Protein AF-0000000070077041 (afdb_homodimer)

Secondary structure (DSSP, 8-state):
--EEEEEESSSTTHHHHHHHHHHTT--EEEEEEPP--TTT---HHHHTTTTTS--SS--SSEEEETTEEEESHHHHHHHHHHHTT-S-SSHHHHHHHHHHHHHHHHHHHHHHHHHH-TTHHHHHHHHHHHHHHHHHHHHHHHTT-SBTTBSS--HHHHHHHHHHHHHHHHSTTTTTT-HHHHHHHHHHHTSHHHHHHHTSTT------S-TT-SSS--/--EEEEEESSSTTHHHHHHHHHHTT--EEEEEEPP--TTT---HHHHTTTTTS--SS--SSEEEETTEEEESHHHHHHHHHHHTT-S-SSHHHHHHHHHHHHHHHHHHHHHHHHHH-TTHHHHHHHHHHHHHHHHHHHHHHHTT-SBTTBSS--HHHHHHHHHHHHHHHHSTTTTTT-HHHHHHHHHHHTSHHHHHHHTSTT------S-TT-SSS--

Foldseek 3Di:
DAKEWEAAPWCALCVLVVLLCLLLVGGYYYDHFYFDAPPVRRRCSCVVCQVVPPADVGDPTWMDDPVDIDDDSVRSLVVSQVVRVQCDDDPLLNVLLVVLQVLLVVLSVVVQCLQLDPCNVVCVVVCLVCLLVSVVVQLVQCDPALENSHVDHHSSLSSLLVSVLVVCVVPVCSCVVRVSVVSSNVVSCPNPSNVVVCPDPVNRPDQHDDNSTNPSHD/DAKEWEAAPWCALCVLVVLLCLLLVGGYHYDHFYFDDPPVRDRCSCVVCQVVPPADVGDPTWMDDPVDIDDDSVRSLVVSQVVRVQCDDDPLLNVLLVVLQVLLVVLSVVVQCLQLDPCNVVCVVVCLVCLLVSVVVQLVQCDPALENSHVDHHSSLSSVLVSVLVVCVVPVCSCVVRVSVVSSNVVSCPNPSNVVVCPDPVNRPDQHDDNSTNPSHD

Sequence (436 aa):
MPVTLGYWDIRGLGHAIRLLLEYTETSYEEKRYAMGDAPDYDRSQWLNDKFKLGLDFPNLPYLIDGPYKVTQSNAILRYLGRKHNLCGETEEERVRVDILEKQVMDTRIQMGTLCYSPDFEKRKPEFLKGLPDHLKLYSEFLGTSPWFAGDKITFADFLVYDVLDQHQMFEPKCLDAFPNLRDFVARFEGLKKISAYMKTNRFLPSPLYLKQATWGNKMPVTLGYWDIRGLGHAIRLLLEYTETSYEEKRYAMGDAPDYDRSQWLNDKFKLGLDFPNLPYLIDGPYKVTQSNAILRYLGRKHNLCGETEEERVRVDILEKQVMDTRIQMGTLCYSPDFEKRKPEFLKGLPDHLKLYSEFLGTSPWFAGDKITFADFLVYDVLDQHQMFEPKCLDAFPNLRDFVARFEGLKKISAYMKTNRFLPSPLYLKQATWGNK

Radius of gyration: 21.47 Å; Cα contacts (8 Å, |Δi|>4): 631; chains: 2; bounding box: 47×56×54 Å

Organism: Cricetulus griseus (NCBI:txid10029)

Structure (mmCIF, N/CA/C/O backbone):
data_AF-0000000070077041-model_v1
#
loop_
_entity.id
_entity.type
_entity.pdbx_description
1 polymer 'Glutathione S-transferase'
#
loop_
_atom_site.group_PDB
_atom_site.id
_atom_site.type_symbol
_atom_site.label_atom_id
_atom_site.label_alt_id
_atom_site.label_comp_id
_atom_site.label_asym_id
_atom_site.label_entity_id
_atom_site.label_seq_id
_atom_site.pdbx_PDB_ins_code
_atom_site.Cartn_x
_atom_site.Cartn_y
_atom_site.Cartn_z
_atom_site.occupancy
_atom_site.B_iso_or_equiv
_atom_site.auth_seq_id
_atom_site.auth_comp_id
_atom_site.auth_asym_id
_atom_site.auth_atom_id
_atom_site.pdbx_PDB_model_num
ATOM 1 N N . MET A 1 1 ? -10.992 -2.766 27.906 1 77.44 1 MET A N 1
ATOM 2 C CA . MET A 1 1 ? -9.586 -2.393 27.906 1 77.44 1 MET A CA 1
ATOM 3 C C . MET A 1 1 ? -9.289 -1.358 26.828 1 77.44 1 MET A C 1
ATOM 5 O O . MET A 1 1 ? -9.922 -1.368 25.766 1 77.44 1 MET A O 1
ATOM 9 N N . PRO A 1 2 ? -8.414 -0.299 27.109 1 90.81 2 PRO A N 1
ATOM 10 C CA . PRO A 1 2 ? -8.164 0.719 26.094 1 90.81 2 PRO A CA 1
ATOM 11 C C . PRO A 1 2 ? -7.434 0.163 24.875 1 90.81 2 PRO A C 1
ATOM 13 O O . PRO A 1 2 ? -6.758 -0.866 24.969 1 90.81 2 PRO A O 1
ATOM 16 N N . VAL A 1 3 ? -7.715 0.724 23.703 1 97.69 3 VAL A N 1
ATOM 17 C CA . VAL A 1 3 ? -6.98 0.422 22.484 1 97.69 3 VAL A CA 1
ATOM 18 C C . VAL A 1 3 ? -5.492 0.673 22.703 1 97.69 3 VAL A C 1
ATOM 20 O O . VAL A 1 3 ? -5.109 1.646 23.359 1 97.69 3 VAL A O 1
ATOM 23 N N . THR A 1 4 ? -4.641 -0.254 22.266 1 98.69 4 THR A N 1
ATOM 24 C CA . THR A 1 4 ? -3.195 -0.064 22.328 1 98.69 4 THR A CA 1
ATOM 25 C C . THR A 1 4 ? -2.615 0.205 20.953 1 98.69 4 THR A C 1
ATOM 27 O O . THR A 1 4 ? -2.879 -0.542 20 1 98.69 4 THR A O 1
ATOM 30 N N . LEU A 1 5 ? -1.926 1.279 20.844 1 98.81 5 LEU A N 1
ATOM 31 C CA . LEU A 1 5 ? -1.152 1.589 19.641 1 98.81 5 LEU A CA 1
ATOM 32 C C . LEU A 1 5 ? 0.343 1.447 19.906 1 98.81 5 LEU A C 1
ATOM 34 O O . LEU A 1 5 ? 0.867 2.039 20.859 1 98.81 5 LEU A O 1
ATOM 38 N N . GLY A 1 6 ? 0.984 0.609 19.156 1 98.88 6 GLY A N 1
ATOM 39 C CA . GLY A 1 6 ? 2.432 0.495 19.219 1 98.88 6 GLY A CA 1
ATOM 40 C C . GLY A 1 6 ? 3.135 1 17.984 1 98.88 6 GLY A C 1
ATOM 41 O O . GLY A 1 6 ? 2.734 0.677 16.859 1 98.88 6 GLY A O 1
ATOM 42 N N . TYR A 1 7 ? 4.168 1.816 18.219 1 98.81 7 TYR A N 1
ATOM 43 C CA . TYR A 1 7 ? 4.965 2.342 17.109 1 98.81 7 TYR A CA 1
ATOM 44 C C . TYR A 1 7 ? 6.309 2.869 17.609 1 98.81 7 TYR A C 1
ATOM 46 O O . TYR A 1 7 ? 6.543 2.943 18.812 1 98.81 7 TYR A O 1
ATOM 54 N N . TRP A 1 8 ? 7.25 3.115 16.641 1 98.62 8 TRP A N 1
ATOM 55 C CA . TRP A 1 8 ? 8.469 3.848 16.984 1 98.62 8 TRP A CA 1
ATOM 56 C C . TRP A 1 8 ? 8.133 5.203 17.594 1 98.62 8 TRP A C 1
ATOM 58 O O . TRP A 1 8 ? 7.078 5.777 17.312 1 98.62 8 TRP A O 1
ATOM 68 N N . ASP A 1 9 ? 9.062 5.676 18.375 1 97.69 9 ASP A N 1
ATOM 69 C CA . ASP A 1 9 ? 8.906 7 18.969 1 97.69 9 ASP A CA 1
ATOM 70 C C . ASP A 1 9 ? 9.195 8.094 17.938 1 97.69 9 ASP A C 1
ATOM 72 O O . ASP A 1 9 ? 10.078 8.93 18.156 1 97.69 9 ASP A O 1
ATOM 76 N N . ILE A 1 10 ? 8.445 8.148 16.922 1 98.38 10 ILE A N 1
ATOM 77 C CA . ILE A 1 10 ? 8.508 9.133 15.852 1 98.38 10 ILE A CA 1
ATOM 78 C C . ILE A 1 10 ? 7.105 9.375 15.289 1 98.38 10 ILE A C 1
ATOM 80 O O . ILE A 1 10 ? 6.168 8.641 15.609 1 98.38 10 ILE A O 1
ATOM 84 N N . ARG A 1 11 ? 6.926 10.445 14.508 1 98.06 11 ARG A N 1
ATOM 85 C CA . ARG A 1 11 ? 5.688 10.703 13.773 1 98.06 11 ARG A CA 1
ATOM 86 C C . ARG A 1 11 ? 5.379 9.562 12.805 1 98.06 11 ARG A C 1
ATOM 88 O O . ARG A 1 11 ? 4.379 8.859 12.969 1 98.06 11 ARG A O 1
ATOM 95 N N . GLY A 1 12 ? 6.266 9.305 11.797 1 97.56 12 GLY A N 1
ATOM 96 C CA . GLY A 1 12 ? 6.25 8.203 10.852 1 97.56 12 GLY A CA 1
ATOM 97 C C . GLY A 1 12 ? 4.852 7.816 10.406 1 97.56 12 GLY A C 1
ATOM 98 O O . GLY A 1 12 ? 3.996 8.68 10.211 1 97.56 12 GLY A O 1
ATOM 99 N N . LEU A 1 13 ? 4.656 6.562 10.211 1 98.19 13 LEU A N 1
ATOM 100 C CA . LEU A 1 13 ? 3.402 6.004 9.727 1 98.19 13 LEU A CA 1
ATOM 101 C C . LEU A 1 13 ? 2.33 6.043 10.805 1 98.19 13 LEU A C 1
ATOM 103 O O . LEU A 1 13 ? 1.145 5.859 10.523 1 98.19 13 LEU A O 1
ATOM 107 N N . GLY A 1 14 ? 2.721 6.293 12.008 1 98.25 14 GLY A N 1
ATOM 108 C CA . GLY A 1 14 ? 1.786 6.277 13.125 1 98.25 14 GLY A CA 1
ATOM 109 C C . GLY A 1 14 ? 0.992 7.562 13.258 1 98.25 14 GLY A C 1
ATOM 110 O O . GLY A 1 14 ? -0.023 7.602 13.953 1 98.25 14 GLY A O 1
ATOM 111 N N . HIS A 1 15 ? 1.444 8.602 12.555 1 98.56 15 HIS A N 1
ATOM 112 C CA . HIS A 1 15 ? 0.874 9.922 12.781 1 98.56 15 HIS A CA 1
ATOM 113 C C . HIS A 1 15 ? -0.6 9.961 12.391 1 98.56 15 HIS A C 1
ATOM 115 O O . HIS A 1 15 ? -1.438 10.438 13.164 1 98.56 15 HIS A O 1
ATOM 121 N N . ALA A 1 16 ? -0.902 9.5 11.211 1 98.75 16 ALA A N 1
ATOM 122 C CA . ALA A 1 16 ? -2.291 9.5 10.758 1 98.75 16 ALA A CA 1
ATOM 123 C C . ALA A 1 16 ? -3.17 8.664 11.68 1 98.75 16 ALA A C 1
ATOM 125 O O . ALA A 1 16 ? -4.344 8.984 11.891 1 98.75 16 ALA A O 1
ATOM 126 N N . ILE A 1 17 ? -2.615 7.566 12.219 1 98.94 17 ILE A N 1
ATOM 127 C CA . ILE A 1 17 ? -3.355 6.703 13.133 1 98.94 17 ILE A CA 1
ATOM 128 C C . ILE A 1 17 ? -3.676 7.469 14.414 1 98.94 17 ILE A C 1
ATOM 130 O O . ILE A 1 17 ? -4.82 7.461 14.875 1 98.94 17 ILE A O 1
ATOM 134 N N . ARG A 1 18 ? -2.67 8.156 14.984 1 98.81 18 ARG A N 1
ATOM 135 C CA . ARG A 1 18 ? -2.883 8.977 16.172 1 98.81 18 ARG A CA 1
ATOM 136 C C . ARG A 1 18 ? -3.953 10.031 15.93 1 98.81 18 ARG A C 1
ATOM 138 O O . ARG A 1 18 ? -4.848 10.219 16.75 1 98.81 18 ARG A O 1
ATOM 145 N N . LEU A 1 19 ? -3.824 10.727 14.82 1 98.88 19 LEU A N 1
ATOM 146 C CA . LEU A 1 19 ? -4.797 11.758 14.477 1 98.88 19 LEU A CA 1
ATOM 147 C C . LEU A 1 19 ? -6.203 11.18 14.414 1 98.88 19 LEU A C 1
ATOM 149 O O . LEU A 1 19 ? -7.152 11.797 14.906 1 98.88 19 LEU A O 1
ATOM 153 N N . LEU A 1 20 ? -6.332 10.031 13.758 1 98.94 20 LEU A N 1
ATOM 154 C CA . LEU A 1 20 ? -7.645 9.414 13.617 1 98.94 20 LEU A CA 1
ATOM 155 C C . LEU A 1 20 ? -8.203 9 14.977 1 98.94 20 LEU A C 1
ATOM 157 O O . LEU A 1 20 ? -9.391 9.18 15.25 1 98.94 20 LEU A O 1
ATOM 161 N N . LEU A 1 21 ? -7.363 8.391 15.844 1 98.88 21 LEU A N 1
ATOM 162 C CA . LEU A 1 21 ? -7.781 8.008 17.188 1 98.88 21 LEU A CA 1
ATOM 163 C C . LEU A 1 21 ? -8.258 9.219 17.984 1 98.88 21 LEU A C 1
ATOM 165 O O . LEU A 1 21 ? -9.273 9.148 18.688 1 98.88 21 LEU A O 1
ATOM 169 N N . GLU A 1 22 ? -7.523 10.305 17.859 1 98.75 22 GLU A N 1
ATOM 170 C CA . GLU A 1 22 ? -7.898 11.539 18.547 1 98.75 22 GLU A CA 1
ATOM 171 C C . GLU A 1 22 ? -9.195 12.117 17.984 1 98.75 22 GLU A C 1
ATOM 173 O O . GLU A 1 22 ? -10.07 12.531 18.75 1 98.75 22 GLU A O 1
ATOM 178 N N . TYR A 1 23 ? -9.344 12.133 16.703 1 98.88 23 TYR A N 1
ATOM 179 C CA . TYR A 1 23 ? -10.523 12.664 16.031 1 98.88 23 TYR A CA 1
ATOM 180 C C . TYR A 1 23 ? -11.781 11.906 16.453 1 98.88 23 TYR A C 1
ATOM 182 O O . TYR A 1 23 ? -12.836 12.5 16.641 1 98.88 23 TYR A O 1
ATOM 190 N N . THR A 1 24 ? -11.68 10.609 16.609 1 98.69 24 THR A N 1
ATOM 191 C CA . THR A 1 24 ? -12.82 9.766 16.938 1 98.69 24 THR A CA 1
ATOM 192 C C . THR A 1 24 ? -12.984 9.641 18.438 1 98.69 24 THR A C 1
ATOM 194 O O . THR A 1 24 ? -13.844 8.898 18.922 1 98.69 24 THR A O 1
ATOM 197 N N . GLU A 1 25 ? -12.133 10.258 19.188 1 97.69 25 GLU A N 1
ATOM 198 C CA . GLU A 1 25 ? -12.148 10.234 20.656 1 97.69 25 GLU A CA 1
ATOM 199 C C . GLU A 1 25 ? -12.039 8.805 21.172 1 97.69 25 GLU A C 1
ATOM 201 O O . GLU A 1 25 ? -12.703 8.453 22.156 1 97.69 25 GLU A O 1
ATOM 206 N N . THR A 1 26 ? -11.297 8.055 20.469 1 98 26 THR A N 1
ATOM 207 C CA . THR A 1 26 ? -11.008 6.703 20.938 1 98 26 THR A CA 1
ATOM 208 C C . THR A 1 26 ? -9.977 6.727 22.047 1 98 26 THR A C 1
ATOM 210 O O . THR A 1 26 ? -8.883 7.277 21.891 1 98 26 THR A O 1
ATOM 213 N N . SER A 1 27 ? -10.383 6.195 23.172 1 97.12 27 SER A N 1
ATOM 214 C CA . SER A 1 27 ? -9.398 6.051 24.25 1 97.12 27 SER A CA 1
ATOM 215 C C . SER A 1 27 ? -8.32 5.035 23.891 1 97.12 27 SER A C 1
ATOM 217 O O . SER A 1 27 ? -8.633 3.93 23.438 1 97.12 27 SER A O 1
ATOM 219 N N . TYR A 1 28 ? -7.043 5.488 24.016 1 98.06 28 TYR A N 1
ATOM 220 C CA . TYR A 1 28 ? -5.973 4.559 23.688 1 98.06 28 TYR A CA 1
ATOM 221 C C . TYR A 1 28 ? -4.723 4.844 24.5 1 98.06 28 TYR A C 1
ATOM 223 O O . TYR A 1 28 ? -4.547 5.953 25.016 1 98.06 28 TYR A O 1
ATOM 231 N N . GLU A 1 29 ? -3.949 3.824 24.641 1 97.75 29 GLU A N 1
ATOM 232 C CA . GLU A 1 29 ? -2.586 3.906 25.141 1 97.75 29 GLU A CA 1
ATOM 233 C C . GLU A 1 29 ? -1.565 3.666 24.031 1 97.75 29 GLU A C 1
ATOM 235 O O . GLU A 1 29 ? -1.778 2.824 23.156 1 97.75 29 GLU A O 1
ATOM 240 N N . GLU A 1 30 ? -0.48 4.387 24.172 1 97.31 30 GLU A N 1
ATOM 241 C CA . GLU A 1 30 ? 0.544 4.238 23.141 1 97.31 30 GLU A CA 1
ATOM 242 C C . GLU A 1 30 ? 1.828 3.652 23.719 1 97.31 30 GLU A C 1
ATOM 244 O O . GLU A 1 30 ? 2.295 4.086 24.781 1 97.31 30 GLU A O 1
ATOM 249 N N . LYS A 1 31 ? 2.24 2.627 23.141 1 98 31 LYS A N 1
ATOM 250 C CA . LYS A 1 31 ? 3.596 2.135 23.375 1 98 31 LYS A CA 1
ATOM 251 C C . LYS A 1 31 ? 4.555 2.654 22.312 1 98 31 LYS A C 1
ATOM 253 O O . LYS A 1 31 ? 4.484 2.242 21.141 1 98 31 LYS A O 1
ATOM 258 N N . ARG A 1 32 ? 5.504 3.514 22.719 1 98.12 32 ARG A N 1
ATOM 259 C CA . ARG A 1 32 ? 6.492 4.074 21.812 1 98.12 32 ARG A CA 1
ATOM 260 C C . ARG A 1 32 ? 7.855 3.422 22 1 98.12 32 ARG A C 1
ATOM 262 O O . ARG A 1 32 ? 8.414 3.465 23.094 1 98.12 32 ARG A O 1
ATOM 269 N N . TYR A 1 33 ? 8.352 2.795 20.953 1 98.56 33 TYR A N 1
ATOM 270 C CA . TYR A 1 33 ? 9.648 2.133 21 1 98.56 33 TYR A CA 1
ATOM 271 C C . TYR A 1 33 ? 10.766 3.084 20.578 1 98.56 33 TYR A C 1
ATOM 273 O O . TYR A 1 33 ? 10.609 3.846 19.625 1 98.56 33 TYR A O 1
ATOM 281 N N . ALA A 1 34 ? 11.82 3.025 21.281 1 96.44 34 ALA A N 1
ATOM 282 C CA . ALA A 1 34 ? 12.953 3.881 20.953 1 96.44 34 ALA A CA 1
ATOM 283 C C . ALA A 1 34 ? 13.992 3.125 20.141 1 96.44 34 ALA A C 1
ATOM 285 O O . ALA A 1 34 ? 14.172 1.917 20.312 1 96.44 34 ALA A O 1
ATOM 286 N N . MET A 1 35 ? 14.609 3.787 19.25 1 96.25 35 MET A N 1
ATOM 287 C CA . MET A 1 35 ? 15.797 3.305 18.547 1 96.25 35 MET A CA 1
ATOM 288 C C . MET A 1 35 ? 17.062 3.938 19.125 1 96.25 35 MET A C 1
ATOM 290 O O . MET A 1 35 ? 17.094 5.137 19.391 1 96.25 35 MET A O 1
ATOM 294 N N . GLY A 1 36 ? 18.078 3.105 19.328 1 96.25 36 GLY A N 1
ATOM 295 C CA . GLY A 1 36 ? 19.328 3.613 19.859 1 96.25 36 GLY A CA 1
ATOM 296 C C . GLY A 1 36 ? 20.062 4.523 18.891 1 96.25 36 GLY A C 1
ATOM 297 O O . GLY A 1 36 ? 19.641 4.68 17.734 1 96.25 36 GLY A O 1
ATOM 298 N N . ASP A 1 37 ? 21.172 5.082 19.328 1 95.69 37 ASP A N 1
ATOM 299 C CA . ASP A 1 37 ? 21.969 6.023 18.547 1 95.69 37 ASP A CA 1
ATOM 300 C C . ASP A 1 37 ? 22.922 5.293 17.594 1 95.69 37 ASP A C 1
ATOM 302 O O . ASP A 1 37 ? 23.094 4.074 17.703 1 95.69 37 ASP A O 1
ATOM 306 N N . ALA A 1 38 ? 23.406 6.012 16.609 1 92.94 38 ALA A N 1
ATOM 307 C CA . ALA A 1 38 ? 24.453 5.508 15.734 1 92.94 38 ALA A CA 1
ATOM 308 C C . ALA A 1 38 ? 25.625 4.969 16.547 1 92.94 38 ALA A C 1
ATOM 310 O O . ALA A 1 38 ? 25.891 5.438 17.656 1 92.94 38 ALA A O 1
ATOM 311 N N . PRO A 1 39 ? 26.312 3.979 16.188 1 94.31 39 PRO A N 1
ATOM 312 C CA . PRO A 1 39 ? 26.234 3.385 14.852 1 94.31 39 PRO A CA 1
ATOM 313 C C . PRO A 1 39 ? 25.328 2.154 14.812 1 94.31 39 PRO A C 1
ATOM 315 O O . PRO A 1 39 ? 24.969 1.687 13.727 1 94.31 39 PRO A O 1
ATOM 318 N N . ASP A 1 40 ? 24.969 1.781 15.961 1 95.19 40 ASP A N 1
ATOM 319 C CA . ASP A 1 40 ? 24.312 0.475 16 1 95.19 40 ASP A CA 1
ATOM 320 C C . ASP A 1 40 ? 22.812 0.604 15.789 1 95.19 40 ASP A C 1
ATOM 322 O O . ASP A 1 40 ? 22.141 -0.367 15.422 1 95.19 40 ASP A O 1
ATOM 326 N N . TYR A 1 41 ? 22.297 1.795 16.094 1 96.88 41 TYR A N 1
ATOM 327 C CA . TYR A 1 41 ? 20.844 2.002 15.992 1 96.88 41 TYR A CA 1
ATOM 328 C C . TYR A 1 41 ? 20.094 0.832 16.609 1 96.88 41 TYR A C 1
ATOM 330 O O . TYR A 1 41 ? 19.266 0.199 15.938 1 96.88 41 TYR A O 1
ATOM 338 N N . ASP A 1 42 ? 20.281 0.632 17.906 1 97.75 42 ASP A N 1
ATOM 339 C CA . ASP A 1 42 ? 19.766 -0.502 18.656 1 97.75 42 ASP A CA 1
ATOM 340 C C . ASP A 1 42 ? 18.234 -0.549 18.578 1 97.75 42 ASP A C 1
ATOM 342 O O . ASP A 1 42 ? 17.562 0.428 18.906 1 97.75 42 ASP A O 1
ATOM 346 N N . ARG A 1 43 ? 17.688 -1.651 18.188 1 97.94 43 ARG A N 1
ATOM 347 C CA . ARG A 1 43 ? 16.234 -1.818 18.047 1 97.94 43 ARG A CA 1
ATOM 348 C C . ARG A 1 43 ? 15.703 -2.816 19.078 1 97.94 43 ARG A C 1
ATOM 350 O O . ARG A 1 43 ? 14.609 -3.354 18.906 1 97.94 43 ARG A O 1
ATOM 357 N N . SER A 1 44 ? 16.391 -3.1 20.078 1 98.19 44 SER A N 1
ATOM 358 C CA . SER A 1 44 ? 16.109 -4.195 21 1 98.19 44 SER A CA 1
ATOM 359 C C . SER A 1 44 ? 14.773 -3.982 21.719 1 98.19 44 SER A C 1
ATOM 361 O O . SER A 1 44 ? 14.07 -4.945 22.031 1 98.19 44 SER A O 1
ATOM 363 N N . GLN A 1 45 ? 14.477 -2.729 21.984 1 97.94 45 GLN A N 1
ATOM 364 C CA . GLN A 1 45 ? 13.203 -2.479 22.656 1 97.94 45 GLN A CA 1
ATOM 365 C C . GLN A 1 45 ? 12.039 -3.1 21.891 1 97.94 45 GLN A C 1
ATOM 367 O O . GLN A 1 45 ? 11.172 -3.746 22.469 1 97.94 45 GLN A O 1
ATOM 372 N N . TRP A 1 46 ? 12.016 -2.941 20.578 1 98.44 46 TRP A N 1
ATOM 373 C CA . TRP A 1 46 ? 10.961 -3.508 19.75 1 98.44 46 TRP A CA 1
ATOM 374 C C . TRP A 1 46 ? 11.172 -5.004 19.531 1 98.44 46 TRP A C 1
ATOM 376 O O . TRP A 1 46 ? 10.234 -5.793 19.656 1 98.44 46 TRP A O 1
ATOM 386 N N . LEU A 1 47 ? 12.406 -5.344 19.25 1 98 47 LEU A N 1
ATOM 387 C CA . LEU A 1 47 ? 12.695 -6.73 18.891 1 98 47 LEU A CA 1
ATOM 388 C C . LEU A 1 47 ? 12.391 -7.656 20.078 1 98 47 LEU A C 1
ATOM 390 O O . LEU A 1 47 ? 12 -8.812 19.875 1 98 47 LEU A O 1
ATOM 394 N N . ASN A 1 48 ? 12.484 -7.137 21.281 1 97.94 48 ASN A N 1
ATOM 395 C CA . ASN A 1 48 ? 12.195 -7.922 22.469 1 97.94 48 ASN A CA 1
ATOM 396 C C . ASN A 1 48 ? 10.695 -8.18 22.625 1 97.94 48 ASN A C 1
ATOM 398 O O . ASN A 1 48 ? 10.289 -9.156 23.25 1 97.94 48 ASN A O 1
ATOM 402 N N . ASP A 1 49 ? 9.859 -7.344 22.062 1 98.19 49 ASP A N 1
ATOM 403 C CA . ASP A 1 49 ? 8.406 -7.438 22.188 1 98.19 49 ASP A CA 1
ATOM 404 C C . ASP A 1 49 ? 7.785 -8.07 20.953 1 98.19 49 ASP A C 1
ATOM 406 O O . ASP A 1 49 ? 6.676 -8.602 21 1 98.19 49 ASP A O 1
ATOM 410 N N . LYS A 1 50 ? 8.414 -8.062 19.844 1 98.06 50 LYS A N 1
ATOM 411 C CA . LYS A 1 50 ? 7.898 -8.281 18.5 1 98.06 50 LYS A CA 1
ATOM 412 C C . LYS A 1 50 ? 7.102 -9.578 18.422 1 98.06 50 LYS A C 1
ATOM 414 O O . LYS A 1 50 ? 5.984 -9.594 17.906 1 98.06 50 LYS A O 1
ATOM 419 N N . PHE A 1 51 ? 7.543 -10.656 19.016 1 97.38 51 PHE A N 1
ATOM 420 C CA . PHE A 1 51 ? 6.906 -11.961 18.844 1 97.38 51 PHE A CA 1
ATOM 421 C C . PHE A 1 51 ? 6.148 -12.352 20.109 1 97.38 51 PHE A C 1
ATOM 423 O O . PHE A 1 51 ? 5.703 -13.5 20.234 1 97.38 51 PHE A O 1
ATOM 430 N N . LYS A 1 52 ? 5.949 -11.391 21.078 1 97.81 52 LYS A N 1
ATOM 431 C CA . LYS A 1 52 ? 5.289 -11.695 22.344 1 97.81 52 LYS A CA 1
ATOM 432 C C . LYS A 1 52 ? 3.883 -11.102 22.391 1 97.81 52 LYS A C 1
ATOM 434 O O . LYS A 1 52 ? 3.154 -11.297 23.359 1 97.81 52 LYS A O 1
ATOM 439 N N . LEU A 1 53 ? 3.465 -10.469 21.328 1 97.94 53 LEU A N 1
ATOM 440 C CA . LEU A 1 53 ? 2.229 -9.695 21.359 1 97.94 53 LEU A CA 1
ATOM 441 C C . LEU A 1 53 ? 1.101 -10.43 20.656 1 97.94 53 LEU A C 1
ATOM 443 O O . LEU A 1 53 ? -0.031 -9.945 20.594 1 97.94 53 LEU A O 1
ATOM 447 N N . GLY A 1 54 ? 1.402 -11.547 19.984 1 97.38 54 GLY A N 1
ATOM 448 C CA . GLY A 1 54 ? 0.395 -12.336 19.297 1 97.38 54 GLY A CA 1
ATOM 449 C C . GLY A 1 54 ? -0.065 -11.727 18 1 97.38 54 GLY A C 1
ATOM 450 O O . GLY A 1 54 ? -1.21 -11.914 17.578 1 97.38 54 GLY A O 1
ATOM 451 N N . LEU A 1 55 ? 0.791 -10.945 17.375 1 98.31 55 LEU A N 1
ATOM 452 C CA . LEU A 1 55 ? 0.461 -10.266 16.125 1 98.31 55 LEU A CA 1
ATOM 453 C C . LEU A 1 55 ? 0.717 -11.18 14.93 1 98.31 55 LEU A C 1
ATOM 455 O O . LEU A 1 55 ? 1.709 -11.914 14.898 1 98.31 55 LEU A O 1
ATOM 459 N N . ASP A 1 56 ? -0.237 -11.141 13.977 1 97.12 56 ASP A N 1
ATOM 460 C CA . ASP A 1 56 ? 0.081 -11.664 12.656 1 97.12 56 ASP A CA 1
ATOM 461 C C . ASP A 1 56 ? 1.013 -10.711 11.898 1 97.12 56 ASP A C 1
ATOM 463 O O . ASP A 1 56 ? 0.786 -9.5 11.875 1 97.12 56 ASP A O 1
ATOM 467 N N . PHE A 1 57 ? 2.055 -11.289 11.289 1 98.44 57 PHE A N 1
ATOM 468 C CA . PHE A 1 57 ? 3.068 -10.477 10.633 1 98.44 57 PHE A CA 1
ATOM 469 C C . PHE A 1 57 ? 3.559 -9.367 11.562 1 98.44 57 PHE A C 1
ATOM 471 O O . PHE A 1 57 ? 3.406 -8.18 11.266 1 98.44 57 PHE A O 1
ATOM 478 N N . PRO A 1 58 ? 4.125 -9.781 12.656 1 98.5 58 PRO A N 1
ATOM 479 C CA . PRO A 1 58 ? 4.465 -8.805 13.695 1 98.5 58 PRO A CA 1
ATOM 480 C C . PRO A 1 58 ? 5.395 -7.703 13.18 1 98.5 58 PRO A C 1
ATOM 482 O O . PRO A 1 58 ? 6.527 -7.984 12.781 1 98.5 58 PRO A O 1
ATOM 485 N N . ASN A 1 59 ? 4.906 -6.484 13.25 1 98.19 59 ASN A N 1
ATOM 486 C CA . ASN A 1 59 ? 5.652 -5.297 12.852 1 98.19 59 ASN A CA 1
ATOM 487 C C . ASN A 1 59 ? 5.027 -4.027 13.414 1 98.19 59 ASN A C 1
ATOM 489 O O . ASN A 1 59 ? 3.986 -4.082 14.078 1 98.19 59 ASN A O 1
ATOM 493 N N . LEU A 1 60 ? 5.699 -2.908 13.266 1 98.62 60 LEU A N 1
ATOM 494 C CA . LEU A 1 60 ? 5.207 -1.597 13.672 1 98.62 60 LEU A CA 1
ATOM 495 C C . LEU A 1 60 ? 4.707 -0.803 12.469 1 98.62 60 LEU A C 1
ATOM 497 O O . LEU A 1 60 ? 5.312 -0.847 11.398 1 98.62 60 LEU A O 1
ATOM 501 N N . PRO A 1 61 ? 3.574 -0.083 12.609 1 98.81 61 PRO A N 1
ATOM 502 C CA . PRO A 1 61 ? 2.721 0.019 13.789 1 98.81 61 PRO A CA 1
ATOM 503 C C . PRO A 1 61 ? 1.802 -1.188 13.961 1 98.81 61 PRO A C 1
ATOM 505 O O . PRO A 1 61 ? 1.568 -1.933 13.008 1 98.81 61 PRO A O 1
ATOM 508 N N . TYR A 1 62 ? 1.355 -1.4 15.156 1 98.94 62 TYR A N 1
ATOM 509 C CA . TYR A 1 62 ? 0.283 -2.346 15.445 1 98.94 62 TYR A CA 1
ATOM 510 C C . TYR A 1 62 ? -0.788 -1.706 16.328 1 98.94 62 TYR A C 1
ATOM 512 O O . TYR A 1 62 ? -0.523 -0.724 17.016 1 98.94 62 TYR A O 1
ATOM 520 N N . LEU A 1 63 ? -2.002 -2.191 16.234 1 98.94 63 LEU A N 1
ATOM 521 C CA . LEU A 1 63 ? -3.137 -1.789 17.062 1 98.94 63 LEU A CA 1
ATOM 522 C C . LEU A 1 63 ? -3.824 -3.006 17.672 1 98.94 63 LEU A C 1
ATOM 524 O O . LEU A 1 63 ? -4.117 -3.977 16.969 1 98.94 63 LEU A O 1
ATOM 528 N N . ILE A 1 64 ? -4 -3.043 18.953 1 98.75 64 ILE A N 1
ATOM 529 C CA . ILE A 1 64 ? -4.754 -4.078 19.641 1 98.75 64 ILE A CA 1
ATOM 530 C C . ILE A 1 64 ? -6.043 -3.486 20.219 1 98.75 64 ILE A C 1
ATOM 532 O O . ILE A 1 64 ? -6.008 -2.561 21.031 1 98.75 64 ILE A O 1
ATOM 536 N N . ASP A 1 65 ? -7.148 -3.875 19.781 1 98.44 65 ASP A N 1
ATOM 537 C CA . ASP A 1 65 ? -8.492 -3.475 20.188 1 98.44 65 ASP A CA 1
ATOM 538 C C . ASP A 1 65 ? -9.352 -4.695 20.516 1 98.44 65 ASP A C 1
ATOM 540 O O . ASP A 1 65 ? -10.078 -5.191 19.641 1 98.44 65 ASP A O 1
ATOM 544 N N . GLY A 1 66 ? -9.359 -5.074 21.828 1 96.31 66 GLY A N 1
ATOM 545 C CA . GLY A 1 66 ? -10.039 -6.312 22.172 1 96.31 66 GLY A CA 1
ATOM 546 C C . GLY A 1 66 ? -9.523 -7.516 21.422 1 96.31 66 GLY A C 1
ATOM 547 O O . GLY A 1 66 ? -8.32 -7.789 21.406 1 96.31 66 GLY A O 1
ATOM 548 N N . PRO A 1 67 ? -10.406 -8.172 20.703 1 96.06 67 PRO A N 1
ATOM 549 C CA . PRO A 1 67 ? -9.969 -9.367 19.984 1 96.06 67 PRO A CA 1
ATOM 550 C C . PRO A 1 67 ? -9.234 -9.039 18.688 1 96.06 67 PRO A C 1
ATOM 552 O O . PRO A 1 67 ? -8.656 -9.93 18.062 1 96.06 67 PRO A O 1
ATOM 555 N N . TYR A 1 68 ? -9.25 -7.824 18.312 1 97.75 68 TYR A N 1
ATOM 556 C CA . TYR A 1 68 ? -8.641 -7.449 17.047 1 97.75 68 TYR A CA 1
ATOM 557 C C . TYR A 1 68 ? -7.211 -6.957 17.25 1 97.75 68 TYR A C 1
ATOM 559 O O . TYR A 1 68 ? -6.988 -5.965 17.953 1 97.75 68 TYR A O 1
ATOM 567 N N . LYS A 1 69 ? -6.254 -7.676 16.703 1 98.44 69 LYS A N 1
ATOM 568 C CA . LYS A 1 69 ? -4.848 -7.285 16.625 1 98.44 69 LYS A CA 1
ATOM 569 C C . LYS A 1 69 ? -4.434 -7.016 15.18 1 98.44 69 LYS A C 1
ATOM 571 O O . LYS A 1 69 ? -4.34 -7.938 14.367 1 98.44 69 LYS A O 1
ATOM 576 N N . VAL A 1 70 ? -4.195 -5.777 14.891 1 98.81 70 VAL A N 1
ATOM 577 C CA . VAL A 1 70 ? -4.031 -5.363 13.5 1 98.81 70 VAL A CA 1
ATOM 578 C C . VAL A 1 70 ? -2.629 -4.797 13.289 1 98.81 70 VAL A C 1
ATOM 580 O O . VAL A 1 70 ? -2.193 -3.908 14.023 1 98.81 70 VAL A O 1
ATOM 583 N N . THR A 1 71 ? -1.963 -5.379 12.32 1 98.62 71 THR A N 1
ATOM 584 C CA . THR A 1 71 ? -0.72 -4.785 11.836 1 98.62 71 THR A CA 1
ATOM 585 C C . THR A 1 71 ? -0.937 -4.094 10.492 1 98.62 71 THR A C 1
ATOM 587 O O . THR A 1 71 ? -2.031 -4.152 9.93 1 98.62 71 THR A O 1
ATOM 590 N N . GLN A 1 72 ? 0.136 -3.475 9.992 1 98.69 72 GLN A N 1
ATOM 591 C CA . GLN A 1 72 ? 0.079 -2.691 8.758 1 98.69 72 GLN A CA 1
ATOM 592 C C . GLN A 1 72 ? -0.681 -1.386 8.977 1 98.69 72 GLN A C 1
ATOM 594 O O . GLN A 1 72 ? -1.878 -1.399 9.266 1 98.69 72 GLN A O 1
ATOM 599 N N . SER A 1 73 ? 0.02 -0.28 8.711 1 98.75 73 SER A N 1
ATOM 600 C CA . SER A 1 73 ? -0.47 1.052 9.047 1 98.75 73 SER A CA 1
ATOM 601 C C . SER A 1 73 ? -1.815 1.331 8.391 1 98.75 73 SER A C 1
ATOM 603 O O . SER A 1 73 ? -2.762 1.762 9.055 1 98.75 73 SER A O 1
ATOM 605 N N . ASN A 1 74 ? -1.938 0.989 7.082 1 98.69 74 ASN A N 1
ATOM 606 C CA . ASN A 1 74 ? -3.178 1.312 6.383 1 98.69 74 ASN A CA 1
ATOM 607 C C . ASN A 1 74 ? -4.285 0.318 6.719 1 98.69 74 ASN A C 1
ATOM 609 O O . ASN A 1 74 ? -5.469 0.633 6.586 1 98.69 74 ASN A O 1
ATOM 613 N N . ALA A 1 75 ? -3.908 -0.923 7.133 1 98.88 75 ALA A N 1
ATOM 614 C CA . ALA A 1 75 ? -4.93 -1.826 7.66 1 98.88 75 ALA A CA 1
ATOM 615 C C . ALA A 1 75 ? -5.516 -1.287 8.961 1 98.88 75 ALA A C 1
ATOM 617 O O . ALA A 1 75 ? -6.723 -1.395 9.195 1 98.88 75 ALA A O 1
ATOM 618 N N . ILE A 1 76 ? -4.676 -0.718 9.797 1 98.94 76 ILE A N 1
ATOM 619 C CA . ILE A 1 76 ? -5.113 -0.115 11.047 1 98.94 76 ILE A CA 1
ATOM 620 C C . ILE A 1 76 ? -6.078 1.035 10.758 1 98.94 76 ILE A C 1
ATOM 622 O O . ILE A 1 76 ? -7.145 1.126 11.367 1 98.94 76 ILE A O 1
ATOM 626 N N . LEU A 1 77 ? -5.715 1.873 9.812 1 98.94 77 LEU A N 1
ATOM 627 C CA . LEU A 1 77 ? -6.551 3.02 9.477 1 98.94 77 LEU A CA 1
ATOM 628 C C . LEU A 1 77 ? -7.898 2.568 8.93 1 98.94 77 LEU A C 1
ATOM 630 O O . LEU A 1 77 ? -8.938 3.148 9.258 1 98.94 77 LEU A O 1
ATOM 634 N N . ARG A 1 78 ? -7.891 1.581 8.094 1 98.81 78 ARG A N 1
ATOM 635 C CA . ARG A 1 78 ? -9.141 1.075 7.547 1 98.81 78 ARG A CA 1
ATOM 636 C C . ARG A 1 78 ? -10.008 0.456 8.641 1 98.81 78 ARG A C 1
ATOM 638 O O . ARG A 1 78 ? -11.234 0.617 8.633 1 98.81 78 ARG A O 1
ATOM 645 N N . TYR A 1 79 ? -9.383 -0.312 9.547 1 98.88 79 TYR A N 1
ATOM 646 C CA . TYR A 1 79 ? -10.109 -0.89 10.672 1 98.88 79 TYR A CA 1
ATOM 647 C C . TYR A 1 79 ? -10.805 0.194 11.484 1 98.88 79 TYR A C 1
ATOM 649 O O . TYR A 1 79 ? -12.008 0.12 11.727 1 98.88 79 TYR A O 1
ATOM 657 N N . LEU A 1 80 ? -10.07 1.229 11.867 1 98.88 80 LEU A N 1
ATOM 658 C CA . LEU A 1 80 ? -10.641 2.344 12.617 1 98.88 80 LEU A CA 1
ATOM 659 C C . LEU A 1 80 ? -11.68 3.088 11.789 1 98.88 80 LEU A C 1
ATOM 661 O O . LEU A 1 80 ? -12.695 3.535 12.312 1 98.88 80 LEU A O 1
ATOM 665 N N . GLY A 1 81 ? -11.328 3.23 10.484 1 98.81 81 GLY A N 1
ATOM 666 C CA . GLY A 1 81 ? -12.281 3.857 9.594 1 98.81 81 GLY A CA 1
ATOM 667 C C . GLY A 1 81 ? -13.625 3.152 9.57 1 98.81 81 GLY A C 1
ATOM 668 O O . GLY A 1 81 ? -14.672 3.799 9.633 1 98.81 81 GLY A O 1
ATOM 669 N N . ARG A 1 82 ? -13.609 1.825 9.438 1 98.5 82 ARG A N 1
ATOM 670 C CA . ARG A 1 82 ? -14.859 1.069 9.438 1 98.5 82 ARG A CA 1
ATOM 671 C C . ARG A 1 82 ? -15.586 1.209 10.773 1 98.5 82 ARG A C 1
ATOM 673 O O . ARG A 1 82 ? -16.797 1.411 10.812 1 98.5 82 ARG A O 1
ATOM 680 N N . LYS A 1 83 ? -14.867 1.134 11.82 1 98.06 83 LYS A N 1
ATOM 681 C CA . LYS A 1 83 ? -15.43 1.208 13.164 1 98.06 83 LYS A CA 1
ATOM 682 C C . LYS A 1 83 ? -16.172 2.527 13.375 1 98.06 83 LYS A C 1
ATOM 684 O O . LYS A 1 83 ? -17.141 2.586 14.125 1 98.06 83 LYS A O 1
ATOM 689 N N . HIS A 1 84 ? -15.781 3.582 12.719 1 98.56 84 HIS A N 1
ATOM 690 C CA . HIS A 1 84 ? -16.328 4.91 12.977 1 98.56 84 HIS A CA 1
ATOM 691 C C . HIS A 1 84 ? -17.016 5.48 11.742 1 98.56 84 HIS A C 1
ATOM 693 O O . HIS A 1 84 ? -17.234 6.688 11.648 1 98.56 84 HIS A O 1
ATOM 699 N N . ASN A 1 85 ? -17.25 4.641 10.719 1 98.19 85 ASN A N 1
ATOM 700 C CA . ASN A 1 85 ? -17.953 5 9.5 1 98.19 85 ASN A CA 1
ATOM 701 C C . ASN A 1 85 ? -17.234 6.102 8.734 1 98.19 85 ASN A C 1
ATOM 703 O O . ASN A 1 85 ? -17.844 7.102 8.352 1 98.19 85 ASN A O 1
ATOM 707 N N . LEU A 1 86 ? -15.984 5.902 8.539 1 98.88 86 LEU A N 1
ATOM 708 C CA . LEU A 1 86 ? -15.125 6.883 7.875 1 98.88 86 LEU A CA 1
ATOM 709 C C . LEU A 1 86 ? -14.469 6.281 6.641 1 98.88 86 LEU A C 1
ATOM 711 O O . LEU A 1 86 ? -13.359 6.684 6.266 1 98.88 86 LEU A O 1
ATOM 715 N N . CYS A 1 87 ? -15.078 5.277 5.984 1 98.62 87 CYS A N 1
ATOM 716 C CA . CYS A 1 87 ? -14.477 4.617 4.828 1 98.62 87 CYS A CA 1
ATOM 717 C C . CYS A 1 87 ? -15.211 4.984 3.547 1 98.62 87 CYS A C 1
ATOM 719 O O . CYS A 1 87 ? -14.914 4.445 2.48 1 98.62 87 CYS A O 1
ATOM 721 N N . GLY A 1 88 ? -16.078 5.918 3.613 1 98.38 88 GLY A N 1
ATOM 722 C CA . GLY A 1 88 ? -16.938 6.234 2.477 1 98.38 88 GLY A CA 1
ATOM 723 C C . GLY A 1 88 ? -18.266 5.516 2.518 1 98.38 88 GLY A C 1
ATOM 724 O O . GLY A 1 88 ? -18.344 4.355 2.92 1 98.38 88 GLY A O 1
ATOM 725 N N . GLU A 1 89 ? -19.328 6.156 2.031 1 97.69 89 GLU A N 1
ATOM 726 C CA . GLU A 1 89 ? -20.688 5.609 2.127 1 97.69 89 GLU A CA 1
ATOM 727 C C . GLU A 1 89 ? -21.172 5.109 0.772 1 97.69 89 GLU A C 1
ATOM 729 O O . GLU A 1 89 ? -22.016 4.211 0.705 1 97.69 89 GLU A O 1
ATOM 734 N N . THR A 1 90 ? -20.766 5.719 -0.256 1 98.06 90 THR A N 1
ATOM 735 C CA . THR A 1 90 ? -21.125 5.312 -1.609 1 98.06 90 THR A CA 1
ATOM 736 C C . THR A 1 90 ? -19.953 4.637 -2.305 1 98.06 90 THR A C 1
ATOM 738 O O . THR A 1 90 ? -18.797 4.785 -1.876 1 98.06 90 THR A O 1
ATOM 741 N N . GLU A 1 91 ? -20.266 3.873 -3.32 1 97.88 91 GLU A N 1
ATOM 742 C CA . GLU A 1 91 ? -19.188 3.23 -4.074 1 97.88 91 GLU A CA 1
ATOM 743 C C . GLU A 1 91 ? -18.234 4.266 -4.656 1 97.88 91 GLU A C 1
ATOM 745 O O . GLU A 1 91 ? -17.016 4.039 -4.703 1 97.88 91 GLU A O 1
ATOM 750 N N . GLU A 1 92 ? -18.75 5.375 -5.109 1 97.94 92 GLU A N 1
ATOM 751 C CA . GLU A 1 92 ? -17.906 6.453 -5.621 1 97.94 92 GLU A CA 1
ATOM 752 C C . GLU A 1 92 ? -16.938 6.938 -4.559 1 97.94 92 GLU A C 1
ATOM 754 O O . GLU A 1 92 ? -15.742 7.117 -4.836 1 97.94 92 GLU A O 1
ATOM 759 N N . GLU A 1 93 ? -17.438 7.176 -3.375 1 98.62 93 GLU A N 1
ATOM 760 C CA . GLU A 1 93 ? -16.578 7.613 -2.273 1 98.62 93 GLU A CA 1
ATOM 761 C C . GLU A 1 93 ? -15.539 6.555 -1.93 1 98.62 93 GLU A C 1
ATOM 763 O O . GLU A 1 93 ? -14.375 6.879 -1.703 1 98.62 93 GLU A O 1
ATOM 768 N N . ARG A 1 94 ? -15.938 5.309 -1.926 1 98.69 94 ARG A N 1
ATOM 769 C CA . ARG A 1 94 ? -15.039 4.219 -1.562 1 98.69 94 ARG A CA 1
ATOM 770 C C . ARG A 1 94 ? -13.914 4.07 -2.58 1 98.69 94 ARG A C 1
ATOM 772 O O . ARG A 1 94 ? -12.766 3.803 -2.215 1 98.69 94 ARG A O 1
ATOM 779 N N . VAL A 1 95 ? -14.227 4.258 -3.83 1 98.69 95 VAL A N 1
ATOM 780 C CA . VAL A 1 95 ? -13.219 4.207 -4.883 1 98.69 95 VAL A CA 1
ATOM 781 C C . VAL A 1 95 ? -12.211 5.34 -4.688 1 98.69 95 VAL A C 1
ATOM 783 O O . VAL A 1 95 ? -11 5.129 -4.781 1 98.69 95 VAL A O 1
ATOM 786 N N . ARG A 1 96 ? -12.703 6.551 -4.418 1 98.75 96 ARG A N 1
ATOM 787 C CA . ARG A 1 96 ? -11.82 7.688 -4.191 1 98.75 96 ARG A CA 1
ATOM 788 C C . ARG A 1 96 ? -10.914 7.449 -2.988 1 98.75 96 ARG A C 1
ATOM 790 O O . ARG A 1 96 ? -9.719 7.746 -3.033 1 98.75 96 ARG A O 1
ATOM 797 N N . VAL A 1 97 ? -11.484 6.824 -1.933 1 98.88 97 VAL A N 1
ATOM 798 C CA . VAL A 1 97 ? -10.719 6.516 -0.725 1 98.88 97 VAL A CA 1
ATOM 799 C C . VAL A 1 97 ? -9.617 5.512 -1.05 1 98.88 97 VAL A C 1
ATOM 801 O O . VAL A 1 97 ? -8.469 5.684 -0.634 1 98.88 97 VAL A O 1
ATOM 804 N N . ASP A 1 98 ? -9.938 4.5 -1.806 1 98.81 98 ASP A N 1
ATOM 805 C CA . ASP A 1 98 ? -8.984 3.451 -2.154 1 98.81 98 ASP A CA 1
ATOM 806 C C . ASP A 1 98 ? -7.824 4.016 -2.977 1 98.81 98 ASP A C 1
ATOM 808 O O . ASP A 1 98 ? -6.66 3.723 -2.697 1 98.81 98 ASP A O 1
ATOM 812 N N . ILE A 1 99 ? -8.141 4.809 -3.955 1 98.81 99 ILE A N 1
ATOM 813 C CA . ILE A 1 99 ? -7.121 5.406 -4.809 1 98.81 99 ILE A CA 1
ATOM 814 C C . ILE A 1 99 ? -6.203 6.293 -3.971 1 98.81 99 ILE A C 1
ATOM 816 O O . ILE A 1 99 ? -4.977 6.18 -4.047 1 98.81 99 ILE A O 1
ATOM 820 N N . LEU A 1 100 ? -6.805 7.094 -3.186 1 98.81 100 LEU A N 1
ATOM 821 C CA . LEU A 1 100 ? -6.066 8.086 -2.416 1 98.81 100 LEU A CA 1
ATOM 822 C C . LEU A 1 100 ? -5.141 7.418 -1.406 1 98.81 100 LEU A C 1
ATOM 824 O O . LEU A 1 100 ? -3.984 7.824 -1.253 1 98.81 100 LEU A O 1
ATOM 828 N N . GLU A 1 101 ? -5.652 6.422 -0.711 1 98.75 101 GLU A N 1
ATOM 829 C CA . GLU A 1 101 ? -4.844 5.691 0.258 1 98.75 101 GLU A CA 1
ATOM 830 C C . GLU A 1 101 ? -3.564 5.152 -0.381 1 98.75 101 GLU A C 1
ATOM 832 O O . GLU A 1 101 ? -2.482 5.27 0.195 1 98.75 101 GLU A O 1
ATOM 837 N N . LYS A 1 102 ? -3.727 4.582 -1.523 1 98.56 102 LYS A N 1
ATOM 838 C CA . LYS A 1 102 ? -2.57 4.012 -2.205 1 98.56 102 LYS A CA 1
ATOM 839 C C . LYS A 1 102 ? -1.648 5.105 -2.738 1 98.56 102 LYS A C 1
ATOM 841 O O . LYS A 1 102 ? -0.424 4.988 -2.65 1 98.56 102 LYS A O 1
ATOM 846 N N . GLN A 1 103 ? -2.236 6.145 -3.234 1 98.56 103 GLN A N 1
ATOM 847 C CA . GLN A 1 103 ? -1.444 7.242 -3.781 1 98.56 103 GLN A CA 1
ATOM 848 C C . GLN A 1 103 ? -0.608 7.91 -2.693 1 98.56 103 GLN A C 1
ATOM 850 O O . GLN A 1 103 ? 0.557 8.25 -2.918 1 98.56 103 GLN A O 1
ATOM 855 N N . VAL A 1 104 ? -1.183 8.094 -1.596 1 98.44 104 VAL A N 1
ATOM 856 C CA . VAL A 1 104 ? -0.473 8.703 -0.473 1 98.44 104 VAL A CA 1
ATOM 857 C C . VAL A 1 104 ? 0.686 7.801 -0.049 1 98.44 104 VAL A C 1
ATOM 859 O O . VAL A 1 104 ? 1.771 8.289 0.278 1 98.44 104 VAL A O 1
ATOM 862 N N . MET A 1 105 ? 0.46 6.508 -0.03 1 97.44 105 MET A N 1
ATOM 863 C CA . MET A 1 105 ? 1.529 5.586 0.34 1 97.44 105 MET A CA 1
ATOM 864 C C . MET A 1 105 ? 2.691 5.676 -0.644 1 97.44 105 MET A C 1
ATOM 866 O O . MET A 1 105 ? 3.855 5.68 -0.239 1 97.44 105 MET A O 1
ATOM 870 N N . ASP A 1 106 ? 2.383 5.773 -1.965 1 97.25 106 ASP A N 1
ATOM 871 C CA . ASP A 1 106 ? 3.428 5.98 -2.963 1 97.25 106 ASP A CA 1
ATOM 872 C C . ASP A 1 106 ? 4.223 7.25 -2.674 1 97.25 106 ASP A C 1
ATOM 874 O O . ASP A 1 106 ? 5.453 7.254 -2.771 1 97.25 106 ASP A O 1
ATOM 878 N N . THR A 1 107 ? 3.498 8.305 -2.346 1 98.19 107 THR A N 1
ATOM 879 C CA . THR A 1 107 ? 4.113 9.586 -2.041 1 98.19 107 THR A CA 1
ATOM 880 C C . THR A 1 107 ? 5.023 9.477 -0.819 1 98.19 107 THR A C 1
ATOM 882 O O . THR A 1 107 ? 6.141 9.992 -0.822 1 98.19 107 THR A O 1
ATOM 885 N N . ARG A 1 108 ? 4.566 8.742 0.18 1 97.38 108 ARG A N 1
ATOM 886 C CA . ARG A 1 108 ? 5.34 8.539 1.402 1 97.38 108 ARG A CA 1
ATOM 887 C C . ARG A 1 108 ? 6.613 7.75 1.124 1 97.38 108 ARG A C 1
ATOM 889 O O . ARG A 1 108 ? 7.676 8.07 1.659 1 97.38 108 ARG A O 1
ATOM 896 N N . ILE A 1 109 ? 6.508 6.777 0.372 1 96 109 ILE A N 1
ATOM 897 C CA . ILE A 1 109 ? 7.652 5.93 0.054 1 96 109 ILE A CA 1
ATOM 898 C C .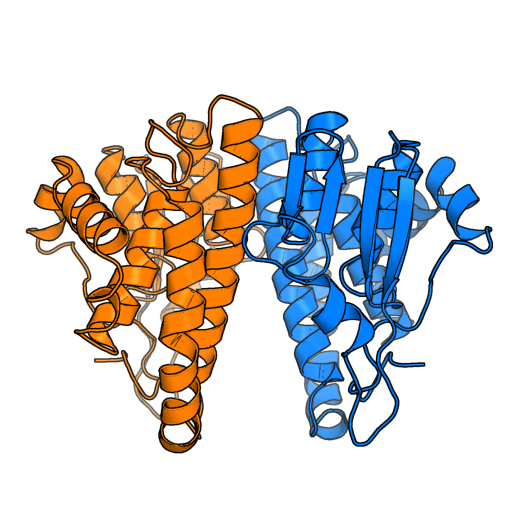 ILE A 1 109 ? 8.695 6.738 -0.716 1 96 109 ILE A C 1
ATOM 900 O O . ILE A 1 109 ? 9.891 6.648 -0.436 1 96 109 ILE A O 1
ATOM 904 N N . GLN A 1 110 ? 8.211 7.508 -1.688 1 96.94 110 GLN A N 1
ATOM 905 C CA . GLN A 1 110 ? 9.125 8.336 -2.467 1 96.94 110 GLN A CA 1
ATOM 906 C C . GLN A 1 110 ? 9.898 9.297 -1.567 1 96.94 110 GLN A C 1
ATOM 908 O O . GLN A 1 110 ? 11.125 9.398 -1.668 1 96.94 110 GLN A O 1
ATOM 913 N N . MET A 1 111 ? 9.211 9.977 -0.714 1 98.19 111 MET A N 1
ATOM 914 C CA . MET A 1 111 ? 9.875 10.938 0.166 1 98.19 111 MET A CA 1
ATOM 915 C C . MET A 1 111 ? 10.766 10.227 1.175 1 98.19 111 MET A C 1
ATOM 917 O O . MET A 1 111 ? 11.891 10.656 1.429 1 98.19 111 MET A O 1
ATOM 921 N N . GLY A 1 112 ? 10.258 9.125 1.794 1 97.56 112 GLY A N 1
ATOM 922 C CA . GLY A 1 112 ? 11.078 8.352 2.711 1 97.56 112 GLY A CA 1
ATOM 923 C C . GLY A 1 112 ? 12.367 7.859 2.086 1 97.56 112 GLY A C 1
ATOM 924 O O . GLY A 1 112 ? 13.438 7.945 2.699 1 97.56 112 GLY A O 1
ATOM 925 N N . THR A 1 113 ? 12.25 7.324 0.849 1 96.5 113 THR A N 1
ATOM 926 C CA . THR A 1 113 ? 13.422 6.832 0.133 1 96.5 113 THR A CA 1
ATOM 927 C C . THR A 1 113 ? 14.453 7.938 -0.039 1 96.5 113 THR A C 1
ATOM 929 O O . THR A 1 113 ? 15.656 7.707 0.126 1 96.5 113 THR A O 1
ATOM 932 N N . LEU A 1 114 ? 13.992 9.102 -0.358 1 98.19 114 LEU A N 1
ATOM 933 C CA . LEU A 1 114 ? 14.891 10.242 -0.46 1 98.19 114 LEU A CA 1
ATOM 934 C C . LEU A 1 114 ? 15.555 10.539 0.883 1 98.19 114 LEU A C 1
ATOM 936 O O . LEU A 1 114 ? 16.781 10.648 0.968 1 98.19 114 LEU A O 1
ATOM 940 N N . CYS A 1 115 ? 14.789 10.57 1.931 1 98.5 115 CYS A N 1
ATOM 941 C CA . CYS A 1 115 ? 15.25 11.062 3.225 1 98.5 115 CYS A CA 1
ATOM 942 C C . CYS A 1 115 ? 16.188 10.062 3.885 1 98.5 115 CYS A C 1
ATOM 944 O O . CYS A 1 115 ? 17.031 10.445 4.703 1 98.5 115 CYS A O 1
ATOM 946 N N . TYR A 1 116 ? 16.078 8.797 3.535 1 97.31 116 TYR A N 1
ATOM 947 C CA . TYR A 1 116 ? 16.953 7.773 4.102 1 97.31 116 TYR A CA 1
ATOM 948 C C . TYR A 1 116 ? 18.141 7.508 3.191 1 97.31 116 TYR A C 1
ATOM 950 O O . TYR A 1 116 ? 19.047 6.738 3.543 1 97.31 116 TYR A O 1
ATOM 958 N N . SER A 1 117 ? 18.156 8.141 2.072 1 96.69 117 SER A N 1
ATOM 959 C CA . SER A 1 117 ? 19.188 7.855 1.076 1 96.69 117 SER A CA 1
ATOM 960 C C . SER A 1 117 ? 20.531 8.445 1.487 1 96.69 117 SER A C 1
ATOM 962 O O . SER A 1 117 ? 20.594 9.602 1.902 1 96.69 117 SER A O 1
ATOM 964 N N . PRO A 1 118 ? 21.562 7.633 1.286 1 94.81 118 PRO A N 1
ATOM 965 C CA . PRO A 1 118 ? 22.891 8.234 1.45 1 94.81 118 PRO A CA 1
ATOM 966 C C . PRO A 1 118 ? 23.172 9.328 0.423 1 94.81 118 PRO A C 1
ATOM 968 O O . PRO A 1 118 ? 24.062 10.156 0.625 1 94.81 118 PRO A O 1
ATOM 971 N N . ASP A 1 119 ? 22.453 9.406 -0.642 1 96.94 119 ASP A N 1
ATOM 972 C CA . ASP A 1 119 ? 22.609 10.391 -1.71 1 96.94 119 ASP A CA 1
ATOM 973 C C . ASP A 1 119 ? 21.562 11.492 -1.606 1 96.94 119 ASP A C 1
ATOM 975 O O . ASP A 1 119 ? 21.156 12.062 -2.619 1 96.94 119 ASP A O 1
ATOM 979 N N . PHE A 1 120 ? 21.078 11.781 -0.446 1 98.12 120 PHE A N 1
ATOM 980 C CA . PHE A 1 120 ? 20 12.727 -0.185 1 98.12 120 PHE A CA 1
ATOM 981 C C . PHE A 1 120 ? 20.281 14.062 -0.877 1 98.12 120 PHE A C 1
ATOM 983 O O . PHE A 1 120 ? 19.453 14.539 -1.653 1 98.12 120 PHE A O 1
ATOM 990 N N . GLU A 1 121 ? 21.438 14.641 -0.649 1 98.19 121 GLU A N 1
ATOM 991 C CA . GLU A 1 121 ? 21.75 15.961 -1.186 1 98.19 121 GLU A CA 1
ATOM 992 C C . GLU A 1 121 ? 21.781 15.945 -2.711 1 98.19 121 GLU A C 1
ATOM 994 O O . GLU A 1 121 ? 21.359 16.922 -3.352 1 98.19 121 GLU A O 1
ATOM 999 N N . LYS A 1 122 ? 22.25 14.812 -3.236 1 98.06 122 LYS A N 1
ATOM 1000 C CA . LYS A 1 122 ? 22.328 14.672 -4.688 1 98.06 122 LYS A CA 1
ATOM 1001 C C . LYS A 1 122 ? 20.953 14.516 -5.301 1 98.06 122 LYS A C 1
ATOM 1003 O O . LYS A 1 122 ? 20.688 14.992 -6.41 1 98.06 122 LYS A O 1
ATOM 1008 N N . ARG A 1 123 ? 20.047 13.93 -4.609 1 97.88 123 ARG A N 1
ATOM 1009 C CA . ARG A 1 123 ? 18.734 13.547 -5.152 1 97.88 123 ARG A CA 1
ATOM 1010 C C . ARG A 1 123 ? 17.688 14.617 -4.848 1 97.88 123 ARG A C 1
ATOM 1012 O O . ARG A 1 123 ? 16.672 14.703 -5.535 1 97.88 123 ARG A O 1
ATOM 1019 N N . LYS A 1 124 ? 17.906 15.43 -3.9 1 98.25 124 LYS A N 1
ATOM 1020 C CA . LYS A 1 124 ? 16.953 16.406 -3.395 1 98.25 124 LYS A CA 1
ATOM 1021 C C . LYS A 1 124 ? 16.516 17.375 -4.496 1 98.25 124 LYS A C 1
ATOM 1023 O O . LYS A 1 124 ? 15.32 17.641 -4.645 1 98.25 124 LYS A O 1
ATOM 1028 N N . PRO A 1 125 ? 17.391 17.875 -5.367 1 98.31 125 PRO A N 1
ATOM 1029 C CA . PRO A 1 125 ? 16.953 18.812 -6.395 1 98.31 125 PRO A CA 1
ATOM 1030 C C . PRO A 1 125 ? 15.945 18.219 -7.367 1 98.31 125 PRO A C 1
ATOM 1032 O O . PRO A 1 125 ? 14.961 18.859 -7.723 1 98.31 125 PRO A O 1
ATOM 1035 N N . GLU A 1 126 ? 16.219 17.016 -7.766 1 98.06 126 GLU A N 1
ATOM 1036 C CA . GLU A 1 126 ? 15.281 16.375 -8.68 1 98.06 126 GLU A CA 1
ATOM 1037 C C . GLU A 1 126 ? 13.922 16.156 -8.016 1 98.06 126 GLU A C 1
ATOM 1039 O O . GLU A 1 126 ? 12.883 16.312 -8.648 1 98.06 126 GLU A O 1
ATOM 1044 N N . PHE A 1 127 ? 13.953 15.773 -6.793 1 98.06 127 PHE A N 1
ATOM 1045 C CA . PHE A 1 127 ? 12.719 15.586 -6.035 1 98.06 127 PHE A CA 1
ATOM 1046 C C . PHE A 1 127 ? 11.922 16.891 -5.98 1 98.06 127 PHE A C 1
ATOM 1048 O O . PHE A 1 127 ? 10.719 16.891 -6.25 1 98.06 127 PHE A O 1
ATOM 1055 N N . LEU A 1 128 ? 12.57 17.969 -5.684 1 98.38 128 LEU A N 1
ATOM 1056 C CA . LEU A 1 128 ? 11.914 19.266 -5.547 1 98.38 128 LEU A CA 1
ATOM 1057 C C . LEU A 1 128 ? 11.383 19.75 -6.891 1 98.38 128 LEU A C 1
ATOM 1059 O O . LEU A 1 128 ? 10.32 20.375 -6.953 1 98.38 128 LEU A O 1
ATOM 1063 N N . LYS A 1 129 ? 12.117 19.438 -7.934 1 98 129 LYS A N 1
ATOM 1064 C CA . LYS A 1 129 ? 11.68 19.812 -9.273 1 98 129 LYS A CA 1
ATOM 1065 C C . LYS A 1 129 ? 10.367 19.141 -9.641 1 98 129 LYS A C 1
ATOM 1067 O O . LYS A 1 129 ? 9.523 19.734 -10.32 1 98 129 LYS A O 1
ATOM 1072 N N . GLY A 1 130 ? 10.18 17.906 -9.219 1 97.75 130 GLY A N 1
ATOM 1073 C CA . GLY A 1 130 ? 8.992 17.141 -9.562 1 97.75 130 GLY A CA 1
ATOM 1074 C C . GLY A 1 130 ? 7.836 17.375 -8.602 1 97.75 130 GLY A C 1
ATOM 1075 O O . GLY A 1 130 ? 6.695 17.016 -8.906 1 97.75 130 GLY A O 1
ATOM 1076 N N . LEU A 1 131 ? 8.07 18.016 -7.484 1 98.25 131 LEU A N 1
ATOM 1077 C CA . LEU A 1 131 ? 7.117 18.125 -6.383 1 98.25 131 LEU A CA 1
ATOM 1078 C C . LEU A 1 131 ? 5.863 18.875 -6.82 1 98.25 131 LEU A C 1
ATOM 1080 O O . LEU A 1 131 ? 4.746 18.422 -6.559 1 98.25 131 LEU A O 1
ATOM 1084 N N . PRO A 1 132 ? 5.906 19.969 -7.582 1 98.44 132 PRO A N 1
ATOM 1085 C CA . PRO A 1 132 ? 4.695 20.688 -7.98 1 98.44 132 PRO A CA 1
ATOM 1086 C C . PRO A 1 132 ? 3.762 19.844 -8.844 1 98.44 132 PRO A C 1
ATOM 1088 O O . PRO A 1 132 ? 2.541 19.906 -8.688 1 98.44 132 PRO A O 1
ATOM 1091 N N . ASP A 1 133 ? 4.336 19.062 -9.742 1 97.75 133 ASP A N 1
ATOM 1092 C CA . ASP A 1 133 ? 3.516 18.203 -10.586 1 97.75 133 ASP A CA 1
ATOM 1093 C C . ASP A 1 133 ? 2.773 17.156 -9.75 1 97.75 133 ASP A C 1
ATOM 1095 O O . ASP A 1 133 ? 1.623 16.828 -10.047 1 97.75 133 ASP A O 1
ATOM 1099 N N . HIS A 1 134 ? 3.477 16.688 -8.781 1 97.81 134 HIS A N 1
ATOM 1100 C CA . HIS A 1 134 ? 2.854 15.711 -7.887 1 97.81 134 HIS A CA 1
ATOM 1101 C C . HIS A 1 134 ? 1.726 16.344 -7.082 1 97.81 134 HIS A C 1
ATOM 1103 O O . HIS A 1 134 ? 0.649 15.75 -6.945 1 97.81 134 HIS A O 1
ATOM 1109 N N . LEU A 1 135 ? 1.923 17.5 -6.539 1 98.75 135 LEU A N 1
ATOM 1110 C CA . LEU A 1 135 ? 0.928 18.203 -5.727 1 98.75 135 LEU A CA 1
ATOM 1111 C C . LEU A 1 135 ? -0.261 18.625 -6.578 1 98.75 135 LEU A C 1
ATOM 1113 O O . LEU A 1 135 ? -1.396 18.672 -6.094 1 98.75 135 LEU A O 1
ATOM 1117 N N . LYS A 1 136 ? 0.001 18.906 -7.824 1 98.75 136 LYS A N 1
ATOM 1118 C CA . LYS A 1 136 ? -1.071 19.266 -8.742 1 98.75 136 LYS A CA 1
ATOM 1119 C C . LYS A 1 136 ? -2.098 18.141 -8.859 1 98.75 136 LYS A C 1
ATOM 1121 O O . LYS A 1 136 ? -3.303 18.406 -8.93 1 98.75 136 LYS A O 1
ATOM 1126 N N . LEU A 1 137 ? -1.662 16.938 -8.914 1 98.69 137 LEU A N 1
ATOM 1127 C CA . LEU A 1 137 ? -2.568 15.805 -9.016 1 98.69 137 LEU A CA 1
ATOM 1128 C C . LEU A 1 137 ? -3.482 15.727 -7.797 1 98.69 137 LEU A C 1
ATOM 1130 O O . LEU A 1 137 ? -4.672 15.43 -7.926 1 98.69 137 LEU A O 1
ATOM 1134 N N . TYR A 1 138 ? -2.92 15.953 -6.586 1 98.88 138 TYR A N 1
ATOM 1135 C CA . TYR A 1 138 ? -3.752 16 -5.391 1 98.88 138 TYR A CA 1
ATOM 1136 C C . TYR A 1 138 ? -4.77 17.141 -5.48 1 98.88 138 TYR A C 1
ATOM 1138 O O . TYR A 1 138 ? -5.934 16.953 -5.117 1 98.88 138 TYR A O 1
ATOM 1146 N N . SER A 1 139 ? -4.25 18.266 -5.926 1 98.94 139 SER A N 1
ATOM 1147 C CA . SER A 1 139 ? -5.121 19.438 -6.059 1 98.94 139 SER A CA 1
ATOM 1148 C C . SER A 1 139 ? -6.289 19.141 -6.996 1 98.94 139 SER A C 1
ATOM 1150 O O . SER A 1 139 ? -7.441 19.438 -6.672 1 98.94 139 SER A O 1
ATOM 1152 N N . GLU A 1 140 ? -6.027 18.547 -8.117 1 98.69 140 GLU A N 1
ATOM 1153 C CA . GLU A 1 140 ? -7.055 18.219 -9.094 1 98.69 140 GLU A CA 1
ATOM 1154 C C . GLU A 1 140 ? -8.016 17.172 -8.539 1 98.69 140 GLU A C 1
ATOM 1156 O O . GLU A 1 140 ? -9.227 17.234 -8.781 1 98.69 140 GLU A O 1
ATOM 1161 N N . PHE A 1 141 ? -7.504 16.234 -7.848 1 98.81 141 PHE A N 1
ATOM 1162 C CA . PHE A 1 141 ? -8.336 15.195 -7.27 1 98.81 141 PHE A CA 1
ATOM 1163 C C . PHE A 1 141 ? -9.289 15.773 -6.23 1 98.81 141 PHE A C 1
ATOM 1165 O O . PHE A 1 141 ? -10.453 15.375 -6.16 1 98.81 141 PHE A O 1
ATOM 1172 N N . LEU A 1 142 ? -8.812 16.688 -5.391 1 98.81 142 LEU A N 1
ATOM 1173 C CA . LEU A 1 142 ? -9.641 17.344 -4.387 1 98.81 142 LEU A CA 1
ATOM 1174 C C . LEU A 1 142 ? -10.711 18.203 -5.051 1 98.81 142 LEU A C 1
ATOM 1176 O O . LEU A 1 142 ? -11.867 18.203 -4.621 1 98.81 142 LEU A O 1
ATOM 1180 N N . GLY A 1 143 ? -10.289 18.984 -6.066 1 98.44 143 GLY A N 1
ATOM 1181 C CA . GLY A 1 143 ? -11.203 19.875 -6.754 1 98.44 143 GLY A CA 1
ATOM 1182 C C . GLY A 1 143 ? -11.797 20.938 -5.84 1 98.44 143 GLY A C 1
ATOM 1183 O O . GLY A 1 143 ? -11.062 21.641 -5.145 1 98.44 143 GLY A O 1
ATOM 1184 N N . THR A 1 144 ? -13.125 20.969 -5.828 1 98.31 144 THR A N 1
ATOM 1185 C CA . THR A 1 144 ? -13.797 21.984 -5.023 1 98.31 144 THR A CA 1
ATOM 1186 C C . THR A 1 144 ? -14.398 21.375 -3.764 1 98.31 144 THR A C 1
ATOM 1188 O O . THR A 1 144 ? -15.094 22.047 -3.01 1 98.31 144 THR A O 1
ATOM 1191 N N . SER A 1 145 ? -14.203 20.109 -3.562 1 98.5 145 SER A N 1
ATOM 1192 C CA . SER A 1 145 ? -14.758 19.422 -2.398 1 98.5 145 SER A CA 1
ATOM 1193 C C . SER A 1 145 ? -14.016 19.812 -1.124 1 98.5 145 SER A C 1
ATOM 1195 O O . SER A 1 145 ? -12.82 20.125 -1.164 1 98.5 145 SER A O 1
ATOM 1197 N N . PRO A 1 146 ? -14.688 19.812 -0.039 1 98.69 146 PRO A N 1
ATOM 1198 C CA . PRO A 1 146 ? -13.992 20.109 1.22 1 98.69 146 PRO A CA 1
ATOM 1199 C C . PRO A 1 146 ? -13.062 18.969 1.651 1 98.69 146 PRO A C 1
ATOM 1201 O O . PRO A 1 146 ? -12.062 19.219 2.328 1 98.69 146 PRO A O 1
ATOM 1204 N N . TRP A 1 147 ? -13.461 17.734 1.296 1 98.94 147 TRP A N 1
ATOM 1205 C CA . TRP A 1 147 ? -12.672 16.547 1.62 1 98.94 147 TRP A CA 1
ATOM 1206 C C . TRP A 1 147 ? -12.391 15.727 0.37 1 98.94 147 TRP A C 1
ATOM 1208 O O . TRP A 1 147 ? -13.07 15.883 -0.649 1 98.94 147 TRP A O 1
ATOM 1218 N N . PHE A 1 148 ? -11.445 14.828 0.447 1 98.88 148 PHE A N 1
ATOM 1219 C CA . PHE A 1 148 ? -10.93 14.172 -0.748 1 98.88 148 PHE A CA 1
ATOM 1220 C C . PHE A 1 148 ? -11.93 13.141 -1.271 1 98.88 148 PHE A C 1
ATOM 1222 O O . PHE A 1 148 ? -11.93 12.82 -2.461 1 98.88 148 PHE A O 1
ATOM 1229 N N . ALA A 1 149 ? -12.742 12.602 -0.416 1 98.31 149 ALA A N 1
ATOM 1230 C CA . ALA A 1 149 ? -13.758 11.656 -0.892 1 98.31 149 ALA A CA 1
ATOM 1231 C C . ALA A 1 149 ? -15.07 12.375 -1.199 1 98.31 149 ALA A C 1
ATOM 1233 O O . ALA A 1 149 ? -16.047 11.742 -1.583 1 98.31 149 ALA A O 1
ATOM 1234 N N . GLY A 1 150 ? -15.141 13.672 -1.013 1 97.88 150 GLY A N 1
ATOM 1235 C CA . GLY A 1 150 ? -16.359 14.43 -1.263 1 97.88 150 GLY A CA 1
ATOM 1236 C C . GLY A 1 150 ? -16.719 15.375 -0.13 1 97.88 150 GLY A C 1
ATOM 1237 O O . GLY A 1 150 ? -15.875 16.172 0.313 1 97.88 150 GLY A O 1
ATOM 1238 N N . ASP A 1 151 ? -17.969 15.266 0.288 1 97.81 151 ASP A N 1
ATOM 1239 C CA . ASP A 1 151 ? -18.484 16.219 1.263 1 97.81 151 ASP A CA 1
ATOM 1240 C C . ASP A 1 151 ? -18.188 15.766 2.689 1 97.81 151 ASP A C 1
ATOM 1242 O O . ASP A 1 151 ? -18.266 16.562 3.631 1 97.81 151 ASP A O 1
ATOM 1246 N N . LYS A 1 152 ? -17.891 14.57 2.793 1 97.88 152 LYS A N 1
ATOM 1247 C CA . LYS A 1 152 ? -17.672 14.016 4.125 1 97.88 152 LYS A CA 1
ATOM 1248 C C . LYS A 1 152 ? -16.234 13.555 4.305 1 97.88 152 LYS A C 1
ATOM 1250 O O . LYS A 1 152 ? -15.625 13.008 3.377 1 97.88 152 LYS A O 1
ATOM 1255 N N . ILE A 1 153 ? -15.789 13.734 5.547 1 98.81 153 ILE A N 1
ATOM 1256 C CA . ILE A 1 153 ? -14.438 13.344 5.906 1 98.81 153 ILE A CA 1
ATOM 1257 C C . ILE A 1 153 ? -14.336 11.82 5.969 1 98.81 153 ILE A C 1
ATOM 1259 O O . ILE A 1 153 ? -15.297 11.148 6.359 1 98.81 153 ILE A O 1
ATOM 1263 N N . THR A 1 154 ? -13.242 11.234 5.512 1 98.94 154 THR A N 1
ATOM 1264 C CA . THR A 1 154 ? -12.898 9.82 5.637 1 98.94 154 THR A CA 1
ATOM 1265 C C . THR A 1 154 ? -11.5 9.664 6.227 1 98.94 154 THR A C 1
ATOM 1267 O O . THR A 1 154 ? -10.789 10.648 6.434 1 98.94 154 THR A O 1
ATOM 1270 N N . PHE A 1 155 ? -11.062 8.398 6.473 1 98.94 155 PHE A N 1
ATOM 1271 C CA . PHE A 1 155 ? -9.742 8.18 7.055 1 98.94 155 PHE A CA 1
ATOM 1272 C C . PHE A 1 155 ? -8.648 8.609 6.082 1 98.94 155 PHE A C 1
ATOM 1274 O O . PHE A 1 155 ? -7.527 8.914 6.5 1 98.94 155 PHE A O 1
ATOM 1281 N N . ALA A 1 156 ? -8.922 8.664 4.781 1 98.88 156 ALA A N 1
ATOM 1282 C CA . ALA A 1 156 ? -7.93 9.023 3.779 1 98.88 156 ALA A CA 1
ATOM 1283 C C . ALA A 1 156 ? -7.488 10.477 3.939 1 98.88 156 ALA A C 1
ATOM 1285 O O . ALA A 1 156 ? -6.367 10.836 3.572 1 98.88 156 ALA A O 1
ATOM 1286 N N . ASP A 1 157 ? -8.344 11.328 4.438 1 98.94 157 ASP A N 1
ATOM 1287 C CA . ASP A 1 157 ? -7.996 12.727 4.648 1 98.94 157 ASP A CA 1
ATOM 1288 C C . ASP A 1 157 ? -6.887 12.867 5.688 1 98.94 157 ASP A C 1
ATOM 1290 O O . ASP A 1 157 ? -6.082 13.797 5.621 1 98.94 157 ASP A O 1
ATOM 1294 N N . PHE A 1 158 ? -6.824 11.961 6.652 1 98.94 158 PHE A N 1
ATOM 1295 C CA . PHE A 1 158 ? -5.777 11.977 7.664 1 98.94 158 PHE A CA 1
ATOM 1296 C C . PHE A 1 158 ? -4.422 11.656 7.043 1 98.94 158 PHE A C 1
ATOM 1298 O O . PHE A 1 158 ? -3.408 12.25 7.418 1 98.94 158 PHE A O 1
ATOM 1305 N N . LEU A 1 159 ? -4.441 10.75 6.109 1 98.88 159 LEU A N 1
ATOM 1306 C CA . LEU A 1 159 ? -3.229 10.391 5.383 1 98.88 159 LEU A CA 1
ATOM 1307 C C . LEU A 1 159 ? -2.738 11.562 4.531 1 98.88 159 LEU A C 1
ATOM 1309 O O . LEU A 1 159 ? -1.549 11.891 4.543 1 98.88 159 LEU A O 1
ATOM 1313 N N . VAL A 1 160 ? -3.652 12.164 3.816 1 98.88 160 VAL A N 1
ATOM 1314 C CA . VAL A 1 160 ? -3.271 13.258 2.924 1 98.88 160 VAL A CA 1
ATOM 1315 C C . VAL A 1 160 ? -2.748 14.43 3.742 1 98.88 160 VAL A C 1
ATOM 1317 O O . VAL A 1 160 ? -1.738 15.047 3.385 1 98.88 160 VAL A O 1
ATOM 1320 N N . TYR A 1 161 ? -3.439 14.742 4.828 1 98.94 161 TYR A N 1
ATOM 1321 C CA . TYR A 1 161 ? -2.957 15.82 5.688 1 98.94 161 TYR A CA 1
ATOM 1322 C C . TYR A 1 161 ? -1.512 15.57 6.105 1 98.94 161 TYR A C 1
ATOM 1324 O O . TYR A 1 161 ? -0.671 16.469 6.016 1 98.94 161 TYR A O 1
ATOM 1332 N N . ASP A 1 162 ? -1.262 14.367 6.578 1 98.56 162 ASP A N 1
ATOM 1333 C CA . ASP A 1 162 ? 0.073 14.031 7.066 1 98.56 162 ASP A CA 1
ATOM 1334 C C . ASP A 1 162 ? 1.128 14.273 5.988 1 98.56 162 ASP A C 1
ATOM 1336 O O . ASP A 1 162 ? 2.158 14.891 6.254 1 98.56 162 ASP A O 1
ATOM 1340 N N . VAL A 1 163 ? 0.873 13.844 4.762 1 98.12 163 VAL A N 1
ATOM 1341 C CA . VAL A 1 163 ? 1.837 13.953 3.672 1 98.12 163 VAL A CA 1
ATOM 1342 C C . VAL A 1 163 ? 2.021 15.414 3.283 1 98.12 163 VAL A C 1
ATOM 1344 O O . VAL A 1 163 ? 3.145 15.859 3.037 1 98.12 163 VAL A O 1
ATOM 1347 N N . LEU A 1 164 ? 0.926 16.156 3.184 1 98.75 164 LEU A N 1
ATOM 1348 C CA . LEU A 1 164 ? 1.027 17.562 2.822 1 98.75 164 LEU A CA 1
ATOM 1349 C C . LEU A 1 164 ? 1.783 18.344 3.891 1 98.75 164 LEU A C 1
ATOM 1351 O O . LEU A 1 164 ? 2.6 19.219 3.572 1 98.75 164 LEU A O 1
ATOM 1355 N N . ASP A 1 165 ? 1.471 18.031 5.141 1 98.5 165 ASP A N 1
ATOM 1356 C CA . ASP A 1 165 ? 2.168 18.688 6.246 1 98.5 165 ASP A CA 1
ATOM 1357 C C . ASP A 1 165 ? 3.666 18.391 6.199 1 98.5 165 ASP A C 1
ATOM 1359 O O . ASP A 1 165 ? 4.488 19.297 6.375 1 98.5 165 ASP A O 1
ATOM 1363 N N . GLN A 1 166 ? 4.055 17.156 5.965 1 98.06 166 GLN A N 1
ATOM 1364 C CA . GLN A 1 166 ? 5.457 16.766 5.84 1 98.06 166 GLN A CA 1
ATOM 1365 C C . GLN A 1 166 ? 6.137 17.516 4.695 1 98.06 166 GLN A C 1
ATOM 1367 O O . GLN A 1 166 ? 7.273 17.969 4.828 1 98.06 166 GLN A O 1
ATOM 1372 N N . HIS A 1 167 ? 5.457 17.609 3.566 1 98.56 167 HIS A N 1
ATOM 1373 C CA . HIS A 1 167 ? 6.023 18.297 2.412 1 98.56 167 HIS A CA 1
ATOM 1374 C C . HIS A 1 167 ? 6.227 19.781 2.697 1 98.56 167 HIS A C 1
ATOM 1376 O O . HIS A 1 167 ? 7.207 20.375 2.248 1 98.56 167 HIS A O 1
ATOM 1382 N N . GLN A 1 168 ? 5.293 20.359 3.447 1 98.31 168 GLN A N 1
ATOM 1383 C CA . GLN A 1 168 ? 5.445 21.766 3.816 1 98.31 168 GLN A CA 1
ATOM 1384 C C . GLN A 1 168 ? 6.641 21.969 4.746 1 98.31 168 GLN A C 1
ATOM 1386 O O . GLN A 1 168 ? 7.312 23 4.684 1 98.31 168 GLN A O 1
ATOM 1391 N N . MET A 1 169 ? 6.898 21.062 5.625 1 98.19 169 MET A N 1
ATOM 1392 C CA . MET A 1 169 ? 8.078 21.109 6.484 1 98.19 169 MET A CA 1
ATOM 1393 C C . MET A 1 169 ? 9.359 21.016 5.66 1 98.19 169 MET A C 1
ATOM 1395 O O . MET A 1 169 ? 10.352 21.672 5.977 1 98.19 169 MET A O 1
ATOM 1399 N N . PHE A 1 170 ? 9.289 20.219 4.625 1 98.38 170 PHE A N 1
ATOM 1400 C CA . PHE A 1 170 ? 10.438 19.969 3.768 1 98.38 170 PHE A CA 1
ATOM 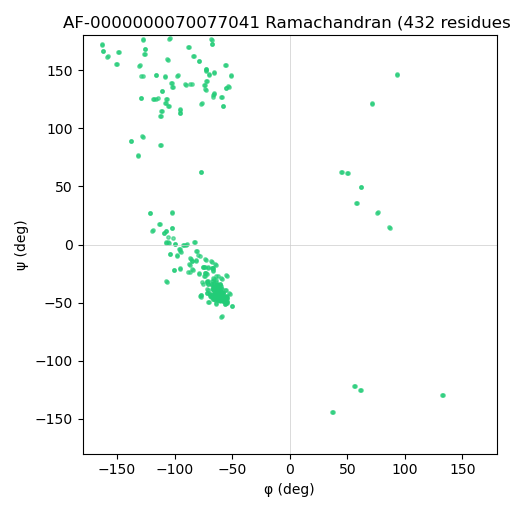1401 C C . PHE A 1 170 ? 10.68 21.156 2.83 1 98.38 170 PHE A C 1
ATOM 1403 O O . PHE A 1 170 ? 11.82 21.562 2.623 1 98.38 170 PHE A O 1
ATOM 1410 N N . GLU A 1 171 ? 9.633 21.672 2.264 1 98.31 171 GLU A N 1
ATOM 1411 C CA . GLU A 1 171 ? 9.602 22.812 1.349 1 98.31 171 GLU A CA 1
ATOM 1412 C C . GLU A 1 171 ? 8.43 23.734 1.664 1 98.31 171 GLU A C 1
ATOM 1414 O O . GLU A 1 171 ? 7.348 23.594 1.089 1 98.31 171 GLU A O 1
ATOM 1419 N N . PRO A 1 172 ? 8.594 24.719 2.535 1 97.94 172 PRO A N 1
ATOM 1420 C CA . PRO A 1 172 ? 7.527 25.516 3.158 1 97.94 172 PRO A CA 1
ATOM 1421 C C . PRO A 1 172 ? 6.598 26.156 2.135 1 97.94 172 PRO A C 1
ATOM 1423 O O . PRO A 1 172 ? 5.406 26.344 2.406 1 97.94 172 PRO A O 1
ATOM 1426 N N . LYS A 1 173 ? 7.004 26.453 0.908 1 97.88 173 LYS A N 1
ATOM 1427 C CA . LYS A 1 173 ? 6.18 27.172 -0.051 1 97.88 173 LYS A CA 1
ATOM 1428 C C . LYS A 1 173 ? 5.566 26.234 -1.079 1 97.88 173 LYS A C 1
ATOM 1430 O O . LYS A 1 173 ? 5.02 26.672 -2.092 1 97.88 173 LYS A O 1
ATOM 1435 N N . CYS A 1 174 ? 5.613 24.969 -0.789 1 98.62 174 CYS A N 1
ATOM 1436 C CA . CYS A 1 174 ? 5.27 24.016 -1.827 1 98.62 174 CYS A CA 1
ATOM 1437 C C . CYS A 1 174 ? 3.777 24.047 -2.129 1 98.62 174 CYS A C 1
ATOM 1439 O O . CYS A 1 174 ? 3.348 23.625 -3.207 1 98.62 174 CYS A O 1
ATOM 1441 N N . LEU A 1 175 ? 2.953 24.562 -1.224 1 98.69 175 LEU A N 1
ATOM 1442 C CA . LEU A 1 175 ? 1.512 24.562 -1.449 1 98.69 175 LEU A CA 1
ATOM 1443 C C . LEU A 1 175 ? 1.038 25.922 -1.951 1 98.69 175 LEU A C 1
ATOM 1445 O O . LEU A 1 175 ? -0.154 26.109 -2.201 1 98.69 175 LEU A O 1
ATOM 1449 N N . ASP A 1 176 ? 1.9 26.844 -2.115 1 98.38 176 ASP A N 1
ATOM 1450 C CA . ASP A 1 176 ? 1.539 28.203 -2.48 1 98.38 176 ASP A CA 1
ATOM 1451 C C . ASP A 1 176 ? 0.713 28.234 -3.766 1 98.38 176 ASP A C 1
ATOM 1453 O O . ASP A 1 176 ? -0.206 29.031 -3.902 1 98.38 176 ASP A O 1
ATOM 1457 N N . ALA A 1 177 ? 1.025 27.422 -4.727 1 98.5 177 ALA A N 1
ATOM 1458 C CA . ALA A 1 177 ? 0.354 27.422 -6.023 1 98.5 177 ALA A CA 1
ATOM 1459 C C . ALA A 1 177 ? -0.945 26.609 -5.969 1 98.5 177 ALA A C 1
ATOM 1461 O O . ALA A 1 177 ? -1.647 26.484 -6.977 1 98.5 177 ALA A O 1
ATOM 1462 N N . PHE A 1 178 ? -1.312 26.078 -4.82 1 98.81 178 PHE A N 1
ATOM 1463 C CA . PHE A 1 178 ? -2.467 25.188 -4.68 1 98.81 178 PHE A CA 1
ATOM 1464 C C . PHE A 1 178 ? -3.334 25.625 -3.502 1 98.81 178 PHE A C 1
ATOM 1466 O O . PHE A 1 178 ? -3.387 24.938 -2.479 1 98.81 178 PHE A O 1
ATOM 1473 N N . PRO A 1 179 ? -4.125 26.703 -3.689 1 98.69 179 PRO A N 1
ATOM 1474 C CA . PRO A 1 179 ? -4.91 27.25 -2.582 1 98.69 179 PRO A CA 1
ATOM 1475 C C . PRO A 1 179 ? -5.914 26.234 -2.016 1 98.69 179 PRO A C 1
ATOM 1477 O O . PRO A 1 179 ? -6.207 26.266 -0.817 1 98.69 179 PRO A O 1
ATOM 1480 N N . ASN A 1 180 ? -6.457 25.391 -2.898 1 98.88 180 ASN A N 1
ATOM 1481 C CA . ASN A 1 180 ? -7.43 24.438 -2.377 1 98.88 180 ASN A CA 1
ATOM 1482 C C . ASN A 1 180 ? -6.773 23.438 -1.431 1 98.88 180 ASN A C 1
ATOM 1484 O O . ASN A 1 180 ? -7.41 22.953 -0.487 1 98.88 180 ASN A O 1
ATOM 1488 N N . LEU A 1 181 ? -5.523 23.062 -1.676 1 98.94 181 LEU A N 1
ATOM 1489 C CA . LEU A 1 181 ? -4.809 22.188 -0.745 1 98.94 181 LEU A CA 1
ATOM 1490 C C . LEU A 1 181 ? -4.5 22.922 0.556 1 98.94 181 LEU A C 1
ATOM 1492 O O . LEU A 1 181 ? -4.598 22.344 1.64 1 98.94 181 LEU A O 1
ATOM 1496 N N . ARG A 1 182 ? -4.07 24.188 0.465 1 98.62 182 ARG A N 1
ATOM 1497 C CA . ARG A 1 182 ? -3.848 24.984 1.665 1 98.62 182 ARG A CA 1
ATOM 1498 C C . ARG A 1 182 ? -5.117 25.078 2.502 1 98.62 182 ARG A C 1
ATOM 1500 O O . ARG A 1 182 ? -5.074 24.953 3.727 1 98.62 182 ARG A O 1
ATOM 1507 N N . ASP A 1 183 ? -6.191 25.328 1.814 1 98.75 183 ASP A N 1
ATOM 1508 C CA . ASP A 1 183 ? -7.477 25.391 2.496 1 98.75 183 ASP A CA 1
ATOM 1509 C C . ASP A 1 183 ? -7.82 24.062 3.164 1 98.75 183 ASP A C 1
ATOM 1511 O O . ASP A 1 183 ? -8.367 24.031 4.266 1 98.75 183 ASP A O 1
ATOM 1515 N N . PHE A 1 184 ? -7.598 22.969 2.467 1 98.94 184 PHE A N 1
ATOM 1516 C CA . PHE A 1 184 ? -7.816 21.641 3.033 1 98.94 184 PHE A CA 1
ATOM 1517 C C . PHE A 1 184 ? -7.016 21.469 4.316 1 98.94 184 PHE A C 1
ATOM 1519 O O . PHE A 1 184 ? -7.547 21 5.328 1 98.94 184 PHE A O 1
ATOM 1526 N N . VAL A 1 185 ? -5.691 21.812 4.293 1 98.88 185 VAL A N 1
ATOM 1527 C CA . VAL A 1 185 ? -4.828 21.672 5.461 1 98.88 185 VAL A CA 1
ATOM 1528 C C . VAL A 1 185 ? -5.383 22.5 6.617 1 98.88 185 VAL A C 1
ATOM 1530 O O . VAL A 1 185 ? -5.496 22 7.742 1 98.88 185 VAL A O 1
ATOM 1533 N N . ALA A 1 186 ? -5.715 23.703 6.34 1 98.75 186 ALA A N 1
ATOM 1534 C CA . ALA A 1 186 ? -6.27 24.578 7.367 1 98.75 186 ALA A CA 1
ATOM 1535 C C . ALA A 1 186 ? -7.566 24.016 7.934 1 98.75 186 ALA A C 1
ATOM 1537 O O . ALA A 1 186 ? -7.793 24.062 9.148 1 98.75 186 ALA A O 1
ATOM 1538 N N . ARG A 1 187 ? -8.477 23.562 7.086 1 98.81 187 ARG A N 1
ATOM 1539 C CA . ARG A 1 187 ? -9.742 22.969 7.508 1 98.81 187 ARG A CA 1
ATOM 1540 C C . ARG A 1 187 ? -9.5 21.766 8.406 1 98.81 187 ARG A C 1
ATOM 1542 O O . ARG A 1 187 ? -10.172 21.609 9.43 1 98.81 187 ARG A O 1
ATOM 1549 N N . PHE A 1 188 ? -8.617 20.922 8.023 1 98.94 188 PHE A N 1
ATOM 1550 C CA . PHE A 1 188 ? -8.297 19.719 8.789 1 98.94 188 PHE A CA 1
ATOM 1551 C C . PHE A 1 188 ? -7.773 20.078 10.172 1 98.94 188 PHE A C 1
ATOM 1553 O O . PHE A 1 188 ? -8.234 19.547 11.18 1 98.94 188 PHE A O 1
ATOM 1560 N N . GLU A 1 189 ? -6.801 21.031 10.211 1 98.75 189 GLU A N 1
ATOM 1561 C CA . GLU A 1 189 ? -6.215 21.453 11.484 1 98.75 189 GLU A CA 1
ATOM 1562 C C . GLU A 1 189 ? -7.238 22.188 12.344 1 98.75 189 GLU A C 1
ATOM 1564 O O . GLU A 1 189 ? -7.066 22.297 13.562 1 98.75 189 GLU A O 1
ATOM 1569 N N . GLY A 1 190 ? -8.227 22.656 11.727 1 98.75 190 GLY A N 1
ATOM 1570 C CA . GLY A 1 190 ? -9.273 23.391 12.422 1 98.75 190 GLY A CA 1
ATOM 1571 C C . GLY A 1 190 ? -10.328 22.484 13.031 1 98.75 190 GLY A C 1
ATOM 1572 O O . GLY A 1 190 ? -11.164 22.953 13.805 1 98.75 190 GLY A O 1
ATOM 1573 N N . LEU A 1 191 ? -10.367 21.234 12.656 1 98.88 191 LEU A N 1
ATOM 1574 C CA . LEU A 1 191 ? -11.281 20.312 13.328 1 98.88 191 LEU A CA 1
ATOM 1575 C C . LEU A 1 191 ? -11.086 20.359 14.836 1 98.88 191 LEU A C 1
ATOM 1577 O O . LEU A 1 191 ? -9.953 20.281 15.32 1 98.88 191 LEU A O 1
ATOM 1581 N N . LYS A 1 192 ? -12.18 20.406 15.523 1 98.62 192 LYS A N 1
ATOM 1582 C CA . LYS A 1 192 ? -12.148 20.672 16.969 1 98.62 192 LYS A CA 1
ATOM 1583 C C . LYS A 1 192 ? -11.234 19.688 17.688 1 98.62 192 LYS A C 1
ATOM 1585 O O . LYS A 1 192 ? -10.336 20.094 18.422 1 98.62 192 LYS A O 1
ATOM 1590 N N . LYS A 1 193 ? -11.398 18.422 17.453 1 98.62 193 LYS A N 1
ATOM 1591 C CA . LYS A 1 193 ? -10.641 17.406 18.172 1 98.62 193 LYS A CA 1
ATOM 1592 C C . LYS A 1 193 ? -9.18 17.406 17.734 1 98.62 193 LYS A C 1
ATOM 1594 O O . LYS A 1 193 ? -8.289 17.109 18.531 1 98.62 193 LYS A O 1
ATOM 1599 N N . ILE A 1 194 ? -8.906 17.688 16.469 1 98.81 194 ILE A N 1
ATOM 1600 C CA . ILE A 1 194 ? -7.543 17.719 15.953 1 98.81 194 ILE A CA 1
ATOM 1601 C C . ILE A 1 194 ? -6.801 18.922 16.531 1 98.81 194 ILE A C 1
ATOM 1603 O O . ILE A 1 194 ? -5.68 18.797 17.016 1 98.81 194 ILE A O 1
ATOM 1607 N N . SER A 1 195 ? -7.449 20.047 16.422 1 98.69 195 SER A N 1
ATOM 1608 C CA . SER A 1 195 ? -6.863 21.281 16.953 1 98.69 195 SER A CA 1
ATOM 1609 C C . SER A 1 195 ? -6.52 21.125 18.438 1 98.69 195 SER A C 1
ATOM 1611 O O . SER A 1 195 ? -5.438 21.531 18.875 1 98.69 195 SER A O 1
ATOM 1613 N N . ALA A 1 196 ? -7.414 20.562 19.219 1 98.5 196 ALA A N 1
ATOM 1614 C CA . ALA A 1 196 ? -7.184 20.344 20.641 1 98.5 196 ALA A CA 1
ATOM 1615 C C . ALA A 1 196 ? -6 19.406 20.859 1 98.5 196 ALA A C 1
ATOM 1617 O O . ALA A 1 196 ? -5.129 19.672 21.688 1 98.5 196 ALA A O 1
ATOM 1618 N N . TYR A 1 197 ? -5.98 18.328 20.156 1 98.44 197 TYR A N 1
ATOM 1619 C CA . TYR A 1 197 ? -4.914 17.328 20.266 1 98.44 197 TYR A CA 1
ATOM 1620 C C . TYR A 1 197 ? -3.555 17.953 19.969 1 98.44 197 TYR A C 1
ATOM 1622 O O . TYR A 1 197 ? -2.582 17.703 20.688 1 98.44 197 TYR A O 1
ATOM 1630 N N . MET A 1 198 ? -3.523 18.812 18.922 1 98.31 198 MET A N 1
ATOM 1631 C CA . MET A 1 198 ? -2.264 19.375 18.453 1 98.31 198 MET A CA 1
ATOM 1632 C C . MET A 1 198 ? -1.683 20.328 19.5 1 98.31 198 MET A C 1
ATOM 1634 O O . MET A 1 198 ? -0.499 20.672 19.438 1 98.31 198 MET A O 1
ATOM 1638 N N . LYS A 1 199 ? -2.451 20.734 20.438 1 98 199 LYS A N 1
ATOM 1639 C CA . LYS A 1 199 ? -2.008 21.656 21.484 1 98 199 LYS A CA 1
ATOM 1640 C C . LYS A 1 199 ? -1.541 20.906 22.719 1 98 199 LYS A C 1
ATOM 1642 O O . LYS A 1 199 ? -1.03 21.516 23.672 1 98 199 LYS A O 1
ATOM 1647 N N . THR A 1 200 ? -1.716 19.672 22.719 1 97.44 200 THR A N 1
ATOM 1648 C CA . THR A 1 200 ? -1.338 18.859 23.875 1 97.44 200 THR A CA 1
ATOM 1649 C C . THR A 1 200 ? 0.121 18.438 23.766 1 97.44 200 THR A C 1
ATOM 1651 O O . THR A 1 200 ? 0.729 18.516 22.703 1 97.44 200 THR A O 1
ATOM 1654 N N . ASN A 1 201 ? 0.642 17.859 24.906 1 95.62 201 ASN A N 1
ATOM 1655 C CA . ASN A 1 201 ? 2 17.328 24.953 1 95.62 201 ASN A CA 1
ATOM 1656 C C . ASN A 1 201 ? 2.074 15.938 24.344 1 95.62 201 ASN A C 1
ATOM 1658 O O . ASN A 1 201 ? 3.164 15.406 24.109 1 95.62 201 ASN A O 1
ATOM 1662 N N . ARG A 1 202 ? 0.941 15.375 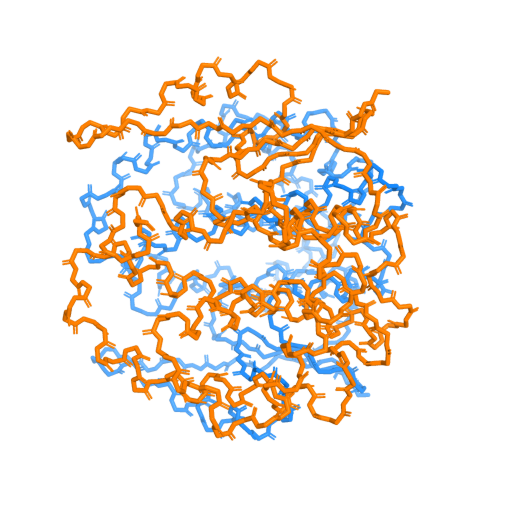23.984 1 95.38 202 ARG A N 1
ATOM 1663 C CA . ARG A 1 202 ? 0.898 14.055 23.375 1 95.38 202 ARG A CA 1
ATOM 1664 C C . ARG A 1 202 ? 1.125 14.141 21.859 1 95.38 202 ARG A C 1
ATOM 1666 O O . ARG A 1 202 ? 1.431 13.141 21.219 1 95.38 202 ARG A O 1
ATOM 1673 N N . PHE A 1 203 ? 0.867 15.344 21.344 1 97.56 203 PHE A N 1
ATOM 1674 C CA . PHE A 1 203 ? 1.062 15.555 19.922 1 97.56 203 PHE A CA 1
ATOM 1675 C C . PHE A 1 203 ? 2.535 15.438 19.547 1 97.56 203 PHE A C 1
ATOM 1677 O O . PHE A 1 203 ? 3.395 16.016 20.219 1 97.56 203 PHE A O 1
ATOM 1684 N N . LEU A 1 204 ? 2.859 14.617 18.516 1 96 204 LEU A N 1
ATOM 1685 C CA . LEU A 1 204 ? 4.23 14.367 18.078 1 96 204 LEU A CA 1
ATOM 1686 C C . LEU A 1 204 ? 4.48 14.977 16.703 1 96 204 LEU A C 1
ATOM 1688 O O . LEU A 1 204 ? 4.414 14.273 15.695 1 96 204 LEU A O 1
ATOM 1692 N N . PRO A 1 205 ? 4.828 16.219 16.656 1 95.12 205 PRO A N 1
ATOM 1693 C CA . PRO A 1 205 ? 5.051 16.859 15.352 1 95.12 205 PRO A CA 1
ATOM 1694 C C . PRO A 1 205 ? 6.375 16.438 14.711 1 95.12 205 PRO A C 1
ATOM 1696 O O . PRO A 1 205 ? 6.582 16.672 13.516 1 95.12 205 PRO A O 1
ATOM 1699 N N . SER A 1 206 ? 7.297 15.93 15.484 1 96.5 206 SER A N 1
ATOM 1700 C CA . SER A 1 206 ? 8.625 15.461 15.109 1 96.5 206 SER A CA 1
ATOM 1701 C C . SER A 1 206 ? 9.18 14.477 16.141 1 96.5 206 SER A C 1
ATOM 1703 O O . SER A 1 206 ? 8.688 14.422 17.266 1 96.5 206 SER A O 1
ATOM 1705 N N . PRO A 1 207 ? 10.266 13.625 15.766 1 98.06 207 PRO A N 1
ATOM 1706 C CA . PRO A 1 207 ? 10.875 13.516 14.438 1 98.06 207 PRO A CA 1
ATOM 1707 C C . PRO A 1 207 ? 9.977 12.789 13.438 1 98.06 207 PRO A C 1
ATOM 1709 O O . PRO A 1 207 ? 9.164 11.945 13.828 1 98.06 207 PRO A O 1
ATOM 1712 N N . LEU A 1 208 ? 10.109 13.133 12.148 1 98.5 208 LEU A N 1
ATOM 1713 C CA . LEU A 1 208 ? 9.336 12.523 11.078 1 98.5 208 LEU A CA 1
ATOM 1714 C C . LEU A 1 208 ? 9.805 11.094 10.812 1 98.5 208 LEU A C 1
ATOM 1716 O O . LEU A 1 208 ? 8.984 10.211 10.539 1 98.5 208 LEU A O 1
ATOM 1720 N N . TYR A 1 209 ? 11.109 10.938 10.828 1 98.31 209 TYR A N 1
ATOM 1721 C CA . TYR A 1 209 ? 11.742 9.672 10.477 1 98.31 209 TYR A CA 1
ATOM 1722 C C . TYR A 1 209 ? 12.672 9.203 11.586 1 98.31 209 TYR A C 1
ATOM 1724 O O . TYR A 1 209 ? 12.914 9.938 12.555 1 98.31 209 TYR A O 1
ATOM 1732 N N . LEU A 1 210 ? 13.117 7.957 11.484 1 98.06 210 LEU A N 1
ATOM 1733 C CA . LEU A 1 210 ? 14.047 7.367 12.438 1 98.06 210 LEU A CA 1
ATOM 1734 C C . LEU A 1 210 ? 15.414 8.031 12.344 1 98.06 210 LEU A C 1
ATOM 1736 O O . LEU A 1 210 ? 15.68 8.789 11.414 1 98.06 210 LEU A O 1
ATOM 1740 N N . LYS A 1 211 ? 16.281 7.707 13.227 1 97.19 211 LYS A N 1
ATOM 1741 C CA . LYS A 1 211 ? 17.562 8.383 13.414 1 97.19 211 LYS A CA 1
ATOM 1742 C C . LYS A 1 211 ? 18.469 8.164 12.219 1 97.19 211 LYS A C 1
ATOM 1744 O O . LYS A 1 211 ? 19.391 8.953 11.984 1 97.19 211 LYS A O 1
ATOM 1749 N N . GLN A 1 212 ? 18.234 7.168 11.438 1 96.31 212 GLN A N 1
ATOM 1750 C CA . GLN A 1 212 ? 19.078 6.828 10.297 1 96.31 212 GLN A CA 1
ATOM 1751 C C . GLN A 1 212 ? 18.859 7.801 9.141 1 96.31 212 GLN A C 1
ATOM 1753 O O . GLN A 1 212 ? 19.656 7.855 8.211 1 96.31 212 GLN A O 1
ATOM 1758 N N . ALA A 1 213 ? 17.719 8.516 9.148 1 97.75 213 ALA A N 1
ATOM 1759 C CA . ALA A 1 213 ? 17.375 9.398 8.039 1 97.75 213 ALA A CA 1
ATOM 1760 C C . ALA A 1 213 ? 18.281 10.617 8 1 97.75 213 ALA A C 1
ATOM 1762 O O . ALA A 1 213 ? 18.719 11.102 9.047 1 97.75 213 ALA A O 1
ATOM 1763 N N . THR A 1 214 ? 18.547 11.055 6.793 1 97.69 214 THR A N 1
ATOM 1764 C CA . THR A 1 214 ? 19.359 12.258 6.613 1 97.69 214 THR A CA 1
ATOM 1765 C C . THR A 1 214 ? 18.531 13.508 6.93 1 97.69 214 THR A C 1
ATOM 1767 O O . THR A 1 214 ? 19.062 14.484 7.465 1 97.69 214 THR A O 1
ATOM 1770 N N . TRP A 1 215 ? 17.312 13.5 6.648 1 97.94 215 TRP A N 1
ATOM 1771 C CA . TRP A 1 215 ? 16.391 14.602 6.953 1 97.94 215 TRP A CA 1
ATOM 1772 C C . TRP A 1 215 ? 15.172 14.094 7.715 1 97.94 215 TRP A C 1
ATOM 1774 O O . TRP A 1 215 ? 14.695 12.984 7.469 1 97.94 215 TRP A O 1
ATOM 1784 N N . GLY A 1 216 ? 14.672 14.93 8.648 1 97.38 216 GLY A N 1
ATOM 1785 C CA . GLY A 1 216 ? 13.422 14.641 9.336 1 97.38 216 GLY A CA 1
ATOM 1786 C C . GLY A 1 216 ? 13.609 13.773 10.57 1 97.38 216 GLY A C 1
ATOM 1787 O O . GLY A 1 216 ? 12.656 13.188 11.078 1 97.38 216 GLY A O 1
ATOM 1788 N N . ASN A 1 217 ? 14.906 13.656 11.008 1 96.38 217 ASN A N 1
ATOM 1789 C CA . ASN A 1 217 ? 15.188 12.773 12.133 1 96.38 217 ASN A CA 1
ATOM 1790 C C . ASN A 1 217 ? 15.375 13.555 13.43 1 96.38 217 ASN A C 1
ATOM 1792 O O . ASN A 1 217 ? 15.828 13.008 14.43 1 96.38 217 ASN A O 1
ATOM 1796 N N . LYS A 1 218 ? 15.172 14.836 13.43 1 92.44 218 LYS A N 1
ATOM 1797 C CA . LYS A 1 218 ? 15.359 15.68 14.609 1 92.44 218 LYS A CA 1
ATOM 1798 C C . LYS A 1 218 ? 14.023 16.219 15.117 1 92.44 218 LYS A C 1
ATOM 1800 O O . LYS A 1 218 ? 13.07 16.359 14.344 1 92.44 218 LYS A O 1
ATOM 1805 N N . MET B 1 1 ? -20.453 -1.381 -22.156 1 77.25 1 MET B N 1
ATOM 1806 C CA . MET B 1 1 ? -19.094 -1.41 -22.688 1 77.25 1 MET B CA 1
ATOM 1807 C C . MET B 1 1 ? -18.203 -2.301 -21.812 1 77.25 1 MET B C 1
ATOM 1809 O O . MET B 1 1 ? -18.406 -2.396 -20.609 1 77.25 1 MET B O 1
ATOM 1813 N N . PRO B 1 2 ? -17.281 -3.127 -22.453 1 90.88 2 PRO B N 1
ATOM 1814 C CA . PRO B 1 2 ? -16.453 -4.016 -21.625 1 90.88 2 PRO B CA 1
ATOM 1815 C C . PRO B 1 2 ? -15.477 -3.252 -20.719 1 90.88 2 PRO B C 1
ATOM 1817 O O . PRO B 1 2 ? -15.141 -2.102 -21.016 1 90.88 2 PRO B O 1
ATOM 1820 N N . VAL B 1 3 ? -15.195 -3.816 -19.562 1 97.69 3 VAL B N 1
ATOM 1821 C CA . VAL B 1 3 ? -14.164 -3.301 -18.656 1 97.69 3 VAL B CA 1
ATOM 1822 C C . VAL B 1 3 ? -12.836 -3.205 -19.406 1 97.69 3 VAL B C 1
ATOM 1824 O O . VAL B 1 3 ? -12.492 -4.086 -20.203 1 97.69 3 VAL B O 1
ATOM 1827 N N . THR B 1 4 ? -12.125 -2.082 -19.25 1 98.69 4 THR B N 1
ATOM 1828 C CA . THR B 1 4 ? -10.797 -1.935 -19.844 1 98.69 4 THR B CA 1
ATOM 1829 C C . THR B 1 4 ? -9.719 -2 -18.766 1 98.69 4 THR B C 1
ATOM 1831 O O . THR B 1 4 ? -9.797 -1.297 -17.75 1 98.69 4 THR B O 1
ATOM 1834 N N . LEU B 1 5 ? -8.805 -2.889 -18.953 1 98.81 5 LEU B N 1
ATOM 1835 C CA . LEU B 1 5 ? -7.605 -2.957 -18.125 1 98.81 5 LEU B CA 1
ATOM 1836 C C . LEU B 1 5 ? -6.379 -2.482 -18.891 1 98.81 5 LEU B C 1
ATOM 1838 O O . LEU B 1 5 ? -6.094 -2.982 -19.984 1 98.81 5 LEU B O 1
ATOM 1842 N N . GLY B 1 6 ? -5.727 -1.472 -18.375 1 98.88 6 GLY B N 1
ATOM 1843 C CA . GLY B 1 6 ? -4.469 -1.023 -18.953 1 98.88 6 GLY B CA 1
ATOM 1844 C C . GLY B 1 6 ? -3.273 -1.296 -18.062 1 98.88 6 GLY B C 1
ATOM 1845 O O . GLY B 1 6 ? -3.314 -1.024 -16.859 1 98.88 6 GLY B O 1
ATOM 1846 N N . TYR B 1 7 ? -2.232 -1.863 -18.688 1 98.81 7 TYR B N 1
ATOM 1847 C CA . TYR B 1 7 ? -0.997 -2.139 -17.969 1 98.81 7 TYR B CA 1
ATOM 1848 C C . TYR B 1 7 ? 0.164 -2.355 -18.922 1 98.81 7 TYR B C 1
ATOM 1850 O O . TYR B 1 7 ? -0.033 -2.416 -20.141 1 98.81 7 TYR B O 1
ATOM 1858 N N . TRP B 1 8 ? 1.415 -2.33 -18.375 1 98.62 8 TRP B N 1
ATOM 1859 C CA . TRP B 1 8 ? 2.568 -2.768 -19.141 1 98.62 8 TRP B CA 1
ATOM 1860 C C . TRP B 1 8 ? 2.371 -4.188 -19.656 1 98.62 8 TRP B C 1
ATOM 1862 O O . TRP B 1 8 ? 1.652 -4.984 -19.047 1 98.62 8 TRP B O 1
ATOM 1872 N N . ASP B 1 9 ? 3.051 -4.469 -20.734 1 97.69 9 ASP B N 1
ATOM 1873 C CA . ASP B 1 9 ? 3.012 -5.816 -21.297 1 97.69 9 ASP B CA 1
ATOM 1874 C C . ASP B 1 9 ? 3.895 -6.77 -20.484 1 97.69 9 ASP B C 1
ATOM 1876 O O . ASP B 1 9 ? 4.824 -7.371 -21.031 1 97.69 9 ASP B O 1
ATOM 1880 N N . ILE B 1 10 ? 3.576 -6.953 -19.266 1 98.38 10 ILE B N 1
ATOM 1881 C CA . ILE B 1 10 ? 4.242 -7.852 -18.328 1 98.38 10 ILE B CA 1
ATOM 1882 C C . ILE B 1 10 ? 3.23 -8.391 -17.312 1 98.38 10 ILE B C 1
ATOM 1884 O O . ILE B 1 10 ? 2.096 -7.914 -17.25 1 98.38 10 ILE B O 1
ATOM 1888 N N . ARG B 1 11 ? 3.596 -9.445 -16.578 1 98.06 11 ARG B N 1
ATOM 1889 C CA . ARG B 1 11 ? 2.795 -9.953 -15.469 1 98.06 11 ARG B CA 1
ATOM 1890 C C . ARG B 1 11 ? 2.588 -8.883 -14.398 1 98.06 11 ARG B C 1
ATOM 1892 O O . ARG B 1 11 ? 1.46 -8.445 -14.164 1 98.06 11 ARG B O 1
ATOM 1899 N N . GLY B 1 12 ? 3.689 -8.383 -13.766 1 97.62 12 GLY B N 1
ATOM 1900 C CA . GLY B 1 12 ? 3.752 -7.27 -12.828 1 97.62 12 GLY B CA 1
ATOM 1901 C C . GLY B 1 12 ? 2.553 -7.199 -11.906 1 97.62 12 GLY B C 1
ATOM 1902 O O . GLY B 1 12 ? 2.045 -8.227 -11.461 1 97.62 12 GLY B O 1
ATOM 1903 N N . LEU B 1 13 ? 2.156 -6.023 -11.602 1 98.19 13 LEU B N 1
ATOM 1904 C CA . LEU B 1 13 ? 1.064 -5.75 -10.672 1 98.19 13 LEU B CA 1
ATOM 1905 C C . LEU B 1 13 ? -0.283 -6.082 -11.305 1 98.19 13 LEU B C 1
ATOM 1907 O O . LEU B 1 13 ? -1.297 -6.164 -10.609 1 98.19 13 LEU B O 1
ATOM 1911 N N . GLY B 1 14 ? -0.296 -6.289 -12.578 1 98.25 14 GLY B N 1
ATOM 1912 C CA . GLY B 1 14 ? -1.544 -6.535 -13.281 1 98.25 14 GLY B CA 1
ATOM 1913 C C . GLY B 1 14 ? -2.012 -7.977 -13.18 1 98.25 14 GLY B C 1
ATOM 1914 O O . GLY B 1 14 ? -3.172 -8.281 -13.469 1 98.25 14 GLY B O 1
ATOM 1915 N N . HIS B 1 15 ? -1.119 -8.844 -12.734 1 98.56 15 HIS B N 1
ATOM 1916 C CA . HIS B 1 15 ? -1.404 -10.273 -12.797 1 98.56 15 HIS B CA 1
ATOM 1917 C C . HIS B 1 15 ? -2.596 -10.641 -11.922 1 98.56 15 HIS B C 1
ATOM 1919 O O . HIS B 1 15 ? -3.518 -11.328 -12.367 1 98.56 15 HIS B O 1
ATOM 1925 N N . ALA B 1 16 ? -2.557 -10.211 -10.68 1 98.75 16 ALA B N 1
ATOM 1926 C CA . ALA B 1 16 ? -3.652 -10.516 -9.766 1 98.75 16 ALA B CA 1
ATOM 1927 C C . ALA B 1 16 ? -4.973 -9.953 -10.281 1 98.75 16 ALA B C 1
ATOM 1929 O O . ALA B 1 16 ? -6.031 -10.547 -10.086 1 98.75 16 ALA B O 1
ATOM 1930 N N . ILE B 1 17 ? -4.918 -8.773 -10.93 1 98.94 17 ILE B N 1
ATOM 1931 C CA . ILE B 1 17 ? -6.113 -8.148 -11.484 1 98.94 17 ILE B CA 1
ATOM 1932 C C . ILE B 1 17 ? -6.68 -9.023 -12.609 1 98.94 17 ILE B C 1
ATOM 1934 O O . ILE B 1 17 ? -7.879 -9.305 -12.633 1 98.94 17 ILE B O 1
ATOM 1938 N N . ARG B 1 18 ? -5.805 -9.492 -13.523 1 98.81 18 ARG B N 1
ATOM 1939 C CA . ARG B 1 18 ? -6.227 -10.383 -14.602 1 98.81 18 ARG B CA 1
ATOM 1940 C C . ARG B 1 18 ? -6.863 -11.648 -14.039 1 98.81 18 ARG B C 1
ATOM 1942 O O . ARG B 1 18 ? -7.926 -12.078 -14.5 1 98.81 18 ARG B O 1
ATOM 1949 N N . LEU B 1 19 ? -6.191 -12.242 -13.07 1 98.88 19 LEU B N 1
ATOM 1950 C CA . LEU B 1 19 ? -6.711 -13.461 -12.461 1 98.88 19 LEU B CA 1
ATOM 1951 C C . LEU B 1 19 ? -8.102 -13.219 -11.875 1 98.88 19 LEU B C 1
ATOM 1953 O O . LEU B 1 19 ? -8.992 -14.055 -12.031 1 98.88 19 LEU B O 1
ATOM 1957 N N . LEU B 1 20 ? -8.25 -12.109 -11.164 1 98.94 20 LEU B N 1
ATOM 1958 C CA . LEU B 1 20 ? -9.531 -11.805 -10.539 1 98.94 20 LEU B CA 1
ATOM 1959 C C . LEU B 1 20 ? -10.617 -11.586 -11.594 1 98.94 20 LEU B C 1
ATOM 1961 O O . LEU B 1 20 ? -11.742 -12.055 -11.438 1 98.94 20 LEU B O 1
ATOM 1965 N N . LEU B 1 21 ? -10.305 -10.844 -12.68 1 98.88 21 LEU B N 1
ATOM 1966 C CA . LEU B 1 21 ? -11.25 -10.625 -13.773 1 98.88 21 LEU B CA 1
ATOM 1967 C C . LEU B 1 21 ? -11.68 -11.953 -14.391 1 98.88 21 LEU B C 1
ATOM 1969 O O . LEU B 1 21 ? -12.859 -12.148 -14.688 1 98.88 21 LEU B O 1
ATOM 1973 N N . GLU B 1 22 ? -10.719 -12.836 -14.586 1 98.75 22 GLU B N 1
ATOM 1974 C CA . GLU B 1 22 ? -11.016 -14.141 -15.156 1 98.75 22 GLU B CA 1
ATOM 1975 C C . GLU B 1 22 ? -11.852 -14.984 -14.203 1 98.75 22 GLU B C 1
ATOM 1977 O O . GLU B 1 22 ? -12.82 -15.633 -14.617 1 98.75 22 GLU B O 1
ATOM 1982 N N . TYR B 1 23 ? -11.523 -14.977 -12.953 1 98.88 23 TYR B N 1
ATOM 1983 C CA . TYR B 1 23 ? -12.234 -15.742 -11.938 1 98.88 23 TYR B CA 1
ATOM 1984 C C . TYR B 1 23 ? -13.695 -15.312 -11.859 1 98.88 23 TYR B C 1
ATOM 1986 O O . TYR B 1 23 ? -14.586 -16.156 -11.68 1 98.88 23 TYR B O 1
ATOM 1994 N N . THR B 1 24 ? -13.961 -14.039 -11.969 1 98.69 24 THR B N 1
ATOM 1995 C CA . THR B 1 24 ? -15.305 -13.5 -11.836 1 98.69 24 THR B CA 1
ATOM 1996 C C . THR B 1 24 ? -16.016 -13.477 -13.18 1 98.69 24 THR B C 1
ATOM 1998 O O . THR B 1 24 ? -17.141 -12.969 -13.297 1 98.69 24 THR B O 1
ATOM 2001 N N . GLU B 1 25 ? -15.367 -13.922 -14.211 1 97.69 25 GLU B N 1
ATOM 2002 C CA . GLU B 1 25 ? -15.906 -13.961 -15.57 1 97.69 25 GLU B CA 1
ATOM 2003 C C . GLU B 1 25 ? -16.328 -12.57 -16.031 1 97.69 25 GLU B C 1
ATOM 2005 O O . GLU B 1 25 ? -17.359 -12.422 -16.703 1 97.69 25 GLU B O 1
ATOM 2010 N N . THR B 1 26 ? -15.578 -11.633 -15.602 1 98 26 THR B N 1
ATOM 2011 C CA . THR B 1 26 ? -15.797 -10.273 -16.078 1 98 26 THR B CA 1
ATOM 2012 C C . THR B 1 26 ? -15.25 -10.094 -17.484 1 98 26 THR B C 1
ATOM 2014 O O . THR B 1 26 ? -14.07 -10.359 -17.734 1 98 26 THR B O 1
ATOM 2017 N N . SER B 1 27 ? -16.141 -9.734 -18.359 1 97.06 27 SER B N 1
ATOM 2018 C CA . SER B 1 27 ? -15.664 -9.414 -19.703 1 97.06 27 SER B CA 1
ATOM 2019 C C . SER B 1 27 ? -14.805 -8.156 -19.703 1 97.06 27 SER B C 1
ATOM 2021 O O . SER B 1 27 ? -15.18 -7.137 -19.125 1 97.06 27 SER B O 1
ATOM 2023 N N . TYR B 1 28 ? -13.586 -8.297 -20.312 1 98.06 28 TYR B N 1
ATOM 2024 C CA . TYR B 1 28 ? -12.711 -7.129 -20.328 1 98.06 28 TYR B CA 1
ATOM 2025 C C . TYR B 1 28 ? -11.805 -7.148 -21.547 1 98.06 28 TYR B C 1
ATOM 2027 O O . TYR B 1 28 ? -11.57 -8.211 -22.141 1 98.06 28 TYR B O 1
ATOM 2035 N N . GLU B 1 29 ? -11.391 -5.977 -21.906 1 97.75 29 GLU B N 1
ATOM 2036 C CA . GLU B 1 29 ? -10.32 -5.762 -22.875 1 97.75 29 GLU B CA 1
ATOM 2037 C C . GLU B 1 29 ? -9.055 -5.242 -22.188 1 97.75 29 GLU B C 1
ATOM 2039 O O . GLU B 1 29 ? -9.133 -4.438 -21.25 1 97.75 29 GLU B O 1
ATOM 2044 N N . GLU B 1 30 ? -7.953 -5.703 -22.719 1 97.38 30 GLU B N 1
ATOM 2045 C CA . GLU B 1 30 ? -6.695 -5.273 -22.125 1 97.38 30 GLU B CA 1
ATOM 2046 C C . GLU B 1 30 ? -5.879 -4.43 -23.094 1 97.38 30 GLU B C 1
ATOM 2048 O O . GLU B 1 30 ? -5.73 -4.785 -24.266 1 97.38 30 GLU B O 1
ATOM 2053 N N . LYS B 1 31 ? -5.535 -3.312 -22.641 1 98 31 LYS B N 1
ATOM 2054 C CA . LYS B 1 31 ? -4.504 -2.525 -23.312 1 98 31 LYS B CA 1
ATOM 2055 C C . LYS B 1 31 ? -3.135 -2.762 -22.672 1 98 31 LYS B C 1
ATOM 2057 O O . LYS B 1 31 ? -2.885 -2.336 -21.547 1 98 31 LYS B O 1
ATOM 2062 N N . ARG B 1 32 ? -2.219 -3.389 -23.438 1 98.06 32 ARG B N 1
ATOM 2063 C CA . ARG B 1 32 ? -0.869 -3.664 -22.953 1 98.06 32 ARG B CA 1
ATOM 2064 C C . ARG B 1 32 ? 0.143 -2.717 -23.594 1 98.06 32 ARG B C 1
ATOM 2066 O O . ARG B 1 32 ? 0.274 -2.672 -24.812 1 98.06 32 ARG B O 1
ATOM 2073 N N . TYR B 1 33 ? 0.817 -1.942 -22.766 1 98.56 33 TYR B N 1
ATOM 2074 C CA . TYR B 1 33 ? 1.822 -0.996 -23.234 1 98.56 33 TYR B CA 1
ATOM 2075 C C . TYR B 1 33 ? 3.201 -1.642 -23.281 1 98.56 33 TYR B C 1
ATOM 2077 O O . TYR B 1 33 ? 3.582 -2.375 -22.375 1 98.56 33 TYR B O 1
ATOM 2085 N N . ALA B 1 34 ? 3.887 -1.372 -24.312 1 96.44 34 ALA B N 1
ATOM 2086 C CA . ALA B 1 34 ? 5.234 -1.921 -24.438 1 96.44 34 ALA B CA 1
ATOM 2087 C C . ALA B 1 34 ? 6.285 -0.906 -24 1 96.44 34 ALA B C 1
ATOM 2089 O O . ALA B 1 34 ? 6.105 0.301 -24.188 1 96.44 34 ALA B O 1
ATOM 2090 N N . MET B 1 35 ? 7.324 -1.375 -23.422 1 96.19 35 MET B N 1
ATOM 2091 C CA . MET B 1 35 ? 8.531 -0.597 -23.172 1 96.19 35 MET B CA 1
ATOM 2092 C C . MET B 1 35 ? 9.625 -0.939 -24.172 1 96.19 35 MET B C 1
ATOM 2094 O O . MET B 1 35 ? 9.836 -2.109 -24.5 1 96.19 35 MET B O 1
ATOM 2098 N N . GLY B 1 36 ? 10.273 0.102 -24.688 1 96.25 36 GLY B N 1
ATOM 2099 C CA . GLY B 1 36 ? 11.352 -0.116 -25.641 1 96.25 36 GLY B CA 1
ATOM 2100 C C . GLY B 1 36 ? 12.57 -0.783 -25.031 1 96.25 36 GLY B C 1
ATOM 2101 O O . GLY B 1 36 ? 12.625 -0.989 -23.828 1 96.25 36 GLY B O 1
ATOM 2102 N N . ASP B 1 37 ? 13.547 -1.087 -25.859 1 95.62 37 ASP B N 1
ATOM 2103 C CA . ASP B 1 37 ? 14.758 -1.782 -25.453 1 95.62 37 ASP B CA 1
ATOM 2104 C C . ASP B 1 37 ? 15.781 -0.807 -24.875 1 95.62 37 ASP B C 1
ATOM 2106 O O . ASP B 1 37 ? 15.617 0.41 -24.984 1 95.62 37 ASP B O 1
ATOM 2110 N N . ALA B 1 38 ? 16.734 -1.353 -24.156 1 92.88 38 ALA B N 1
ATOM 2111 C CA . ALA B 1 38 ? 17.875 -0.579 -23.688 1 92.88 38 ALA B CA 1
ATOM 2112 C C . ALA B 1 38 ? 18.531 0.182 -24.828 1 92.88 38 ALA B C 1
ATOM 2114 O O . ALA B 1 38 ? 18.5 -0.264 -25.984 1 92.88 38 ALA B O 1
ATOM 2115 N N . PRO B 1 39 ? 19.047 1.303 -24.688 1 94.25 39 PRO B N 1
ATOM 2116 C CA . PRO B 1 39 ? 19.297 1.919 -23.375 1 94.25 39 PRO B CA 1
ATOM 2117 C C . PRO B 1 39 ? 18.203 2.908 -22.969 1 94.25 39 PRO B C 1
ATOM 2119 O O . PRO B 1 39 ? 18.141 3.324 -21.812 1 94.25 39 PRO B O 1
ATOM 2122 N N . ASP B 1 40 ? 17.406 3.148 -23.922 1 95.19 40 ASP B N 1
ATOM 2123 C CA . ASP B 1 40 ? 16.484 4.262 -23.672 1 95.19 40 ASP B CA 1
ATOM 2124 C C . ASP B 1 40 ? 15.234 3.793 -22.953 1 95.19 40 ASP B C 1
ATOM 2126 O O . ASP B 1 40 ? 14.531 4.594 -22.328 1 95.19 40 ASP B O 1
ATOM 2130 N N . TYR B 1 41 ? 14.922 2.506 -23.094 1 96.81 41 TYR B N 1
ATOM 2131 C CA . TYR B 1 41 ? 13.703 1.973 -22.5 1 96.81 41 TYR B CA 1
ATOM 2132 C C . TYR B 1 41 ? 12.516 2.9 -22.75 1 96.81 41 TYR B C 1
ATOM 2134 O O . TYR B 1 41 ? 11.867 3.359 -21.812 1 96.81 41 TYR B O 1
ATOM 2142 N N . ASP B 1 42 ? 12.195 3.082 -24.031 1 97.75 42 ASP B N 1
ATOM 2143 C CA . ASP B 1 42 ? 11.188 4.027 -24.5 1 97.75 42 ASP B CA 1
ATOM 2144 C C . ASP B 1 42 ? 9.82 3.719 -23.891 1 97.75 42 ASP B C 1
ATOM 2146 O O . ASP B 1 42 ? 9.32 2.598 -24 1 97.75 42 ASP B O 1
ATOM 2150 N N . ARG B 1 43 ? 9.195 4.672 -23.281 1 97.94 43 ARG B N 1
ATOM 2151 C CA . ARG B 1 43 ? 7.895 4.508 -22.625 1 97.94 43 ARG B CA 1
ATOM 2152 C C . ARG B 1 43 ? 6.816 5.309 -23.344 1 97.94 43 ARG B C 1
ATOM 2154 O O . ARG B 1 43 ? 5.754 5.574 -22.781 1 97.94 43 ARG B O 1
ATOM 2161 N N . SER B 1 44 ? 7.016 5.711 -24.516 1 98.19 44 SER B N 1
ATOM 2162 C CA . SER B 1 44 ? 6.176 6.668 -25.234 1 98.19 44 SER B CA 1
ATOM 2163 C C . SER B 1 44 ? 4.766 6.125 -25.438 1 98.19 44 SER B C 1
ATOM 2165 O O . SER B 1 44 ? 3.795 6.883 -25.438 1 98.19 44 SER B O 1
ATOM 2167 N N . GLN B 1 45 ? 4.703 4.828 -25.641 1 97.94 45 GLN B N 1
ATOM 2168 C CA . GLN B 1 45 ? 3.373 4.258 -25.844 1 97.94 45 GLN B CA 1
ATOM 2169 C C . GLN B 1 45 ? 2.449 4.617 -24.672 1 97.94 45 GLN B C 1
ATOM 2171 O O . GLN B 1 45 ? 1.303 5.02 -24.891 1 97.94 45 GLN B O 1
ATOM 2176 N N . TRP B 1 46 ? 2.922 4.512 -23.453 1 98.44 46 TRP B N 1
ATOM 2177 C CA . TRP B 1 46 ? 2.125 4.848 -22.281 1 98.44 46 TRP B CA 1
ATOM 2178 C C . TRP B 1 46 ? 2.043 6.359 -22.094 1 98.44 46 TRP B C 1
ATOM 2180 O O . TRP B 1 46 ? 0.965 6.902 -21.844 1 98.44 46 TRP B O 1
ATOM 2190 N N . LEU B 1 47 ? 3.178 6.988 -22.234 1 98 47 LEU B N 1
ATOM 2191 C CA . LEU B 1 47 ? 3.238 8.422 -21.953 1 98 47 LEU B CA 1
ATOM 2192 C C . LEU B 1 47 ? 2.332 9.203 -22.906 1 98 47 LEU B C 1
ATOM 2194 O O . LEU B 1 47 ? 1.781 10.234 -22.531 1 98 47 LEU B O 1
ATOM 2198 N N . ASN B 1 48 ? 2.107 8.664 -24.094 1 97.94 48 ASN B N 1
ATOM 2199 C CA . ASN B 1 48 ? 1.235 9.305 -25.062 1 97.94 48 ASN B CA 1
ATOM 2200 C C . ASN B 1 48 ? -0.233 9.203 -24.656 1 97.94 48 ASN B C 1
ATOM 2202 O O . ASN B 1 48 ? -1.053 10.031 -25.062 1 97.94 48 ASN B O 1
ATOM 2206 N N . ASP B 1 49 ? -0.591 8.219 -23.875 1 98.12 49 ASP B N 1
ATOM 2207 C CA . ASP B 1 49 ? -1.974 7.961 -23.484 1 98.12 49 ASP B CA 1
ATOM 2208 C C . ASP B 1 49 ? -2.248 8.484 -22.078 1 98.12 49 ASP B C 1
ATOM 2210 O O . ASP B 1 49 ? -3.398 8.742 -21.719 1 98.12 49 ASP B O 1
ATOM 2214 N N . LYS B 1 50 ? -1.278 8.672 -21.266 1 98.06 50 LYS B N 1
ATOM 2215 C CA . LYS B 1 50 ? -1.323 8.812 -19.812 1 98.06 50 LYS B CA 1
ATOM 2216 C C . LYS B 1 50 ? -2.322 9.891 -19.406 1 98.06 50 LYS B C 1
ATOM 2218 O O . LYS B 1 50 ? -3.158 9.672 -18.531 1 98.06 50 LYS B O 1
ATOM 2223 N N . PHE B 1 51 ? -2.391 11.016 -20.078 1 97.44 51 PHE B N 1
ATOM 2224 C CA . PHE B 1 51 ? -3.213 12.133 -19.641 1 97.44 51 PHE B CA 1
ATOM 2225 C C . PHE B 1 51 ? -4.438 12.289 -20.531 1 97.44 51 PHE B C 1
ATOM 2227 O O . PHE B 1 51 ? -5.156 13.289 -20.453 1 97.44 51 PHE B O 1
ATOM 2234 N N . LYS B 1 52 ? -4.738 11.273 -21.406 1 97.81 52 LYS B N 1
ATOM 2235 C CA . LYS B 1 52 ? -5.855 11.359 -22.344 1 97.81 52 LYS B CA 1
ATOM 2236 C C . LYS B 1 52 ? -7.004 10.445 -21.906 1 97.81 52 LYS B C 1
ATOM 2238 O O . LYS B 1 52 ? -8.055 10.422 -22.562 1 97.81 52 LYS B O 1
ATOM 2243 N N . LEU B 1 53 ? -6.855 9.773 -20.797 1 97.94 53 LEU B N 1
ATOM 2244 C CA . LEU B 1 53 ? -7.809 8.727 -20.438 1 97.94 53 LEU B CA 1
ATOM 2245 C C . LEU B 1 53 ? -8.75 9.211 -19.344 1 97.94 53 LEU B C 1
ATOM 2247 O O . LEU B 1 53 ? -9.648 8.477 -18.922 1 97.94 53 LEU B O 1
ATOM 2251 N N . GLY B 1 54 ? -8.492 10.391 -18.766 1 97.44 54 GLY B N 1
ATOM 2252 C CA . GLY B 1 54 ? -9.352 10.953 -17.734 1 97.44 54 GLY B CA 1
ATOM 2253 C C . GLY B 1 54 ? -9.164 10.297 -16.391 1 97.44 54 GLY B C 1
ATOM 2254 O O . GLY B 1 54 ? -10.102 10.227 -15.586 1 97.44 54 GLY B O 1
ATOM 2255 N N . LEU B 1 55 ? -7.988 9.781 -16.141 1 98.31 55 LEU B N 1
ATOM 2256 C CA . LEU B 1 55 ? -7.691 9.094 -14.883 1 98.31 55 LEU B CA 1
ATOM 2257 C C . LEU B 1 55 ? -7.246 10.078 -13.812 1 98.31 55 LEU B C 1
ATOM 2259 O O . LEU B 1 55 ? -6.508 11.023 -14.102 1 98.31 55 LEU B O 1
ATOM 2263 N N . ASP B 1 56 ? -7.762 9.859 -12.602 1 97.31 56 ASP B N 1
ATOM 2264 C CA . ASP B 1 56 ? -7.125 10.492 -11.445 1 97.31 56 ASP B CA 1
ATOM 2265 C C . ASP B 1 56 ? -5.793 9.82 -11.117 1 97.31 56 ASP B C 1
ATOM 2267 O O . ASP B 1 56 ? -5.707 8.594 -11.07 1 97.31 56 ASP B O 1
ATOM 2271 N N . PHE B 1 57 ? -4.766 10.664 -10.898 1 98.5 57 PHE B N 1
ATOM 2272 C CA . PHE B 1 57 ? -3.422 10.133 -10.68 1 98.5 57 PHE B CA 1
ATOM 2273 C C . PHE B 1 57 ? -3.049 9.141 -11.766 1 98.5 57 PHE B C 1
ATOM 2275 O O . PHE B 1 57 ? -2.789 7.969 -11.484 1 98.5 57 PHE B O 1
ATOM 2282 N N . PRO B 1 58 ? -3.023 9.641 -12.969 1 98.5 58 PRO B N 1
ATOM 2283 C CA . PRO B 1 58 ? -2.854 8.719 -14.094 1 98.5 58 PRO B CA 1
ATOM 2284 C C . PRO B 1 58 ? -1.574 7.891 -14 1 98.5 58 PRO B C 1
ATOM 2286 O O . PRO B 1 58 ? -0.473 8.445 -14.008 1 98.5 58 PRO B O 1
ATOM 2289 N N . ASN B 1 59 ? -1.752 6.578 -13.945 1 98.25 59 ASN B N 1
ATOM 2290 C CA . ASN B 1 59 ? -0.658 5.613 -13.891 1 98.25 59 ASN B CA 1
ATOM 2291 C C . ASN B 1 59 ? -1.129 4.211 -14.258 1 98.25 59 ASN B C 1
ATOM 2293 O O . ASN B 1 59 ? -2.314 3.994 -14.516 1 98.25 59 ASN B O 1
ATOM 2297 N N . LEU B 1 60 ? -0.203 3.289 -14.391 1 98.69 60 LEU B N 1
ATOM 2298 C CA . LEU B 1 60 ? -0.488 1.883 -14.656 1 98.69 60 LEU B CA 1
ATOM 2299 C C . LEU B 1 60 ? -0.328 1.046 -13.391 1 98.69 60 LEU B C 1
ATOM 2301 O O . LEU B 1 60 ? 0.59 1.277 -12.602 1 98.69 60 LEU B O 1
ATOM 2305 N N . PRO B 1 61 ? -1.233 0.07 -13.148 1 98.81 61 PRO B N 1
ATOM 2306 C CA . PRO B 1 61 ? -2.402 -0.279 -13.961 1 98.81 61 PRO B CA 1
ATOM 2307 C C . PRO B 1 61 ? -3.576 0.672 -13.742 1 98.81 61 PRO B C 1
ATOM 2309 O O . PRO B 1 61 ? -3.625 1.378 -12.734 1 98.81 61 PRO B O 1
ATOM 2312 N N . TYR B 1 62 ? -4.445 0.725 -14.695 1 98.94 62 TYR B N 1
ATOM 2313 C CA . TYR B 1 62 ? -5.738 1.381 -14.539 1 98.94 62 TYR B CA 1
ATOM 2314 C C . TYR B 1 62 ? -6.867 0.473 -15.008 1 98.94 62 TYR B C 1
ATOM 2316 O O . TYR B 1 62 ? -6.648 -0.449 -15.797 1 98.94 62 TYR B O 1
ATOM 2324 N N . LEU B 1 63 ? -8.062 0.67 -14.477 1 98.94 63 LEU B N 1
ATOM 2325 C CA . LEU B 1 63 ? -9.281 -0.023 -14.859 1 98.94 63 LEU B CA 1
ATOM 2326 C C . LEU B 1 63 ? -10.406 0.97 -15.133 1 98.94 63 LEU B C 1
ATOM 2328 O O . LEU B 1 63 ? -10.648 1.874 -14.328 1 98.94 63 LEU B O 1
ATOM 2332 N N . ILE B 1 64 ? -11.023 0.913 -16.266 1 98.75 64 ILE B N 1
ATOM 2333 C CA . ILE B 1 64 ? -12.195 1.711 -16.609 1 98.75 64 ILE B CA 1
ATOM 2334 C C . ILE B 1 64 ? -13.43 0.809 -16.703 1 98.75 64 ILE B C 1
ATOM 2336 O O . ILE B 1 64 ? -13.461 -0.117 -17.516 1 98.75 64 ILE B O 1
ATOM 2340 N N . ASP B 1 65 ? -14.359 0.948 -15.891 1 98.44 65 ASP B N 1
ATOM 2341 C CA . ASP B 1 65 ? -15.633 0.229 -15.82 1 98.44 65 ASP B CA 1
ATOM 2342 C C . ASP B 1 65 ? -16.812 1.197 -15.758 1 98.44 65 ASP B C 1
ATOM 2344 O O . ASP B 1 65 ? -17.281 1.548 -14.672 1 98.44 65 ASP B O 1
ATOM 2348 N N . GLY B 1 66 ? -17.375 1.515 -16.953 1 96.38 66 GLY B N 1
ATOM 2349 C CA . GLY B 1 66 ? -18.406 2.543 -17 1 96.38 66 GLY B CA 1
ATOM 2350 C C . GLY B 1 66 ? -17.938 3.865 -16.406 1 96.38 66 GLY B C 1
ATOM 2351 O O . GLY B 1 66 ? -16.922 4.414 -16.828 1 96.38 66 GLY B O 1
ATOM 2352 N N . PRO B 1 67 ? -18.641 4.316 -15.422 1 96.12 67 PRO B N 1
ATOM 2353 C CA . PRO B 1 67 ? -18.281 5.609 -14.844 1 96.12 67 PRO B CA 1
ATOM 2354 C C . PRO B 1 67 ? -17.078 5.52 -13.906 1 96.12 67 PRO B C 1
ATOM 2356 O O . PRO B 1 67 ? -16.531 6.547 -13.484 1 96.12 67 PRO B O 1
ATOM 2359 N N . TYR B 1 68 ? -16.672 4.355 -13.602 1 97.75 68 TYR B N 1
ATOM 2360 C CA . TYR B 1 68 ? -15.586 4.191 -12.648 1 97.75 68 TYR B CA 1
ATOM 2361 C C . TYR B 1 68 ? -14.25 4.039 -13.367 1 97.75 68 TYR B C 1
ATOM 2363 O O . TYR B 1 68 ? -14.062 3.098 -14.141 1 97.75 68 TYR B O 1
ATOM 2371 N N . LYS B 1 69 ? -13.352 4.98 -13.156 1 98.44 69 LYS B N 1
ATOM 2372 C CA . LYS B 1 69 ? -11.961 4.934 -13.594 1 98.44 69 LYS B CA 1
ATOM 2373 C C . LYS B 1 69 ? -11.016 4.828 -12.406 1 98.44 69 LYS B C 1
ATOM 2375 O O . LYS B 1 69 ? -10.867 5.781 -11.633 1 98.44 69 LYS B O 1
ATOM 2380 N N . VAL B 1 70 ? -10.406 3.693 -12.289 1 98.81 70 VAL B N 1
ATOM 2381 C CA . VAL B 1 70 ? -9.672 3.387 -11.062 1 98.81 70 VAL B CA 1
ATOM 2382 C C . VAL B 1 70 ? -8.188 3.176 -11.391 1 98.81 70 VAL B C 1
ATOM 2384 O O . VAL B 1 70 ? -7.848 2.381 -12.266 1 98.81 70 VAL B O 1
ATOM 2387 N N . THR B 1 71 ? -7.383 3.939 -10.688 1 98.69 71 THR B N 1
ATOM 2388 C CA . THR B 1 71 ? -5.945 3.678 -10.703 1 98.69 71 THR B CA 1
ATOM 2389 C C . THR B 1 71 ? -5.504 3.016 -9.398 1 98.69 71 THR B C 1
ATOM 2391 O O . THR B 1 71 ? -6.309 2.846 -8.484 1 98.69 71 THR B O 1
ATOM 2394 N N . GLN B 1 72 ? -4.211 2.682 -9.336 1 98.69 72 GLN B N 1
ATOM 2395 C CA . GLN B 1 72 ? -3.641 1.963 -8.203 1 98.69 72 GLN B CA 1
ATOM 2396 C C . GLN B 1 72 ? -4.098 0.507 -8.188 1 98.69 72 GLN B C 1
ATOM 2398 O O . GLN B 1 72 ? -5.289 0.227 -8.039 1 98.69 72 GLN B O 1
ATOM 2403 N N . SER B 1 73 ? -3.109 -0.39 -8.242 1 98.75 73 SER B N 1
ATOM 2404 C CA . SER B 1 73 ? -3.363 -1.813 -8.445 1 98.75 73 SER B CA 1
ATOM 2405 C C . SER B 1 73 ? -4.281 -2.371 -7.363 1 98.75 73 SER B C 1
ATOM 2407 O O . SER B 1 73 ? -5.273 -3.039 -7.664 1 98.75 73 SER B O 1
ATOM 2409 N N . ASN B 1 74 ? -4.012 -2.01 -6.082 1 98.69 74 ASN B N 1
ATOM 2410 C CA . ASN B 1 74 ? -4.812 -2.582 -5.008 1 98.69 74 ASN B CA 1
ATOM 2411 C C . ASN B 1 74 ? -6.168 -1.892 -4.891 1 98.69 74 ASN B C 1
ATOM 2413 O O . ASN B 1 74 ? -7.125 -2.475 -4.371 1 98.69 74 ASN B O 1
ATOM 2417 N N . ALA B 1 75 ? -6.262 -0.62 -5.348 1 98.88 75 ALA B N 1
ATOM 2418 C CA . ALA B 1 75 ? -7.586 -0.004 -5.441 1 98.88 75 ALA B CA 1
ATOM 2419 C C . ALA B 1 75 ? -8.453 -0.72 -6.473 1 98.88 75 ALA B C 1
ATOM 2421 O O . ALA B 1 75 ? -9.648 -0.908 -6.258 1 98.88 75 ALA B O 1
ATOM 2422 N N . ILE B 1 76 ? -7.852 -1.115 -7.57 1 98.94 76 ILE B N 1
ATOM 2423 C CA . ILE B 1 76 ? -8.547 -1.857 -8.617 1 98.94 76 ILE B CA 1
ATOM 2424 C C . ILE B 1 76 ? -9.047 -3.188 -8.055 1 98.94 76 ILE B C 1
ATOM 2426 O O . ILE B 1 76 ? -10.211 -3.551 -8.25 1 98.94 76 ILE B O 1
ATOM 2430 N N . LEU B 1 77 ? -8.188 -3.871 -7.336 1 98.94 77 LEU B N 1
ATOM 2431 C CA . LEU B 1 77 ? -8.555 -5.164 -6.777 1 98.94 77 LEU B CA 1
ATOM 2432 C C . LEU B 1 77 ? -9.688 -5.016 -5.766 1 98.94 77 LEU B C 1
ATOM 2434 O O . LEU B 1 77 ? -10.609 -5.836 -5.73 1 98.94 77 LEU B O 1
ATOM 2438 N N . ARG B 1 78 ? -9.625 -4.02 -4.949 1 98.81 78 ARG B N 1
ATOM 2439 C CA . ARG B 1 78 ? -10.68 -3.797 -3.971 1 98.81 78 ARG B CA 1
ATOM 2440 C C . ARG B 1 78 ? -11.992 -3.443 -4.656 1 98.81 78 ARG B C 1
ATOM 2442 O O . ARG B 1 78 ? -13.062 -3.885 -4.227 1 98.81 78 ARG B O 1
ATOM 2449 N N . TYR B 1 79 ? -11.938 -2.598 -5.688 1 98.88 79 TYR B N 1
ATOM 2450 C CA . TYR B 1 79 ? -13.125 -2.256 -6.461 1 98.88 79 TYR B CA 1
ATOM 2451 C C . TYR B 1 79 ? -13.789 -3.508 -7.023 1 98.88 79 TYR B C 1
ATOM 2453 O O . TYR B 1 79 ? -14.984 -3.73 -6.816 1 98.88 79 TYR B O 1
ATOM 2461 N N . LEU B 1 80 ? -13.016 -4.355 -7.684 1 98.88 80 LEU B N 1
ATOM 2462 C CA . LEU B 1 80 ? -13.531 -5.605 -8.234 1 98.88 80 LEU B CA 1
ATOM 2463 C C . LEU B 1 80 ? -14 -6.535 -7.121 1 98.88 80 LEU B C 1
ATOM 2465 O O . LEU B 1 80 ? -15.008 -7.234 -7.273 1 98.88 80 LEU B O 1
ATOM 2469 N N . GLY B 1 81 ? -13.195 -6.535 -6.035 1 98.81 81 GLY B N 1
ATOM 2470 C CA . GLY B 1 81 ? -13.594 -7.328 -4.887 1 98.81 81 GLY B CA 1
ATOM 2471 C C . GLY B 1 81 ? -14.969 -6.953 -4.359 1 98.81 81 GLY B C 1
ATOM 2472 O O . GLY B 1 81 ? -15.789 -7.832 -4.078 1 98.81 81 GLY B O 1
ATOM 2473 N N . ARG B 1 82 ? -15.219 -5.648 -4.188 1 98.5 82 ARG B N 1
ATOM 2474 C CA . ARG B 1 82 ? -16.531 -5.207 -3.715 1 98.5 82 ARG B CA 1
ATOM 2475 C C . ARG B 1 82 ? -17.625 -5.57 -4.715 1 98.5 82 ARG B C 1
ATOM 2477 O O . ARG B 1 82 ? -18.688 -6.055 -4.328 1 98.5 82 ARG B O 1
ATOM 2484 N N . LYS B 1 83 ? -17.359 -5.379 -5.949 1 98.06 83 LYS B N 1
ATOM 2485 C CA . LYS B 1 83 ? -18.328 -5.641 -7.008 1 98.06 83 LYS B CA 1
ATOM 2486 C C . LYS B 1 83 ? -18.766 -7.105 -7.008 1 98.06 83 LYS B C 1
ATOM 2488 O O . LYS B 1 83 ? -19.906 -7.422 -7.363 1 98.06 83 LYS B O 1
ATOM 2493 N N . HIS B 1 84 ? -17.938 -8.016 -6.574 1 98.56 84 HIS B N 1
ATOM 2494 C CA . HIS B 1 84 ? -18.203 -9.445 -6.684 1 98.56 84 HIS B CA 1
ATOM 2495 C C . HIS B 1 84 ? -18.25 -10.102 -5.309 1 98.56 84 HIS B C 1
ATOM 2497 O O . HIS B 1 84 ? -18.141 -11.328 -5.199 1 98.56 84 HIS B O 1
ATOM 2503 N N . ASN B 1 85 ? -18.297 -9.297 -4.23 1 98.19 85 ASN B N 1
ATOM 2504 C CA . ASN B 1 85 ? -18.422 -9.766 -2.854 1 98.19 85 ASN B CA 1
ATOM 2505 C C . ASN B 1 85 ? -17.234 -10.633 -2.443 1 98.19 85 ASN B C 1
ATOM 2507 O O . ASN B 1 85 ? -17.422 -11.734 -1.92 1 98.19 85 ASN B O 1
ATOM 2511 N N . LEU B 1 86 ? -16.094 -10.133 -2.693 1 98.88 86 LEU B N 1
ATOM 2512 C CA . LEU B 1 86 ? -14.852 -10.852 -2.416 1 98.88 86 LEU B CA 1
ATOM 2513 C C . LEU B 1 86 ? -13.961 -10.062 -1.47 1 98.88 86 LEU B C 1
ATOM 2515 O O . LEU B 1 86 ? -12.734 -10.164 -1.531 1 98.88 86 LEU B O 1
ATOM 2519 N N . CYS B 1 87 ? -14.516 -9.203 -0.595 1 98.62 87 CYS B N 1
ATOM 2520 C CA . CYS B 1 87 ? -13.719 -8.367 0.303 1 98.62 87 CYS B CA 1
ATOM 2521 C C . CYS B 1 87 ? -13.844 -8.852 1.744 1 98.62 87 CYS B C 1
ATOM 2523 O O . CYS B 1 87 ? -13.336 -8.211 2.664 1 98.62 87 CYS B O 1
ATOM 2525 N N . GLY B 1 88 ? -14.43 -9.969 1.945 1 98.38 88 GLY B N 1
ATOM 2526 C CA . GLY B 1 88 ? -14.734 -10.422 3.293 1 98.38 88 GLY B CA 1
ATOM 2527 C C . GLY B 1 88 ? -16.125 -10.039 3.754 1 98.38 88 GLY B C 1
ATOM 2528 O O . GLY B 1 88 ? -16.609 -8.945 3.443 1 98.38 88 GLY B O 1
ATOM 2529 N N . GLU B 1 89 ? -16.766 -10.883 4.566 1 97.69 89 GLU B N 1
ATOM 2530 C CA . GLU B 1 89 ? -18.156 -10.672 4.969 1 97.69 89 GLU B CA 1
ATOM 2531 C C . GLU B 1 89 ? -18.25 -10.242 6.434 1 97.69 89 GLU B C 1
ATOM 2533 O O . GLU B 1 89 ? -19.203 -9.578 6.832 1 97.69 89 GLU B O 1
ATOM 2538 N N . THR B 1 90 ? -17.375 -10.688 7.227 1 98 90 THR B N 1
ATOM 2539 C CA . THR B 1 90 ? -17.328 -10.32 8.633 1 98 90 THR B CA 1
ATOM 2540 C C . THR B 1 90 ? -16.172 -9.359 8.898 1 98 90 THR B C 1
ATOM 2542 O O . THR B 1 90 ? -15.242 -9.258 8.094 1 98 90 THR B O 1
ATOM 2545 N N . GLU B 1 91 ? -16.266 -8.648 9.992 1 97.88 91 GLU B N 1
ATOM 2546 C CA . GLU B 1 91 ? -15.172 -7.738 10.344 1 97.88 91 GLU B CA 1
ATOM 2547 C C . GLU B 1 91 ? -13.859 -8.492 10.508 1 97.88 91 GLU B C 1
ATOM 2549 O O . GLU B 1 91 ? -12.797 -7.984 10.133 1 97.88 91 GLU B O 1
ATOM 2554 N N . GLU B 1 92 ? -13.914 -9.672 11.055 1 97.94 92 GLU B N 1
ATOM 2555 C CA . GLU B 1 92 ? -12.719 -10.5 11.195 1 97.94 92 GLU B CA 1
ATOM 2556 C C . GLU B 1 92 ? -12.094 -10.789 9.828 1 97.94 92 GLU B C 1
ATOM 2558 O O . GLU B 1 92 ? -10.875 -10.672 9.656 1 97.94 92 GLU B O 1
ATOM 2563 N N . GLU B 1 93 ? -12.914 -11.195 8.898 1 98.62 93 GLU B N 1
ATOM 2564 C CA . GLU B 1 93 ? -12.43 -11.469 7.551 1 98.62 93 GLU B CA 1
ATOM 2565 C C . GLU B 1 93 ? -11.859 -10.211 6.902 1 98.62 93 GLU B C 1
ATOM 2567 O O . GLU B 1 93 ? -10.805 -10.258 6.262 1 98.62 93 GLU B O 1
ATOM 2572 N N . ARG B 1 94 ? -12.508 -9.086 7.102 1 98.69 94 ARG B N 1
ATOM 2573 C CA . ARG B 1 94 ? -12.078 -7.836 6.488 1 98.69 94 ARG B CA 1
ATOM 2574 C C . ARG B 1 94 ? -10.727 -7.387 7.047 1 98.69 94 ARG B C 1
ATOM 2576 O O . ARG B 1 94 ? -9.883 -6.875 6.309 1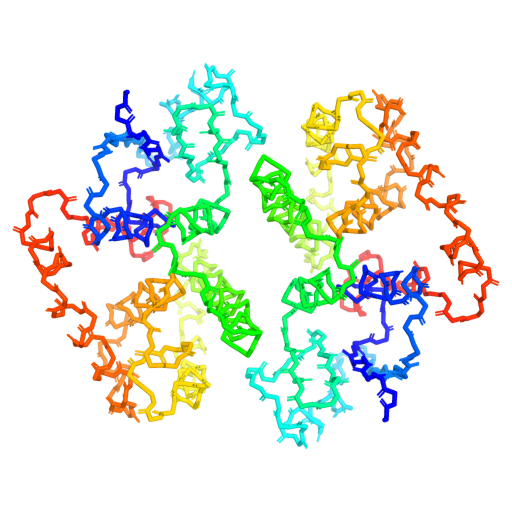 98.69 94 ARG B O 1
ATOM 2583 N N . VAL B 1 95 ? -10.531 -7.59 8.312 1 98.69 95 VAL B N 1
ATOM 2584 C CA . VAL B 1 95 ? -9.258 -7.258 8.938 1 98.69 95 VAL B CA 1
ATOM 2585 C C . VAL B 1 95 ? -8.148 -8.133 8.352 1 98.69 95 VAL B C 1
ATOM 2587 O O . VAL B 1 95 ? -7.07 -7.641 8.023 1 98.69 95 VAL B O 1
ATOM 2590 N N . ARG B 1 96 ? -8.406 -9.438 8.219 1 98.75 96 ARG B N 1
ATOM 2591 C CA . ARG B 1 96 ? -7.418 -10.344 7.641 1 98.75 96 ARG B CA 1
ATOM 2592 C C . ARG B 1 96 ? -7.082 -9.953 6.207 1 98.75 96 ARG B C 1
ATOM 2594 O O . ARG B 1 96 ? -5.914 -9.961 5.812 1 98.75 96 ARG B O 1
ATOM 2601 N N . VAL B 1 97 ? -8.109 -9.523 5.449 1 98.88 97 VAL B N 1
ATOM 2602 C CA . VAL B 1 97 ? -7.926 -9.094 4.066 1 98.88 97 VAL B CA 1
ATOM 2603 C C . VAL B 1 97 ? -7.047 -7.848 4.027 1 98.88 97 VAL B C 1
ATOM 2605 O O . VAL B 1 97 ? -6.113 -7.762 3.227 1 98.88 97 VAL B O 1
ATOM 2608 N N . ASP B 1 98 ? -7.297 -6.902 4.891 1 98.75 98 ASP B N 1
ATOM 2609 C CA . ASP B 1 98 ? -6.555 -5.645 4.93 1 98.75 98 ASP B CA 1
ATOM 2610 C C . ASP B 1 98 ? -5.082 -5.887 5.258 1 98.75 98 ASP B C 1
ATOM 2612 O O . ASP B 1 98 ? -4.195 -5.344 4.602 1 98.75 98 ASP B O 1
ATOM 2616 N N . ILE B 1 99 ? -4.844 -6.699 6.246 1 98.81 99 ILE B N 1
ATOM 2617 C CA . ILE B 1 99 ? -3.479 -7.004 6.656 1 98.81 99 ILE B CA 1
ATOM 2618 C C . ILE B 1 99 ? -2.736 -7.691 5.508 1 98.81 99 ILE B C 1
ATOM 2620 O O . ILE B 1 99 ? -1.626 -7.289 5.152 1 98.81 99 ILE B O 1
ATOM 2624 N N . LEU B 1 100 ? -3.371 -8.633 4.957 1 98.81 100 LEU B N 1
ATOM 2625 C CA . LEU B 1 100 ? -2.744 -9.461 3.934 1 98.81 100 LEU B CA 1
ATOM 2626 C C . LEU B 1 100 ? -2.416 -8.641 2.693 1 98.81 100 LEU B C 1
ATOM 2628 O O . LEU B 1 100 ? -1.331 -8.773 2.123 1 98.81 100 LEU B O 1
ATOM 2632 N N . GLU B 1 101 ? -3.357 -7.824 2.27 1 98.75 101 GLU B N 1
ATOM 2633 C CA . GLU B 1 101 ? -3.141 -6.961 1.109 1 98.75 101 GLU B CA 1
ATOM 2634 C C . GLU B 1 101 ? -1.882 -6.117 1.277 1 98.75 101 GLU B C 1
ATOM 2636 O O . GLU B 1 101 ? -1.077 -6 0.351 1 98.75 101 GLU B O 1
ATOM 2641 N N . LYS B 1 102 ? -1.749 -5.551 2.43 1 98.5 102 LYS B N 1
ATOM 2642 C CA . LYS B 1 102 ? -0.593 -4.695 2.682 1 98.5 102 LYS B CA 1
ATOM 2643 C C . LYS B 1 102 ? 0.685 -5.52 2.805 1 98.5 102 LYS B C 1
ATOM 2645 O O . LYS B 1 102 ? 1.736 -5.125 2.297 1 98.5 102 LYS B O 1
ATOM 2650 N N . GLN B 1 103 ? 0.566 -6.645 3.426 1 98.56 103 GLN B N 1
ATOM 2651 C CA . GLN B 1 103 ? 1.732 -7.504 3.609 1 98.56 103 GLN B CA 1
ATOM 2652 C C . GLN B 1 103 ? 2.264 -8 2.27 1 98.56 103 GLN B C 1
ATOM 2654 O O . GLN B 1 103 ? 3.477 -8.047 2.053 1 98.56 103 GLN B O 1
ATOM 2659 N N . VAL B 1 104 ? 1.4 -8.367 1.44 1 98.44 104 VAL B N 1
ATOM 2660 C CA . VAL B 1 104 ? 1.787 -8.836 0.113 1 98.44 104 VAL B CA 1
ATOM 2661 C C . VAL B 1 104 ? 2.479 -7.707 -0.652 1 98.44 104 VAL B C 1
ATOM 2663 O O . VAL B 1 104 ? 3.459 -7.941 -1.362 1 98.44 104 VAL B O 1
ATOM 2666 N N . MET B 1 105 ? 1.962 -6.508 -0.532 1 97.38 105 MET B N 1
ATOM 2667 C CA . MET B 1 105 ? 2.586 -5.375 -1.215 1 97.38 105 MET B CA 1
ATOM 2668 C C . MET B 1 105 ? 4.008 -5.152 -0.709 1 97.38 105 MET B C 1
ATOM 2670 O O . MET B 1 105 ? 4.918 -4.902 -1.499 1 97.38 105 MET B O 1
ATOM 2674 N N . ASP B 1 106 ? 4.215 -5.262 0.63 1 97.25 106 ASP B N 1
ATOM 2675 C CA . ASP B 1 106 ? 5.562 -5.172 1.185 1 97.25 106 ASP B CA 1
ATOM 2676 C C . ASP B 1 106 ? 6.477 -6.238 0.58 1 97.25 106 ASP B C 1
ATOM 2678 O O . ASP B 1 106 ? 7.625 -5.953 0.239 1 97.25 106 ASP B O 1
ATOM 2682 N N . THR B 1 107 ? 5.949 -7.441 0.485 1 98.19 107 THR B N 1
ATOM 2683 C CA . THR B 1 107 ? 6.699 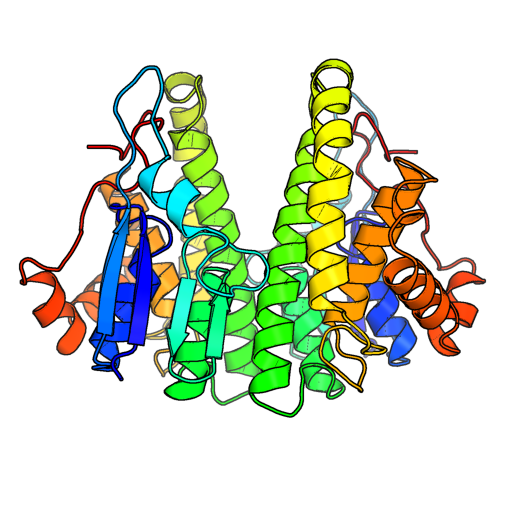-8.562 -0.072 1 98.19 107 THR B CA 1
ATOM 2684 C C . THR B 1 107 ? 7.07 -8.297 -1.528 1 98.19 107 THR B C 1
ATOM 2686 O O . THR B 1 107 ? 8.203 -8.531 -1.94 1 98.19 107 THR B O 1
ATOM 2689 N N . ARG B 1 108 ? 6.137 -7.73 -2.273 1 97.44 108 ARG B N 1
ATOM 2690 C CA . ARG B 1 108 ? 6.359 -7.41 -3.68 1 97.44 108 ARG B CA 1
ATOM 2691 C C . ARG B 1 108 ? 7.426 -6.332 -3.834 1 97.44 108 ARG B C 1
ATOM 2693 O O . ARG B 1 108 ? 8.273 -6.414 -4.723 1 97.44 108 ARG B O 1
ATOM 2700 N N . ILE B 1 109 ? 7.359 -5.375 -3.047 1 96.06 109 ILE B N 1
ATOM 2701 C CA . ILE B 1 109 ? 8.312 -4.273 -3.115 1 96.06 109 ILE B CA 1
ATOM 2702 C C . ILE B 1 109 ? 9.719 -4.785 -2.801 1 96.06 109 ILE B C 1
ATOM 2704 O O . ILE B 1 109 ? 10.68 -4.43 -3.48 1 96.06 109 ILE B O 1
ATOM 2708 N N . GLN B 1 110 ? 9.797 -5.602 -1.758 1 97 110 GLN B N 1
ATOM 2709 C CA . GLN B 1 110 ? 11.094 -6.16 -1.39 1 97 110 GLN B CA 1
ATOM 2710 C C . GLN B 1 110 ? 11.703 -6.953 -2.545 1 97 110 GLN B C 1
ATOM 2712 O O . GLN B 1 110 ? 12.875 -6.762 -2.889 1 97 110 GLN B O 1
ATOM 2717 N N . MET B 1 111 ? 10.938 -7.809 -3.123 1 98.25 111 MET B N 1
ATOM 2718 C CA . MET B 1 111 ? 11.453 -8.625 -4.223 1 98.25 111 MET B CA 1
ATOM 2719 C C . MET B 1 111 ? 11.734 -7.766 -5.449 1 98.25 111 MET B C 1
ATOM 2721 O O . MET B 1 111 ? 12.766 -7.93 -6.102 1 98.25 111 MET B O 1
ATOM 2725 N N . GLY B 1 112 ? 10.797 -6.848 -5.809 1 97.62 112 GLY B N 1
ATOM 2726 C CA . GLY B 1 112 ? 11.039 -5.945 -6.918 1 97.62 112 GLY B CA 1
ATOM 2727 C C . GLY B 1 112 ? 12.312 -5.141 -6.77 1 97.62 112 GLY B C 1
ATOM 2728 O O . GLY B 1 112 ? 13.086 -5 -7.727 1 97.62 112 GLY B O 1
ATOM 2729 N N . THR B 1 113 ? 12.516 -4.594 -5.543 1 96.56 113 THR B N 1
ATOM 2730 C CA . THR B 1 113 ? 13.719 -3.811 -5.266 1 96.56 113 THR B CA 1
ATOM 2731 C C . THR B 1 113 ? 14.969 -4.641 -5.523 1 96.56 113 THR B C 1
ATOM 2733 O O . THR B 1 113 ? 15.945 -4.141 -6.094 1 96.56 113 THR B O 1
ATOM 2736 N N . LEU B 1 114 ? 14.938 -5.859 -5.117 1 98.19 114 LEU B N 1
ATOM 2737 C CA . LEU B 1 114 ? 16.062 -6.758 -5.391 1 98.19 114 LEU B CA 1
ATOM 2738 C C . LEU B 1 114 ? 16.25 -6.945 -6.891 1 98.19 114 LEU B C 1
ATOM 2740 O O . LEU B 1 114 ? 17.344 -6.773 -7.41 1 98.19 114 LEU B O 1
ATOM 2744 N N . CYS B 1 115 ? 15.188 -7.195 -7.609 1 98.5 115 CYS B N 1
ATOM 2745 C CA . CYS B 1 115 ? 15.258 -7.621 -9 1 98.5 115 CYS B CA 1
ATOM 2746 C C . CYS B 1 115 ? 15.648 -6.461 -9.906 1 98.5 115 CYS B C 1
ATOM 2748 O O . CYS B 1 115 ? 16.203 -6.668 -10.984 1 98.5 115 CYS B O 1
ATOM 2750 N N . TYR B 1 116 ? 15.383 -5.234 -9.477 1 97.38 116 TYR B N 1
ATOM 2751 C CA . TYR B 1 116 ? 15.734 -4.062 -10.273 1 97.38 116 TYR B CA 1
ATOM 2752 C C . TYR B 1 116 ? 17.078 -3.488 -9.828 1 97.38 116 TYR B C 1
ATOM 2754 O O . TYR B 1 116 ? 17.578 -2.543 -10.438 1 97.38 116 TYR B O 1
ATOM 2762 N N . SER B 1 117 ? 17.625 -4.062 -8.812 1 96.69 117 SER B N 1
ATOM 2763 C CA . SER B 1 117 ? 18.844 -3.506 -8.234 1 96.69 117 SER B CA 1
ATOM 2764 C C . SER B 1 117 ? 20.047 -3.781 -9.125 1 96.69 117 SER B C 1
ATOM 2766 O O . SER B 1 117 ? 20.234 -4.906 -9.594 1 96.69 117 SER B O 1
ATOM 2768 N N . PRO B 1 118 ? 20.875 -2.742 -9.266 1 94.75 118 PRO B N 1
ATOM 2769 C CA . PRO B 1 118 ? 22.156 -3.025 -9.914 1 94.75 118 PRO B CA 1
ATOM 2770 C C . PRO B 1 118 ? 23.031 -3.977 -9.102 1 94.75 118 PRO B C 1
ATOM 2772 O O . PRO B 1 118 ? 23.969 -4.578 -9.641 1 94.75 118 PRO B O 1
ATOM 2775 N N . ASP B 1 119 ? 22.766 -4.176 -7.855 1 96.94 119 ASP B N 1
ATOM 2776 C CA . ASP B 1 119 ? 23.516 -5.043 -6.957 1 96.94 119 ASP B CA 1
ATOM 2777 C C . ASP B 1 119 ? 22.797 -6.367 -6.734 1 96.94 119 ASP B C 1
ATOM 2779 O O . ASP B 1 119 ? 22.922 -6.977 -5.668 1 96.94 119 ASP B O 1
ATOM 2783 N N . PHE B 1 120 ? 22.016 -6.805 -7.656 1 98.12 120 PHE B N 1
ATOM 2784 C CA . PHE B 1 120 ? 21.172 -7.988 -7.562 1 98.12 120 PHE B CA 1
ATOM 2785 C C . PHE B 1 120 ? 21.969 -9.188 -7.074 1 98.12 120 PHE B C 1
ATOM 2787 O O . PHE B 1 120 ? 21.609 -9.82 -6.082 1 98.12 120 PHE B O 1
ATOM 2794 N N . GLU B 1 121 ? 23.078 -9.5 -7.723 1 98.19 121 GLU B N 1
ATOM 2795 C CA . GLU B 1 121 ? 23.859 -10.688 -7.395 1 98.19 121 GLU B CA 1
ATOM 2796 C C . GLU B 1 121 ? 24.422 -10.609 -5.977 1 98.19 121 GLU B C 1
ATOM 2798 O O . GLU B 1 121 ? 24.5 -11.617 -5.277 1 98.19 121 GLU B O 1
ATOM 2803 N N . LYS B 1 122 ? 24.766 -9.367 -5.598 1 98.12 122 LYS B N 1
ATOM 2804 C CA . LYS B 1 122 ? 25.312 -9.148 -4.262 1 98.12 122 LYS B CA 1
ATOM 2805 C C . LYS B 1 122 ? 24.25 -9.297 -3.189 1 98.12 122 LYS B C 1
ATOM 2807 O O . LYS B 1 122 ? 24.516 -9.766 -2.084 1 98.12 122 LYS B O 1
ATOM 2812 N N . ARG B 1 123 ? 23.047 -8.961 -3.496 1 97.88 123 ARG B N 1
ATOM 2813 C CA . ARG B 1 123 ? 21.969 -8.875 -2.512 1 97.88 123 ARG B CA 1
ATOM 2814 C C . ARG B 1 123 ? 21.156 -10.164 -2.471 1 97.88 123 ARG B C 1
ATOM 2816 O O . ARG B 1 123 ? 20.5 -10.461 -1.469 1 97.88 123 ARG B O 1
ATOM 2823 N N . LYS B 1 124 ? 21.219 -10.938 -3.469 1 98.25 124 LYS B N 1
ATOM 2824 C CA . LYS B 1 124 ? 20.391 -12.133 -3.645 1 98.25 124 LYS B CA 1
ATOM 2825 C C . LYS B 1 124 ? 20.594 -13.125 -2.504 1 98.25 124 LYS B C 1
ATOM 2827 O O . LYS B 1 124 ? 19.641 -13.656 -1.953 1 98.25 124 LYS B O 1
ATOM 2832 N N . PRO B 1 125 ? 21.828 -13.375 -2.02 1 98.25 125 PRO B N 1
ATOM 2833 C CA . PRO B 1 125 ? 22.016 -14.352 -0.95 1 98.25 125 PRO B CA 1
ATOM 2834 C C . PRO B 1 125 ? 21.312 -13.961 0.345 1 98.25 125 PRO B C 1
ATOM 2836 O O . PRO B 1 125 ? 20.688 -14.805 0.997 1 98.25 125 PRO B O 1
ATOM 2839 N N . GLU B 1 126 ? 21.406 -12.727 0.677 1 98.06 126 GLU B N 1
ATOM 2840 C CA . GLU B 1 126 ? 20.734 -12.266 1.887 1 98.06 126 GLU B CA 1
ATOM 2841 C C . GLU B 1 126 ? 19.219 -12.398 1.752 1 98.06 126 GLU B C 1
ATOM 2843 O O . GLU B 1 126 ? 18.531 -12.766 2.709 1 98.06 126 GLU B O 1
ATOM 2848 N N . PHE B 1 127 ? 18.734 -12.078 0.617 1 98.12 127 PHE B N 1
ATOM 2849 C CA . PHE B 1 127 ? 17.297 -12.219 0.35 1 98.12 127 PHE B CA 1
ATOM 2850 C C . PHE B 1 127 ? 16.859 -13.664 0.528 1 98.12 127 PHE B C 1
ATOM 2852 O O . PHE B 1 127 ? 15.867 -13.938 1.204 1 98.12 127 PHE B O 1
ATOM 2859 N N . LEU B 1 128 ? 17.609 -14.57 -0.025 1 98.38 128 LEU B N 1
ATOM 2860 C CA . LEU B 1 128 ? 17.266 -15.992 0.019 1 98.38 128 LEU B CA 1
ATOM 2861 C C . LEU B 1 128 ? 17.375 -16.531 1.441 1 98.38 128 LEU B C 1
ATOM 2863 O O . LEU B 1 128 ? 16.578 -17.375 1.848 1 98.38 128 LEU B O 1
ATOM 2867 N N . LYS B 1 129 ? 18.312 -16.016 2.17 1 98.06 129 LYS B N 1
ATOM 2868 C CA . LYS B 1 129 ? 18.484 -16.422 3.559 1 98.06 129 LYS B CA 1
ATOM 2869 C C . LYS B 1 129 ? 17.266 -16.062 4.395 1 98.06 129 LYS B C 1
ATOM 2871 O O . LYS B 1 129 ? 16.875 -16.797 5.297 1 98.06 129 LYS B O 1
ATOM 2876 N N . GLY B 1 130 ? 16.672 -14.93 4.129 1 97.81 130 GLY B N 1
ATOM 2877 C CA . GLY B 1 130 ? 15.539 -14.438 4.895 1 97.81 130 GLY B CA 1
ATOM 2878 C C . GLY B 1 130 ? 14.203 -14.977 4.398 1 97.81 130 GLY B C 1
ATOM 2879 O O . GLY B 1 130 ? 13.195 -14.875 5.098 1 97.81 130 GLY B O 1
ATOM 2880 N N . LEU B 1 131 ? 14.172 -15.594 3.236 1 98.25 131 LEU B N 1
ATOM 2881 C CA . LEU B 1 131 ? 12.945 -15.961 2.543 1 98.25 131 LEU B CA 1
ATOM 2882 C C . LEU B 1 131 ? 12.133 -16.969 3.359 1 98.25 131 LEU B C 1
ATOM 2884 O O . LEU B 1 131 ? 10.922 -16.812 3.529 1 98.25 131 LEU B O 1
ATOM 2888 N N . PRO B 1 132 ? 12.703 -18 4 1 98.44 132 PRO B N 1
ATOM 2889 C CA . PRO B 1 132 ? 11.914 -18.953 4.77 1 98.44 132 PRO B CA 1
ATOM 2890 C C . PRO B 1 132 ? 11.18 -18.312 5.941 1 98.44 132 PRO B C 1
ATOM 2892 O O . PRO B 1 132 ? 10.031 -18.672 6.227 1 98.44 132 PRO B O 1
ATOM 2895 N N . ASP B 1 133 ? 11.836 -17.375 6.625 1 97.75 133 ASP B N 1
ATOM 2896 C CA . ASP B 1 133 ? 11.188 -16.703 7.742 1 97.75 133 ASP B CA 1
ATOM 2897 C C . ASP B 1 133 ? 9.977 -15.898 7.27 1 97.75 133 ASP B C 1
ATOM 2899 O O . ASP B 1 133 ? 8.961 -15.828 7.965 1 97.75 133 ASP B O 1
ATOM 2903 N N . HIS B 1 134 ? 10.164 -15.312 6.133 1 97.81 134 HIS B N 1
ATOM 2904 C CA . HIS B 1 134 ? 9.055 -14.547 5.562 1 97.81 134 HIS B CA 1
ATOM 2905 C C . HIS B 1 134 ? 7.898 -15.461 5.18 1 97.81 134 HIS B C 1
ATOM 2907 O O . HIS B 1 134 ? 6.738 -15.148 5.461 1 97.81 134 HIS B O 1
ATOM 2913 N N . LEU B 1 135 ? 8.148 -16.562 4.555 1 98.75 135 LEU B N 1
ATOM 2914 C CA . LEU B 1 135 ? 7.125 -17.516 4.117 1 98.75 135 LEU B CA 1
ATOM 2915 C C . LEU B 1 135 ? 6.449 -18.172 5.312 1 98.75 135 LEU B C 1
ATOM 2917 O O . LEU B 1 135 ? 5.258 -18.484 5.262 1 98.75 135 LEU B O 1
ATOM 2921 N N . LYS B 1 136 ? 7.199 -18.328 6.367 1 98.75 136 LYS B N 1
ATOM 2922 C CA . LYS B 1 136 ? 6.641 -18.891 7.59 1 98.75 136 LYS B CA 1
ATOM 2923 C C . LYS B 1 136 ? 5.488 -18.031 8.109 1 98.75 136 LYS B C 1
ATOM 2925 O O . LYS B 1 136 ? 4.484 -18.562 8.594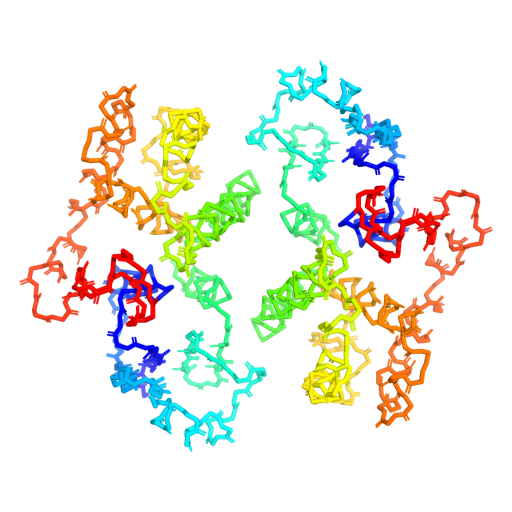 1 98.75 136 LYS B O 1
ATOM 2930 N N . LEU B 1 137 ? 5.617 -16.766 8.062 1 98.62 137 LEU B N 1
ATOM 2931 C CA . LEU B 1 137 ? 4.566 -15.867 8.523 1 98.62 137 LEU B CA 1
ATOM 2932 C C . LEU B 1 137 ? 3.289 -16.062 7.715 1 98.62 137 LEU B C 1
ATOM 2934 O O . LEU B 1 137 ? 2.189 -16.047 8.273 1 98.62 137 LEU B O 1
ATOM 2938 N N . TYR B 1 138 ? 3.42 -16.188 6.375 1 98.88 138 TYR B N 1
ATOM 2939 C CA . TYR B 1 138 ? 2.256 -16.484 5.547 1 98.88 138 TYR B CA 1
ATOM 2940 C C . TYR B 1 138 ? 1.632 -17.828 5.941 1 98.88 138 TYR B C 1
ATOM 2942 O O . TYR B 1 138 ? 0.407 -17.938 6.023 1 98.88 138 TYR B O 1
ATOM 2950 N N . SER B 1 139 ? 2.523 -18.781 6.125 1 98.94 139 SER B N 1
ATOM 2951 C CA . SER B 1 139 ? 2.055 -20.109 6.508 1 98.94 139 SER B CA 1
ATOM 2952 C C . SER B 1 139 ? 1.259 -20.062 7.809 1 98.94 139 SER B C 1
ATOM 2954 O O . SER B 1 139 ? 0.172 -20.641 7.898 1 98.94 139 SER B O 1
ATOM 2956 N N . GLU B 1 140 ? 1.761 -19.391 8.789 1 98.69 140 GLU B N 1
ATOM 2957 C CA . GLU B 1 140 ? 1.097 -19.25 10.086 1 98.69 140 GLU B CA 1
ATOM 2958 C C . GLU B 1 140 ? -0.217 -18.484 9.953 1 98.69 140 GLU B C 1
ATOM 2960 O O . GLU B 1 140 ? -1.207 -18.828 10.609 1 98.69 140 GLU B O 1
ATOM 2965 N N . PHE B 1 141 ? -0.217 -17.5 9.172 1 98.81 141 PHE B N 1
ATOM 2966 C CA . PHE B 1 141 ? -1.418 -16.703 8.969 1 98.81 141 PHE B CA 1
ATOM 2967 C C . PHE B 1 141 ? -2.516 -17.531 8.312 1 98.81 141 PHE B C 1
ATOM 2969 O O . PHE B 1 141 ? -3.688 -17.422 8.68 1 98.81 141 PHE B O 1
ATOM 2976 N N . LEU B 1 142 ? -2.172 -18.328 7.309 1 98.81 142 LEU B N 1
ATOM 2977 C CA . LEU B 1 142 ? -3.123 -19.203 6.637 1 98.81 142 LEU B CA 1
ATOM 2978 C C . LEU B 1 142 ? -3.66 -20.266 7.598 1 98.81 142 LEU B C 1
ATOM 2980 O O . LEU B 1 142 ? -4.859 -20.547 7.605 1 98.81 142 LEU B O 1
ATOM 2984 N N . GLY B 1 143 ? -2.734 -20.875 8.359 1 98.44 143 GLY B N 1
ATOM 2985 C CA . GLY B 1 143 ? -3.107 -21.938 9.281 1 98.44 143 GLY B CA 1
ATOM 2986 C C . GLY B 1 143 ? -3.721 -23.141 8.586 1 98.44 143 GLY B C 1
ATOM 2987 O O . GLY B 1 143 ? -3.145 -23.672 7.645 1 98.44 143 GLY B O 1
ATOM 2988 N N . THR B 1 144 ? -4.914 -23.484 9.047 1 98.31 144 THR B N 1
ATOM 2989 C CA . THR B 1 144 ? -5.574 -24.656 8.492 1 98.31 144 THR B CA 1
ATOM 2990 C C . THR B 1 144 ? -6.703 -24.25 7.551 1 98.31 144 THR B C 1
ATOM 2992 O O . THR B 1 144 ? -7.445 -25.109 7.062 1 98.31 144 THR B O 1
ATOM 2995 N N . SER B 1 145 ? -6.887 -23 7.359 1 98.5 145 SER B N 1
ATOM 2996 C CA . SER B 1 145 ? -7.961 -22.516 6.496 1 98.5 145 SER B CA 1
ATOM 2997 C C . SER B 1 145 ? -7.645 -22.781 5.027 1 98.5 145 SER B C 1
ATOM 2999 O O . SER B 1 145 ? -6.48 -22.781 4.629 1 98.5 145 SER B O 1
ATOM 3001 N N . PRO B 1 146 ? -8.633 -22.969 4.246 1 98.69 146 PRO B N 1
ATOM 3002 C CA . PRO B 1 146 ? -8.383 -23.141 2.812 1 98.69 146 PRO B CA 1
ATOM 3003 C C . PRO B 1 146 ? -7.957 -21.844 2.131 1 98.69 146 PRO B C 1
ATOM 3005 O O . PRO B 1 146 ? -7.23 -21.875 1.136 1 98.69 146 PRO B O 1
ATOM 3008 N N . TRP B 1 147 ? -8.5 -20.719 2.66 1 98.94 147 TRP B N 1
ATOM 3009 C CA . TRP B 1 147 ? -8.172 -19.391 2.131 1 98.94 147 TRP B CA 1
ATOM 3010 C C . TRP B 1 147 ? -7.672 -18.469 3.236 1 98.94 147 TRP B C 1
ATOM 3012 O O . TRP B 1 147 ? -7.891 -18.734 4.422 1 98.94 147 TRP B O 1
ATOM 3022 N N . PHE B 1 148 ? -7.047 -17.391 2.867 1 98.88 148 PHE B N 1
ATOM 3023 C CA . PHE B 1 148 ? -6.312 -16.578 3.832 1 98.88 148 PHE B CA 1
ATOM 3024 C C . PHE B 1 148 ? -7.266 -15.789 4.719 1 98.88 148 PHE B C 1
ATOM 3026 O O . PHE B 1 148 ? -6.922 -15.43 5.844 1 98.88 148 PHE B O 1
ATOM 3033 N N . ALA B 1 149 ? -8.438 -15.484 4.227 1 98.31 149 ALA B N 1
ATOM 3034 C CA . ALA B 1 149 ? -9.406 -14.789 5.07 1 98.31 149 ALA B CA 1
ATOM 3035 C C . ALA B 1 149 ? -10.32 -15.781 5.793 1 98.31 149 ALA B C 1
ATOM 3037 O O . ALA B 1 149 ? -11.219 -15.375 6.531 1 98.31 149 ALA B O 1
ATOM 3038 N N . GLY B 1 150 ? -10.156 -17.062 5.586 1 97.88 150 GLY B N 1
ATOM 3039 C CA . GLY B 1 150 ? -10.992 -18.062 6.215 1 97.88 150 GLY B CA 1
ATOM 3040 C C . GLY B 1 150 ? -11.484 -19.125 5.246 1 97.88 150 GLY B C 1
ATOM 3041 O O . GLY B 1 150 ? -10.695 -19.719 4.508 1 97.88 150 GLY B O 1
ATOM 3042 N N . ASP B 1 151 ? -12.797 -19.328 5.309 1 97.75 151 ASP B N 1
ATOM 3043 C CA . ASP B 1 151 ? -13.383 -20.422 4.539 1 97.75 151 ASP B CA 1
ATOM 3044 C C . ASP B 1 151 ? -13.734 -19.969 3.123 1 97.75 151 ASP B C 1
ATOM 3046 O O . ASP B 1 151 ? -13.953 -20.797 2.238 1 97.75 151 ASP B O 1
ATOM 3050 N N . LYS B 1 152 ? -13.773 -18.75 2.982 1 97.88 152 LYS B N 1
ATOM 3051 C CA . LYS B 1 152 ? -14.18 -18.219 1.684 1 97.88 152 LYS B CA 1
ATOM 3052 C C . LYS B 1 152 ? -13.039 -17.438 1.024 1 97.88 152 LYS B C 1
ATOM 3054 O O . LYS B 1 152 ? -12.297 -16.734 1.7 1 97.88 152 LYS B O 1
ATOM 3059 N N . ILE B 1 153 ? -13.047 -17.578 -0.305 1 98.81 153 ILE B N 1
ATOM 3060 C CA . ILE B 1 153 ? -12.039 -16.891 -1.109 1 98.81 153 ILE B CA 1
ATOM 3061 C C . ILE B 1 153 ? -12.328 -15.391 -1.131 1 98.81 153 ILE B C 1
ATOM 3063 O O . ILE B 1 153 ? -13.484 -14.969 -1.124 1 98.81 153 ILE B O 1
ATOM 3067 N N . THR B 1 154 ? -11.305 -14.547 -1.068 1 98.94 154 THR B N 1
ATOM 3068 C CA . THR B 1 154 ? -11.359 -13.102 -1.245 1 98.94 154 THR B CA 1
ATOM 3069 C C . THR B 1 154 ? -10.344 -12.641 -2.281 1 98.94 154 THR B C 1
ATOM 3071 O O . THR B 1 154 ? -9.539 -13.438 -2.766 1 98.94 154 THR B O 1
ATOM 3074 N N . PHE B 1 155 ? -10.328 -11.32 -2.611 1 98.94 155 PHE B N 1
ATOM 3075 C CA . PHE B 1 155 ? -9.391 -10.828 -3.613 1 98.94 155 PHE B CA 1
ATOM 3076 C C . PHE B 1 155 ? -7.953 -10.938 -3.111 1 98.94 155 PHE B C 1
ATOM 3078 O O . PHE B 1 155 ? -7.012 -10.992 -3.906 1 98.94 155 PHE B O 1
ATOM 3085 N N . ALA B 1 156 ? -7.73 -11.008 -1.797 1 98.88 156 ALA B N 1
ATOM 3086 C CA . ALA B 1 156 ? -6.387 -11.078 -1.227 1 98.88 156 ALA B CA 1
ATOM 3087 C C . ALA B 1 156 ? -5.707 -12.398 -1.593 1 98.88 156 ALA B C 1
ATOM 3089 O O . ALA B 1 156 ? -4.48 -12.469 -1.664 1 98.88 156 ALA B O 1
ATOM 3090 N N . ASP B 1 157 ? -6.461 -13.438 -1.794 1 98.94 157 ASP B N 1
ATOM 3091 C CA . ASP B 1 157 ? -5.898 -14.727 -2.178 1 98.94 157 ASP B CA 1
ATOM 3092 C C . ASP B 1 157 ? -5.227 -14.641 -3.547 1 98.94 157 ASP B C 1
ATOM 3094 O O . ASP B 1 157 ? -4.254 -15.352 -3.809 1 98.94 157 ASP B O 1
ATOM 3098 N N . PHE B 1 158 ? -5.73 -13.805 -4.434 1 98.94 158 PHE B N 1
ATOM 3099 C CA . PHE B 1 158 ? -5.137 -13.609 -5.75 1 98.94 158 PHE B CA 1
ATOM 3100 C C . PHE B 1 158 ? -3.766 -12.953 -5.637 1 98.94 158 PHE B C 1
ATOM 3102 O O . PHE B 1 158 ? -2.84 -13.312 -6.371 1 98.94 158 PHE B O 1
ATOM 3109 N N . LEU B 1 159 ? -3.658 -12.039 -4.715 1 98.88 159 LEU B N 1
ATOM 3110 C CA . LEU B 1 159 ? -2.389 -11.375 -4.449 1 98.88 159 LEU B CA 1
ATOM 3111 C C . LEU B 1 159 ? -1.369 -12.352 -3.879 1 98.88 159 LEU B C 1
ATOM 3113 O O . LEU B 1 159 ? -0.22 -12.391 -4.324 1 98.88 159 LEU B O 1
ATOM 3117 N N . VAL B 1 160 ? -1.803 -13.125 -2.916 1 98.88 160 VAL B N 1
ATOM 3118 C CA . VAL B 1 160 ? -0.886 -14.055 -2.266 1 98.88 160 VAL B CA 1
ATOM 3119 C C . VAL B 1 160 ? -0.427 -15.109 -3.266 1 98.88 160 VAL B C 1
ATOM 3121 O O . VAL B 1 160 ? 0.756 -15.453 -3.318 1 98.88 160 VAL B O 1
ATOM 3124 N N . TYR B 1 161 ? -1.365 -15.617 -4.051 1 98.94 161 TYR B N 1
ATOM 3125 C CA . TYR B 1 161 ? -0.979 -16.594 -5.07 1 98.94 161 TYR B CA 1
ATOM 3126 C C . TYR B 1 161 ? 0.122 -16.031 -5.965 1 98.94 161 TYR B C 1
ATOM 3128 O O . TYR B 1 161 ? 1.125 -16.703 -6.219 1 98.94 161 TYR B O 1
ATOM 3136 N N . ASP B 1 162 ? -0.098 -14.82 -6.445 1 98.56 162 ASP B N 1
ATOM 3137 C CA . ASP B 1 162 ? 0.859 -14.203 -7.355 1 98.56 162 ASP B CA 1
ATOM 3138 C C . ASP B 1 162 ? 2.252 -14.148 -6.734 1 98.56 162 ASP B C 1
ATOM 3140 O O . ASP B 1 162 ? 3.238 -14.523 -7.375 1 98.56 162 ASP B O 1
ATOM 3144 N N . VAL B 1 163 ? 2.357 -13.742 -5.477 1 98.12 163 VAL B N 1
ATOM 3145 C CA . VAL B 1 163 ? 3.643 -13.57 -4.805 1 98.12 163 VAL B CA 1
ATOM 3146 C C . VAL B 1 163 ? 4.289 -14.938 -4.574 1 98.12 163 VAL B C 1
ATOM 3148 O O . VAL B 1 163 ? 5.496 -15.102 -4.766 1 98.12 163 VAL B O 1
ATOM 3151 N N . LEU B 1 164 ? 3.502 -15.906 -4.125 1 98.75 164 LEU B N 1
ATOM 3152 C CA . LEU B 1 164 ? 4.051 -17.234 -3.887 1 98.75 164 LEU B CA 1
ATOM 3153 C C . LEU B 1 164 ? 4.539 -17.875 -5.188 1 98.75 164 LEU B C 1
ATOM 3155 O O . LEU B 1 164 ? 5.594 -18.5 -5.219 1 98.75 164 LEU B O 1
ATOM 3159 N N . ASP B 1 165 ? 3.738 -17.688 -6.227 1 98.5 165 ASP B N 1
ATOM 3160 C CA . ASP B 1 165 ? 4.129 -18.203 -7.535 1 98.5 165 ASP B CA 1
ATOM 3161 C C . ASP B 1 165 ? 5.43 -17.562 -8.008 1 98.5 165 ASP B C 1
ATOM 3163 O O . ASP B 1 165 ? 6.324 -18.25 -8.508 1 98.5 165 ASP B O 1
ATOM 3167 N N . GLN B 1 166 ? 5.582 -16.266 -7.871 1 98.06 166 GLN B N 1
ATOM 3168 C CA . GLN B 1 166 ? 6.805 -15.555 -8.234 1 98.06 166 GLN B CA 1
ATOM 3169 C C . GLN B 1 166 ? 8 -16.078 -7.434 1 98.06 166 GLN B C 1
ATOM 3171 O O . GLN B 1 166 ? 9.086 -16.25 -7.98 1 98.06 166 GLN B O 1
ATOM 3176 N N . HIS B 1 167 ? 7.801 -16.281 -6.141 1 98.56 167 HIS B N 1
ATOM 3177 C CA . HIS B 1 167 ? 8.883 -16.766 -5.297 1 98.56 167 HIS B CA 1
ATOM 3178 C C . HIS B 1 167 ? 9.312 -18.172 -5.707 1 98.56 167 HIS B C 1
ATOM 3180 O O . HIS B 1 167 ? 10.5 -18.5 -5.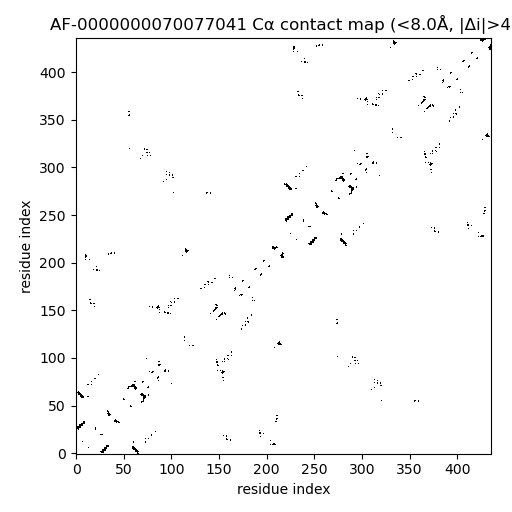664 1 98.56 167 HIS B O 1
ATOM 3186 N N . GLN B 1 168 ? 8.344 -18.984 -6.105 1 98.38 168 GLN B N 1
ATOM 3187 C CA . GLN B 1 168 ? 8.68 -20.328 -6.57 1 98.38 168 GLN B CA 1
ATOM 3188 C C . GLN B 1 168 ? 9.484 -20.266 -7.867 1 98.38 168 GLN B C 1
ATOM 3190 O O . GLN B 1 168 ? 10.352 -21.109 -8.102 1 98.38 168 GLN B O 1
ATOM 3195 N N . MET B 1 169 ? 9.188 -19.375 -8.742 1 98.12 169 MET B N 1
ATOM 3196 C CA . MET B 1 169 ? 9.969 -19.188 -9.969 1 98.12 169 MET B CA 1
ATOM 3197 C C . MET B 1 169 ? 11.398 -18.75 -9.641 1 98.12 169 MET B C 1
ATOM 3199 O O . MET B 1 169 ? 12.336 -19.172 -10.32 1 98.12 169 MET B O 1
ATOM 3203 N N . PHE B 1 170 ? 11.516 -17.953 -8.609 1 98.38 170 PHE B N 1
ATOM 3204 C CA . PHE B 1 170 ? 12.805 -17.406 -8.195 1 98.38 170 PHE B CA 1
ATOM 3205 C C . PHE B 1 170 ? 13.625 -18.469 -7.457 1 98.38 170 PHE B C 1
ATOM 3207 O O . PHE B 1 170 ? 14.828 -18.594 -7.688 1 98.38 170 PHE B O 1
ATOM 3214 N N . GLU B 1 171 ? 12.992 -19.188 -6.586 1 98.31 171 GLU B N 1
ATOM 3215 C CA . GLU B 1 171 ? 13.547 -20.266 -5.77 1 98.31 171 GLU B CA 1
ATOM 3216 C C . GLU B 1 171 ? 12.594 -21.453 -5.691 1 98.31 171 GLU B C 1
ATOM 3218 O O . GLU B 1 171 ? 11.789 -21.547 -4.762 1 98.31 171 GLU B O 1
ATOM 3223 N N . PRO B 1 172 ? 12.672 -22.406 -6.605 1 98 172 PRO B N 1
ATOM 3224 C CA . PRO B 1 172 ? 11.664 -23.438 -6.852 1 98 172 PRO B CA 1
ATOM 3225 C C . PRO B 1 172 ? 11.328 -24.234 -5.594 1 98 172 PRO B C 1
ATOM 3227 O O . PRO B 1 172 ? 10.203 -24.703 -5.441 1 98 172 PRO B O 1
ATOM 3230 N N . LYS B 1 173 ? 12.195 -24.375 -4.609 1 97.88 173 LYS B N 1
ATOM 3231 C CA . LYS B 1 173 ? 11.961 -25.234 -3.457 1 97.88 173 LYS B CA 1
ATOM 3232 C C . LYS B 1 173 ? 11.547 -24.422 -2.234 1 97.88 173 LYS B C 1
ATOM 3234 O O . LYS B 1 173 ? 11.523 -24.938 -1.116 1 97.88 173 LYS B O 1
ATOM 3239 N N . CYS B 1 174 ? 11.188 -23.203 -2.465 1 98.62 174 CYS B N 1
ATOM 3240 C CA . CYS B 1 174 ? 11.023 -22.312 -1.329 1 98.62 174 CYS B CA 1
ATOM 3241 C C . CYS B 1 174 ? 9.789 -22.672 -0.521 1 98.62 174 CYS B C 1
ATOM 3243 O O . CYS B 1 174 ? 9.68 -22.328 0.658 1 98.62 174 CYS B O 1
ATOM 3245 N N . LEU B 1 175 ? 8.844 -23.406 -1.095 1 98.69 175 LEU B N 1
ATOM 3246 C CA . LEU B 1 175 ? 7.621 -23.734 -0.372 1 98.69 175 LEU B CA 1
ATOM 3247 C C . LEU B 1 175 ? 7.688 -25.156 0.202 1 98.69 175 LEU B C 1
ATOM 3249 O O . LEU B 1 175 ? 6.742 -25.609 0.847 1 98.69 175 LEU B O 1
ATOM 3253 N N . ASP B 1 176 ? 8.742 -25.844 0.012 1 98.38 176 ASP B N 1
ATOM 3254 C CA . ASP B 1 176 ? 8.859 -27.234 0.42 1 98.38 176 ASP B CA 1
ATOM 3255 C C . ASP B 1 176 ? 8.57 -27.391 1.911 1 98.38 176 ASP B C 1
ATOM 3257 O O . ASP B 1 176 ? 7.984 -28.391 2.33 1 98.38 176 ASP B O 1
ATOM 3261 N N . ALA B 1 177 ? 9.016 -26.484 2.73 1 98.5 177 ALA B N 1
ATOM 3262 C CA . ALA B 1 177 ? 8.859 -26.594 4.18 1 98.5 177 ALA B CA 1
ATOM 3263 C C . ALA B 1 177 ? 7.48 -26.125 4.621 1 98.5 177 ALA B C 1
ATOM 3265 O O . ALA B 1 177 ? 7.172 -26.109 5.816 1 98.5 177 ALA B O 1
ATOM 3266 N N . PHE B 1 178 ? 6.613 -25.734 3.701 1 98.81 178 PHE B N 1
ATOM 3267 C CA . PHE B 1 178 ? 5.312 -25.156 4.016 1 98.81 178 PHE B CA 1
ATOM 3268 C C . PHE B 1 178 ? 4.211 -25.828 3.207 1 98.81 178 PHE B C 1
ATOM 3270 O O . PHE B 1 178 ? 3.643 -25.219 2.297 1 98.81 178 PHE B O 1
ATOM 3277 N N . PRO B 1 179 ? 3.814 -27.047 3.611 1 98.69 179 PRO B N 1
ATOM 3278 C CA . PRO B 1 179 ? 2.836 -27.812 2.83 1 98.69 179 PRO B CA 1
ATOM 3279 C C . PRO B 1 179 ? 1.495 -27.094 2.703 1 98.69 179 PRO B C 1
ATOM 3281 O O . PRO B 1 179 ? 0.808 -27.234 1.689 1 98.69 179 PRO B O 1
ATOM 3284 N N . ASN B 1 180 ? 1.112 -26.359 3.764 1 98.88 180 ASN B N 1
ATOM 3285 C CA . ASN B 1 180 ? -0.172 -25.672 3.666 1 98.88 180 ASN B CA 1
ATOM 3286 C C . ASN B 1 180 ? -0.148 -24.578 2.594 1 98.88 180 ASN B C 1
ATOM 3288 O O . ASN B 1 180 ? -1.168 -24.312 1.956 1 98.88 180 ASN B O 1
ATOM 3292 N N . LEU B 1 181 ? 0.987 -23.922 2.393 1 98.94 181 LEU B N 1
ATOM 3293 C CA . LEU B 1 181 ? 1.1 -22.953 1.308 1 98.94 181 LEU B CA 1
ATOM 3294 C C . LEU B 1 181 ? 1.091 -23.641 -0.049 1 98.94 181 LEU B C 1
ATOM 3296 O O . LEU B 1 181 ? 0.485 -23.156 -1.002 1 98.94 181 LEU B O 1
ATOM 3300 N N . ARG B 1 182 ? 1.795 -24.766 -0.175 1 98.62 182 ARG B N 1
ATOM 3301 C CA . ARG B 1 182 ? 1.756 -25.547 -1.41 1 98.62 182 ARG B CA 1
ATOM 3302 C C . ARG B 1 182 ? 0.33 -25.969 -1.746 1 98.62 182 ARG B C 1
ATOM 3304 O O . ARG B 1 182 ? -0.093 -25.891 -2.9 1 98.62 182 ARG B O 1
ATOM 3311 N N . ASP B 1 183 ? -0.341 -26.422 -0.737 1 98.75 183 ASP B N 1
ATOM 3312 C CA . ASP B 1 183 ? -1.733 -26.812 -0.921 1 98.75 183 ASP B CA 1
ATOM 3313 C C . ASP B 1 183 ? -2.586 -25.641 -1.366 1 98.75 183 ASP B C 1
ATOM 3315 O O . ASP B 1 183 ? -3.48 -25.781 -2.201 1 98.75 183 ASP B O 1
ATOM 3319 N N . PHE B 1 184 ? -2.391 -24.484 -0.738 1 98.94 184 PHE B N 1
ATOM 3320 C CA . PHE B 1 184 ? -3.096 -23.281 -1.133 1 98.94 184 PHE B CA 1
ATOM 3321 C C . PHE B 1 184 ? -2.865 -22.969 -2.609 1 98.94 184 PHE B C 1
ATOM 3323 O O . PHE B 1 184 ? -3.812 -22.688 -3.344 1 98.94 184 PHE B O 1
ATOM 3330 N N . VAL B 1 185 ? -1.573 -23 -3.068 1 98.88 185 VAL B N 1
ATOM 3331 C CA . VAL B 1 185 ? -1.237 -22.703 -4.457 1 98.88 185 VAL B CA 1
ATOM 3332 C C . VAL B 1 185 ? -1.958 -23.688 -5.383 1 98.88 185 VAL B C 1
ATOM 3334 O O . VAL B 1 185 ? -2.572 -23.281 -6.371 1 98.88 185 VAL B O 1
ATOM 3337 N N . ALA B 1 186 ? -1.884 -24.938 -5.059 1 98.75 186 ALA B N 1
ATOM 3338 C CA . ALA B 1 186 ? -2.543 -25.953 -5.863 1 98.75 186 ALA B CA 1
ATOM 3339 C C . ALA B 1 186 ? -4.051 -25.734 -5.91 1 98.75 186 ALA B C 1
ATOM 3341 O O . ALA B 1 186 ? -4.672 -25.875 -6.965 1 98.75 186 ALA B O 1
ATOM 3342 N N . ARG B 1 187 ? -4.676 -25.469 -4.777 1 98.81 187 ARG B N 1
ATOM 3343 C CA . ARG B 1 187 ? -6.109 -25.203 -4.699 1 98.81 187 ARG B CA 1
ATOM 3344 C C . ARG B 1 187 ? -6.492 -24.016 -5.574 1 98.81 187 ARG B C 1
ATOM 3346 O O . ARG B 1 187 ? -7.496 -24.062 -6.285 1 98.81 187 ARG B O 1
ATOM 3353 N N . PHE B 1 188 ? -5.758 -22.969 -5.492 1 98.94 188 PHE B N 1
ATOM 3354 C CA . PHE B 1 188 ? -6.012 -21.766 -6.27 1 98.94 188 PHE B CA 1
ATOM 3355 C C . PHE B 1 188 ? -5.941 -22.062 -7.762 1 98.94 188 PHE B C 1
ATOM 3357 O O . PHE B 1 188 ? -6.844 -21.688 -8.516 1 98.94 188 PHE B O 1
ATOM 3364 N N . GLU B 1 189 ? -4.852 -22.75 -8.18 1 98.75 189 GLU B N 1
ATOM 3365 C CA . GLU B 1 189 ? -4.672 -23.078 -9.586 1 98.75 189 GLU B CA 1
ATOM 3366 C C . GLU B 1 189 ? -5.73 -24.062 -10.07 1 98.75 189 GLU B C 1
ATOM 3368 O O . GLU B 1 189 ? -5.977 -24.188 -11.266 1 98.75 189 GLU B O 1
ATOM 3373 N N . GLY B 1 190 ? -6.305 -24.719 -9.156 1 98.75 190 GLY B N 1
ATOM 3374 C CA . GLY B 1 190 ? -7.324 -25.719 -9.469 1 98.75 190 GLY B CA 1
ATOM 3375 C C . GLY B 1 190 ? -8.703 -25.109 -9.633 1 98.75 190 GLY B C 1
ATOM 3376 O O . GLY B 1 190 ? -9.633 -25.797 -10.078 1 98.75 190 GLY B O 1
ATOM 3377 N N . LEU B 1 191 ? -8.898 -23.875 -9.211 1 98.88 191 LEU B N 1
ATOM 3378 C CA . LEU B 1 191 ? -10.18 -23.234 -9.477 1 98.88 191 LEU B CA 1
ATOM 3379 C C . LEU B 1 191 ? -10.523 -23.297 -10.961 1 98.88 191 LEU B C 1
ATOM 3381 O O . LEU B 1 191 ? -9.695 -22.984 -11.812 1 98.88 191 LEU B O 1
ATOM 3385 N N . LYS B 1 192 ? -11.75 -23.609 -11.219 1 98.62 192 LYS B N 1
ATOM 3386 C CA . LYS B 1 192 ? -12.172 -23.922 -12.586 1 98.62 192 LYS B CA 1
ATOM 3387 C C . LYS B 1 192 ? -11.828 -22.781 -13.539 1 98.62 192 LYS B C 1
ATOM 3389 O O . LYS B 1 192 ? -11.18 -23 -14.57 1 98.62 192 LYS B O 1
ATOM 3394 N N . LYS B 1 193 ? -12.18 -21.594 -13.203 1 98.62 193 LYS B N 1
ATOM 3395 C CA . LYS B 1 193 ? -11.984 -20.453 -14.094 1 98.62 193 LYS B CA 1
ATOM 3396 C C . LYS B 1 193 ? -10.508 -20.094 -14.203 1 98.62 193 LYS B C 1
ATOM 3398 O O . LYS B 1 193 ? -10.047 -19.641 -15.258 1 98.62 193 LYS B O 1
ATOM 3403 N N . ILE B 1 194 ? -9.75 -20.266 -13.141 1 98.81 194 ILE B N 1
ATOM 3404 C CA . ILE B 1 194 ? -8.32 -19.953 -13.133 1 98.81 194 ILE B CA 1
ATOM 3405 C C . ILE B 1 194 ? -7.574 -20.984 -13.984 1 98.81 194 ILE B C 1
ATOM 3407 O O . ILE B 1 194 ? -6.762 -20.609 -14.836 1 98.81 194 ILE B O 1
ATOM 3411 N N . SER B 1 195 ? -7.871 -22.219 -13.711 1 98.69 195 SER B N 1
ATOM 3412 C CA . SER B 1 195 ? -7.246 -23.297 -14.469 1 98.69 195 SER B CA 1
ATOM 3413 C C . SER B 1 195 ? -7.484 -23.125 -15.961 1 98.69 195 SER B C 1
ATOM 3415 O O . SER B 1 195 ? -6.566 -23.297 -16.766 1 98.69 195 SER B O 1
ATOM 3417 N N . ALA B 1 196 ? -8.703 -22.828 -16.344 1 98.5 196 ALA B N 1
ATOM 3418 C CA . ALA B 1 196 ? -9.047 -22.609 -17.75 1 98.5 196 ALA B CA 1
ATOM 3419 C C . ALA B 1 196 ? -8.266 -21.438 -18.328 1 98.5 196 ALA B C 1
ATOM 3421 O O . ALA B 1 196 ? -7.707 -21.547 -19.422 1 98.5 196 ALA B O 1
ATOM 3422 N N . TYR B 1 197 ? -8.242 -20.359 -17.625 1 98.44 197 TYR B N 1
ATOM 3423 C CA . TYR B 1 197 ? -7.551 -19.156 -18.078 1 98.44 197 TYR B CA 1
ATOM 3424 C C . TYR B 1 197 ? -6.07 -19.422 -18.297 1 98.44 197 TYR B C 1
ATOM 3426 O O . TYR B 1 197 ? -5.496 -19 -19.297 1 98.44 197 TYR B O 1
ATOM 3434 N N . MET B 1 198 ? -5.473 -20.203 -17.375 1 98.25 198 MET B N 1
ATOM 3435 C CA . MET B 1 198 ? -4.031 -20.438 -17.406 1 98.25 198 MET B CA 1
ATOM 3436 C C . MET B 1 198 ? -3.648 -21.281 -18.625 1 98.25 198 MET B C 1
ATOM 3438 O O . MET B 1 198 ? -2.477 -21.328 -19 1 98.25 198 MET B O 1
ATOM 3442 N N . LYS B 1 199 ? -4.578 -21.891 -19.266 1 98 199 LYS B N 1
ATOM 3443 C CA . LYS B 1 199 ? -4.324 -22.734 -20.422 1 98 199 LYS B CA 1
ATOM 3444 C C . LYS B 1 199 ? -4.516 -21.953 -21.719 1 98 199 LYS B C 1
ATOM 3446 O O . LYS B 1 199 ? -4.242 -22.453 -22.812 1 98 199 LYS B O 1
ATOM 3451 N N . THR B 1 200 ? -4.957 -20.781 -21.609 1 97.5 200 THR B N 1
ATOM 3452 C CA . THR B 1 200 ? -5.207 -19.969 -22.781 1 97.5 200 THR B CA 1
ATOM 3453 C C . THR B 1 200 ? -3.951 -19.203 -23.188 1 97.5 200 THR B C 1
ATOM 3455 O O . THR B 1 200 ? -3.002 -19.094 -22.406 1 97.5 200 THR B O 1
ATOM 3458 N N . ASN B 1 201 ? -4.008 -18.578 -24.406 1 95.62 201 ASN B N 1
ATOM 3459 C CA . ASN B 1 201 ? -2.914 -17.734 -24.891 1 95.62 201 ASN B CA 1
ATOM 3460 C C . ASN B 1 201 ? -2.963 -16.344 -24.297 1 95.62 201 ASN B C 1
ATOM 3462 O O . ASN B 1 201 ? -2.016 -15.562 -24.438 1 95.62 201 ASN B O 1
ATOM 3466 N N . ARG B 1 202 ? -4.004 -16.047 -23.547 1 95.44 202 ARG B N 1
ATOM 3467 C CA . ARG B 1 202 ? -4.137 -14.742 -22.891 1 95.44 202 ARG B CA 1
ATOM 3468 C C . ARG B 1 202 ? -3.381 -14.711 -21.578 1 95.44 202 ARG B C 1
ATOM 3470 O O . ARG B 1 202 ? -3.104 -13.633 -21.031 1 95.44 202 ARG B O 1
ATOM 3477 N N . PHE B 1 203 ? -3.145 -15.898 -21.047 1 97.56 203 PHE B N 1
ATOM 3478 C CA . PHE B 1 203 ? -2.416 -16 -19.781 1 97.56 203 PHE B CA 1
ATOM 3479 C C . PHE B 1 203 ? -0.977 -15.531 -19.953 1 97.56 203 PHE B C 1
ATOM 3481 O O . PHE B 1 203 ? -0.299 -15.914 -20.906 1 97.56 203 PHE B O 1
ATOM 3488 N N . LEU B 1 204 ? -0.513 -14.625 -19.047 1 95.88 204 LEU B N 1
ATOM 3489 C CA . LEU B 1 204 ? 0.822 -14.039 -19.125 1 95.88 204 LEU B CA 1
ATOM 3490 C C . LEU B 1 204 ? 1.679 -14.508 -17.953 1 95.88 204 LEU B C 1
ATOM 3492 O O . LEU B 1 204 ? 1.817 -13.797 -16.953 1 95.88 204 LEU B O 1
ATOM 3496 N N . PRO B 1 205 ? 2.309 -15.625 -18.078 1 95.06 205 PRO B N 1
ATOM 3497 C CA . PRO B 1 205 ? 3.121 -16.141 -16.969 1 95.06 205 PRO B CA 1
ATOM 3498 C C . PRO B 1 205 ? 4.449 -15.406 -16.812 1 95.06 205 PRO B C 1
ATOM 3500 O O . PRO B 1 205 ? 5.109 -15.523 -15.781 1 95.06 205 PRO B O 1
ATOM 3503 N N . SER B 1 206 ? 4.891 -14.727 -17.844 1 96.44 206 SER B N 1
ATOM 3504 C CA . SER B 1 206 ? 6.117 -13.938 -17.938 1 96.44 206 SER B CA 1
ATOM 3505 C C . SER B 1 206 ? 6.023 -12.906 -19.062 1 96.44 206 SER B C 1
ATOM 3507 O O . SER B 1 206 ? 5.168 -13.008 -19.938 1 96.44 206 SER B O 1
ATOM 3509 N N . PRO B 1 207 ? 6.93 -11.797 -19.062 1 98.06 207 PRO B N 1
ATOM 3510 C CA . PRO B 1 207 ? 7.922 -11.492 -18.031 1 98.06 207 PRO B CA 1
ATOM 3511 C C . PRO B 1 207 ? 7.289 -10.953 -16.75 1 98.06 207 PRO B C 1
ATOM 3513 O O . PRO B 1 207 ? 6.223 -10.336 -16.781 1 98.06 207 PRO B O 1
ATOM 3516 N N . LEU B 1 208 ? 7.949 -11.203 -15.594 1 98.5 208 LEU B N 1
ATOM 3517 C CA . LEU B 1 208 ? 7.48 -10.742 -14.289 1 98.5 208 LEU B CA 1
ATOM 3518 C C . LEU B 1 208 ? 7.66 -9.234 -14.148 1 98.5 208 LEU B C 1
ATOM 3520 O O . LEU B 1 208 ? 6.809 -8.555 -13.57 1 98.5 208 LEU B O 1
ATOM 3524 N N . TYR B 1 209 ? 8.805 -8.781 -14.617 1 98.38 209 TYR B N 1
ATOM 3525 C CA . TYR B 1 209 ? 9.203 -7.383 -14.461 1 98.38 209 TYR B CA 1
ATOM 3526 C C . TYR B 1 209 ? 9.547 -6.758 -15.805 1 98.38 209 TYR B C 1
ATOM 3528 O O . TYR B 1 209 ? 9.602 -7.453 -16.828 1 98.38 209 TYR B O 1
ATOM 3536 N N . LEU B 1 210 ? 9.688 -5.438 -15.812 1 98.06 210 LEU B N 1
ATOM 3537 C CA . LEU B 1 210 ? 10.062 -4.684 -17 1 98.06 210 LEU B CA 1
ATOM 3538 C C . LEU B 1 210 ? 11.492 -5 -17.422 1 98.06 210 LEU B C 1
ATOM 3540 O O . LEU B 1 210 ? 12.234 -5.641 -16.672 1 98.06 210 LEU B O 1
ATOM 3544 N N . LYS B 1 211 ? 11.891 -4.52 -18.531 1 97.12 211 LYS B N 1
ATOM 3545 C CA . LYS B 1 211 ? 13.141 -4.887 -19.188 1 97.12 211 LYS B CA 1
ATOM 3546 C C . LYS B 1 211 ? 14.344 -4.395 -18.375 1 97.12 211 LYS B C 1
ATOM 3548 O O . LYS B 1 211 ? 15.453 -4.906 -18.531 1 97.12 211 LYS B O 1
ATOM 3553 N N . GLN B 1 212 ? 14.156 -3.453 -17.531 1 96.31 212 GLN B N 1
ATOM 3554 C CA . GLN B 1 212 ? 15.242 -2.877 -16.734 1 96.31 212 GLN B CA 1
ATOM 3555 C C . GLN B 1 212 ? 15.68 -3.826 -15.625 1 96.31 212 GLN B C 1
ATOM 3557 O O . GLN B 1 212 ? 16.75 -3.648 -15.031 1 96.31 212 GLN B O 1
ATOM 3562 N N . ALA B 1 213 ? 14.812 -4.789 -15.281 1 97.75 213 ALA B N 1
ATOM 3563 C CA . ALA B 1 213 ? 15.102 -5.684 -14.164 1 97.75 213 ALA B CA 1
ATOM 3564 C C . ALA B 1 213 ? 16.234 -6.652 -14.5 1 97.75 213 ALA B C 1
ATOM 3566 O O . ALA B 1 213 ? 16.375 -7.059 -15.656 1 97.75 213 ALA B O 1
ATOM 3567 N N . THR B 1 214 ? 17 -6.984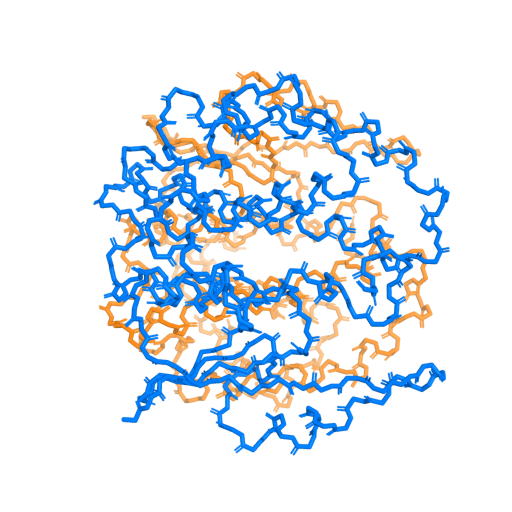 -13.484 1 97.62 214 THR B N 1
ATOM 3568 C CA . THR B 1 214 ? 18.062 -7.957 -13.656 1 97.62 214 THR B CA 1
ATOM 3569 C C . THR B 1 214 ? 17.516 -9.375 -13.711 1 97.62 214 THR B C 1
ATOM 3571 O O . THR B 1 214 ? 18.047 -10.227 -14.43 1 97.62 214 THR B O 1
ATOM 3574 N N . TRP B 1 215 ? 16.484 -9.633 -13.039 1 97.88 215 TRP B N 1
ATOM 3575 C CA . TRP B 1 215 ? 15.812 -10.93 -13.047 1 97.88 215 TRP B CA 1
ATOM 3576 C C . TRP B 1 215 ? 14.312 -10.758 -13.305 1 97.88 215 TRP B C 1
ATOM 3578 O O . TRP B 1 215 ? 13.711 -9.781 -12.867 1 97.88 215 TRP B O 1
ATOM 3588 N N . GLY B 1 216 ? 13.734 -11.734 -14.023 1 97.38 216 GLY B N 1
ATOM 3589 C CA . GLY B 1 216 ? 12.289 -11.781 -14.203 1 97.38 216 GLY B CA 1
ATOM 3590 C C . GLY B 1 216 ? 11.812 -10.953 -15.383 1 97.38 216 GLY B C 1
ATOM 3591 O O . GLY B 1 216 ? 10.625 -10.617 -15.469 1 97.38 216 GLY B O 1
ATOM 3592 N N . ASN B 1 217 ? 12.781 -10.578 -16.266 1 96.31 217 ASN B N 1
ATOM 3593 C CA . ASN B 1 217 ? 12.406 -9.703 -17.375 1 96.31 217 ASN B CA 1
ATOM 3594 C C . ASN B 1 217 ? 12.359 -10.461 -18.688 1 96.31 217 ASN B C 1
ATOM 3596 O O . ASN B 1 217 ? 12.312 -9.859 -19.766 1 96.31 217 ASN B O 1
ATOM 3600 N N . LYS B 1 218 ? 12.516 -11.75 -18.672 1 92.19 218 LYS B N 1
ATOM 3601 C CA . LYS B 1 218 ? 12.5 -12.57 -19.875 1 92.19 218 LYS B CA 1
ATOM 3602 C C . LYS B 1 218 ? 11.234 -13.422 -19.953 1 92.19 218 LYS B C 1
ATOM 3604 O O . LYS B 1 218 ? 10.641 -13.75 -18.922 1 92.19 218 LYS B O 1
#

Nearest PDB structures (foldseek):
  7beu-assembly1_A  TM=9.969E-01  e=5.437E-30  Homo sapiens
  2dc5-assembly1_B  TM=9.927E-01  e=1.451E-29  Mus musculus
  2ab6-assembly1_A  TM=9.974E-01  e=2.840E-29  Homo sapiens
  6gsv-assembly1_B  TM=9.971E-01  e=3.149E-29  Rattus rattus
  2c4j-assembly2_D  TM=9.937E-01  e=2.561E-29  Homo sapiens

InterPro domains:
  IPR003081 Glutathione S-transferase, Mu class [PR01267] (31-43)
  IPR003081 Glutathione S-transferase, Mu class [PR01267] (44-56)
  IPR003081 Glutathione S-transferase, Mu class [PR01267] (87-98)
  IPR003081 Glutathione S-transferase, Mu class [PR01267] (139-152)
  IPR004045 Glutathione S-transferase, N-terminal [PF02798] (4-81)
  IPR004045 Glutathione S-transferase, N-terminal [PS50404] (1-88)
  IPR004046 Glutathione S-transferase, C-terminal [PF00043] (104-190)
  IPR010987 Glutathione S-transferase, C-terminal-like [PS50405] (90-208)
  IPR036249 Thioredoxin-like superfamily [SSF52833] (3-85)
  IPR036282 Glutathione S-transferase, C-terminal domain superfamily [SSF47616] (86-217)
  IPR040079 Glutathione transferase family [SFLDS00019] (2-200)
  IPR050213 Glutathione S-transferase superfamily [PTHR11571] (2-201)

pLDDT: mean 97.95, std 1.79, range [77.25, 98.94]

Solvent-accessible surface area (backbone atoms only — not comparable to full-atom values): 23501 Å² total; per-residue (Å²): 127,68,29,36,38,35,31,60,70,41,19,55,76,49,39,39,49,53,50,49,35,46,56,67,66,50,64,65,45,76,48,64,32,60,67,44,62,84,91,72,45,42,48,56,68,45,66,72,44,44,85,73,70,78,49,62,69,59,56,76,32,31,36,39,50,84,92,44,60,36,24,46,54,68,29,40,41,48,51,55,12,57,76,68,71,17,54,54,90,45,71,70,23,32,51,44,34,38,32,47,48,52,50,46,50,53,52,48,49,54,52,49,54,43,26,53,31,94,52,31,81,78,46,44,60,62,52,60,70,48,42,58,65,56,51,46,45,54,40,62,61,32,54,88,41,78,25,64,49,30,91,51,77,38,50,45,50,41,48,48,46,51,53,53,52,52,46,31,73,75,38,73,67,68,48,68,92,33,60,62,50,48,48,38,49,51,53,54,52,59,34,68,48,44,39,55,44,65,71,40,89,81,47,56,92,53,19,45,36,58,76,78,25,74,49,48,39,98,127,68,28,36,38,36,31,60,70,40,18,56,77,49,39,38,49,52,51,51,35,46,57,69,66,51,64,63,45,75,49,65,32,61,68,44,60,85,90,70,45,43,49,55,65,46,65,72,43,45,85,74,72,77,49,64,71,57,57,78,32,31,36,40,49,84,92,44,60,36,23,45,55,68,29,41,43,50,53,54,13,57,76,66,72,17,53,55,88,45,72,69,22,31,50,42,33,38,32,48,49,51,49,47,50,53,53,49,50,54,52,49,53,41,28,53,31,92,54,30,82,76,46,44,61,62,52,60,69,49,42,59,64,55,50,45,45,55,41,60,62,32,53,88,43,77,25,63,48,30,89,50,78,36,50,46,49,40,48,47,43,50,52,53,52,53,45,32,74,76,38,72,67,67,49,69,90,34,62,62,51,50,50,38,48,53,52,56,52,58,34,68,48,43,40,54,45,64,72,40,90,80,45,55,92,54,19,45,36,59,78,79,27,76,49,48,39,99